Protein AF-0000000082343695 (afdb_homodimer)

Organism: NCBI:txid1220207

Radius of gyration: 29.63 Å; Cα contacts (8 Å, |Δi|>4): 1935; chains: 2; bounding box: 51×100×71 Å

InterPro domains:
  IPR002328 Alcohol dehydrogenase, zinc-type, conserved site [PS00059] (76-90)
  IPR011032 GroES-like superfamily [SSF50129] (25-180)
  IPR013149 Alcohol dehydrogenase-like, C-terminal [PF00107] (195-322)
  IPR013154 Alcohol dehydrogenase-like, N-terminal [PF08240] (34-155)
  IPR020843 Enoylreductase domain [SM00829] (18-357)
  IPR036291 NAD(P)-binding domain superfamily [SSF51735] (158-327)

Structure (mmCIF, N/CA/C/O backbone):
data_AF-0000000082343695-model_v1
#
loop_
_entity.id
_entity.type
_entity.pdbx_description
1 polymer 'Enoyl reductase (ER) domain-containing protein'
#
loop_
_atom_site.group_PDB
_atom_site.id
_atom_site.type_symbol
_atom_site.label_atom_id
_atom_site.label_alt_id
_atom_site.label_comp_id
_atom_site.label_asym_id
_atom_site.label_entity_id
_atom_site.label_seq_id
_atom_site.pdbx_PDB_ins_code
_atom_site.Cartn_x
_atom_site.Cartn_y
_atom_site.Cartn_z
_atom_site.occupancy
_atom_site.B_iso_or_equiv
_atom_site.auth_seq_id
_atom_site.auth_comp_id
_atom_site.auth_asym_id
_atom_site.auth_atom_id
_atom_site.pdbx_PDB_model_num
ATOM 1 N N . MET A 1 1 ? -6.141 39.75 40.375 1 35.56 1 MET A N 1
ATOM 2 C CA . MET A 1 1 ? -5.16 39.969 39.312 1 35.56 1 MET A CA 1
ATOM 3 C C . MET A 1 1 ? -5.848 40.219 37.969 1 35.56 1 MET A C 1
ATOM 5 O O . MET A 1 1 ? -6.621 39.406 37.5 1 35.56 1 MET A O 1
ATOM 9 N N . GLY A 1 2 ? -6.469 41.25 37.562 1 42.78 2 GLY A N 1
ATOM 10 C CA . GLY A 1 2 ? -7.457 41.781 36.625 1 42.78 2 GLY A CA 1
ATOM 11 C C . GLY A 1 2 ? -7.277 41.25 35.219 1 42.78 2 GLY A C 1
ATOM 12 O O . GLY A 1 2 ? -6.164 41.25 34.688 1 42.78 2 GLY A O 1
ATOM 13 N N . SER A 1 3 ? -8.102 40.25 34.531 1 54.34 3 SER A N 1
ATOM 14 C CA . SER A 1 3 ? -7.852 39.281 33.469 1 54.34 3 SER A CA 1
ATOM 15 C C . SER A 1 3 ? -7.336 39.969 32.219 1 54.34 3 SER A C 1
ATOM 17 O O . SER A 1 3 ? -7.957 40.906 31.703 1 54.34 3 SER A O 1
ATOM 19 N N . GLY A 1 4 ? -5.957 40.469 32.094 1 78.56 4 GLY A N 1
ATOM 20 C CA . GLY A 1 4 ? -5.055 41.062 31.125 1 78.56 4 GLY A CA 1
ATOM 21 C C . GLY A 1 4 ? -5.336 40.625 29.703 1 78.56 4 GLY A C 1
ATOM 22 O O . GLY A 1 4 ? -4.531 40.875 28.812 1 78.56 4 GLY A O 1
ATOM 23 N N . ILE A 1 5 ? -6.457 40.094 29.609 1 89.94 5 ILE A N 1
ATOM 24 C CA . ILE A 1 5 ? -6.82 39.656 28.25 1 89.94 5 ILE A CA 1
ATOM 25 C C . ILE A 1 5 ? -7.555 40.812 27.547 1 89.94 5 ILE A C 1
ATOM 27 O O . ILE A 1 5 ? -8.586 41.281 28.016 1 89.94 5 ILE A O 1
ATOM 31 N N . PRO A 1 6 ? -7.133 41.219 26.469 1 94.81 6 PRO A N 1
ATOM 32 C CA . PRO A 1 6 ? -7.793 42.312 25.734 1 94.81 6 PRO A CA 1
ATOM 33 C C . PRO A 1 6 ? -9.156 41.906 25.172 1 94.81 6 PRO A C 1
ATOM 35 O O . PRO A 1 6 ? -9.453 40.688 25.078 1 94.81 6 PRO A O 1
ATOM 38 N N . GLN A 1 7 ? -9.977 42.938 24.812 1 96.38 7 GLN A N 1
ATOM 39 C CA . GLN A 1 7 ? -11.297 42.656 24.266 1 96.38 7 GLN A CA 1
ATOM 40 C C . GLN A 1 7 ? -11.211 42.344 22.766 1 96.38 7 GLN A C 1
ATOM 42 O O . GLN A 1 7 ? -12.07 41.625 22.234 1 96.38 7 GLN A O 1
ATOM 47 N N . THR A 1 8 ? -10.234 42.969 22.156 1 97.69 8 THR A N 1
ATOM 48 C CA . THR A 1 8 ? -10.062 42.75 20.719 1 97.69 8 THR A CA 1
ATOM 49 C C . THR A 1 8 ? -8.656 42.25 20.422 1 97.69 8 THR A C 1
ATOM 51 O O . THR A 1 8 ? -7.781 42.25 21.281 1 97.69 8 THR A O 1
ATOM 54 N N . GLN A 1 9 ? -8.539 41.75 19.234 1 97.31 9 GLN A N 1
ATOM 55 C CA . GLN A 1 9 ? -7.266 41.188 18.797 1 97.31 9 GLN A CA 1
ATOM 56 C C . GLN A 1 9 ? -7.023 41.469 17.312 1 97.31 9 GLN A C 1
ATOM 58 O O . GLN A 1 9 ? -7.91 41.938 16.625 1 97.31 9 GLN A O 1
ATOM 63 N N . THR A 1 10 ? -5.793 41.125 16.938 1 97.81 10 THR A N 1
ATOM 64 C CA . THR A 1 10 ? -5.449 41.125 15.516 1 97.81 10 THR A CA 1
ATOM 65 C C . THR A 1 10 ? -5.637 39.719 14.938 1 97.81 10 THR A C 1
ATOM 67 O O . THR A 1 10 ? -5.203 38.719 15.531 1 97.81 10 THR A O 1
ATOM 70 N N . VAL A 1 11 ? -6.328 39.562 13.836 1 98.25 11 VAL A N 1
ATOM 71 C CA . VAL A 1 11 ? -6.469 38.312 13.102 1 98.25 11 VAL A CA 1
ATOM 72 C C . VAL A 1 11 ? -6.105 38.531 11.633 1 98.25 11 VAL A C 1
ATOM 74 O O . VAL A 1 11 ? -6.141 39.656 11.141 1 98.25 11 VAL A O 1
ATOM 77 N N . ALA A 1 12 ? -5.582 37.625 10.977 1 98.56 12 ALA A N 1
ATOM 78 C CA . ALA A 1 12 ? -5.5 37.531 9.516 1 98.56 12 ALA A CA 1
ATOM 79 C C . ALA A 1 12 ? -6.652 36.719 8.938 1 98.56 12 ALA A C 1
ATOM 81 O O . ALA A 1 12 ? -6.754 35.531 9.188 1 98.56 12 ALA A O 1
ATOM 82 N N . LEU A 1 13 ? -7.57 37.375 8.25 1 97.56 13 LEU A N 1
ATOM 83 C CA . LEU A 1 13 ? -8.734 36.625 7.766 1 97.56 13 LEU A CA 1
ATOM 84 C C . LEU A 1 13 ? -8.953 36.875 6.277 1 97.56 13 LEU A C 1
ATOM 86 O O . LEU A 1 13 ? -8.359 37.781 5.699 1 97.56 13 LEU A O 1
ATOM 90 N N . VAL A 1 14 ? -9.594 35.969 5.684 1 97.12 14 VAL A N 1
ATOM 91 C CA . VAL A 1 14 ? -10.078 36.031 4.309 1 97.12 14 VAL A CA 1
ATOM 92 C C . VAL A 1 14 ? -11.609 36.062 4.301 1 97.12 14 VAL A C 1
ATOM 94 O O . VAL A 1 14 ? -12.242 35.125 4.832 1 97.12 14 VAL A O 1
ATOM 97 N N . SER A 1 15 ? -12.203 37.031 3.615 1 96.38 15 SER A N 1
ATOM 98 C CA . SER A 1 15 ? -13.648 37.219 3.699 1 96.38 15 SER A CA 1
ATOM 99 C C . SER A 1 15 ? -14.391 36.344 2.713 1 96.38 15 SER A C 1
ATOM 101 O O . SER A 1 15 ? -15.555 36 2.934 1 96.38 15 SER A O 1
ATOM 103 N N . SER A 1 16 ? -13.773 36.094 1.616 1 95.19 16 SER A N 1
ATOM 104 C CA . SER A 1 16 ? -14.336 35.188 0.604 1 95.19 16 SER A CA 1
ATOM 105 C C . SER A 1 16 ? -13.273 34.281 0.011 1 95.19 16 SER A C 1
ATOM 107 O O . SER A 1 16 ? -12.094 34.625 -0.027 1 95.19 16 SER A O 1
ATOM 109 N N . LEU A 1 17 ? -13.75 33.125 -0.375 1 93.56 17 LEU A N 1
ATOM 110 C CA . LEU A 1 17 ? -12.805 32.219 -0.994 1 93.56 17 LEU A CA 1
ATOM 111 C C . LEU A 1 17 ? -12.078 32.875 -2.158 1 93.56 17 LEU A C 1
ATOM 113 O O . LEU A 1 17 ? -12.703 33.5 -3.016 1 93.56 17 LEU A O 1
ATOM 117 N N . GLY A 1 18 ? -10.805 32.688 -2.178 1 93.5 18 GLY A N 1
ATOM 118 C CA . GLY A 1 18 ? -10.008 33.312 -3.23 1 93.5 18 GLY A CA 1
ATOM 119 C C . GLY A 1 18 ? -9.672 34.75 -2.959 1 93.5 18 GLY A C 1
ATOM 120 O O . GLY A 1 18 ? -8.93 35.375 -3.719 1 93.5 18 GLY A O 1
ATOM 121 N N . GLY A 1 19 ? -10.164 35.281 -1.937 1 94.69 19 GLY A N 1
ATOM 122 C CA . GLY A 1 19 ? -9.914 36.656 -1.6 1 94.69 19 GLY A CA 1
ATOM 123 C C . GLY A 1 19 ? -8.531 36.906 -1.019 1 94.69 19 GLY A C 1
ATOM 124 O O . GLY A 1 19 ? -7.742 35.969 -0.883 1 94.69 19 GLY A O 1
ATOM 125 N N . THR A 1 20 ? -8.211 38.156 -0.681 1 96.06 20 THR A N 1
ATOM 126 C CA . THR A 1 20 ? -6.922 38.531 -0.116 1 96.06 20 THR A CA 1
ATOM 127 C C . THR A 1 20 ? -6.941 38.438 1.406 1 96.06 20 THR A C 1
ATOM 129 O O . THR A 1 20 ? -8.008 38.438 2.02 1 96.06 20 THR A O 1
ATOM 132 N N . VAL A 1 21 ? -5.785 38.219 1.976 1 97.69 21 VAL A N 1
ATOM 133 C CA . VAL A 1 21 ? -5.652 38.219 3.428 1 97.69 21 VAL A CA 1
ATOM 134 C C . VAL A 1 21 ? -5.816 39.656 3.957 1 97.69 21 VAL A C 1
ATOM 136 O O . VAL A 1 21 ? -5.168 40.562 3.471 1 97.69 21 VAL A O 1
ATOM 139 N N . GLU A 1 22 ? -6.688 39.812 4.887 1 97.75 22 GLU A N 1
ATOM 140 C CA . GLU A 1 22 ? -6.918 41.062 5.551 1 97.75 22 GLU A CA 1
ATOM 141 C C . GLU A 1 22 ? -6.613 40.969 7.047 1 97.75 22 GLU A C 1
ATOM 143 O O . GLU A 1 22 ? -7.062 40.062 7.719 1 97.75 22 GLU A O 1
ATOM 148 N N . PHE A 1 23 ? -5.828 41.906 7.508 1 98.31 23 PHE A N 1
ATOM 149 C CA . PHE A 1 23 ? -5.621 42 8.945 1 98.31 23 PHE A CA 1
ATOM 150 C C . PHE A 1 23 ? -6.668 42.906 9.594 1 98.31 23 PHE A C 1
ATOM 152 O O . PHE A 1 23 ? -6.867 44.062 9.156 1 98.31 23 PHE A O 1
ATOM 159 N N . LYS A 1 24 ? -7.34 42.344 10.562 1 98.12 24 LYS A N 1
ATOM 160 C CA . LYS A 1 24 ? -8.258 43.125 11.391 1 98.12 24 LYS A CA 1
ATOM 161 C C . LYS A 1 24 ? -7.746 43.25 12.82 1 98.12 24 LYS A C 1
ATOM 163 O O . LYS A 1 24 ? -7.469 42.219 13.469 1 98.12 24 LYS A O 1
ATOM 168 N N . ASP A 1 25 ? -7.672 44.406 13.344 1 97.5 25 ASP A N 1
ATOM 169 C CA . ASP A 1 25 ? -7.07 44.625 14.648 1 97.5 25 ASP A CA 1
ATOM 170 C C . ASP A 1 25 ? -8.141 44.781 15.727 1 97.5 25 ASP A C 1
ATOM 172 O O . ASP A 1 25 ? -7.828 44.875 16.922 1 97.5 25 ASP A O 1
ATOM 176 N N . ASP A 1 26 ? -9.328 44.812 15.312 1 97.88 26 ASP A N 1
ATOM 177 C CA . ASP A 1 26 ? -10.43 45 16.25 1 97.88 26 ASP A CA 1
ATOM 178 C C . ASP A 1 26 ? -11.352 43.781 16.281 1 97.88 26 ASP A C 1
ATOM 180 O O . ASP A 1 26 ? -12.555 43.938 16.5 1 97.88 26 ASP A O 1
ATOM 184 N N . TYR A 1 27 ? -10.805 42.625 15.977 1 97.56 27 TYR A N 1
ATOM 185 C CA . TYR A 1 27 ? -11.562 41.375 16.016 1 97.56 27 TYR A CA 1
ATOM 186 C C . TYR A 1 27 ? -11.781 40.938 17.453 1 97.56 27 TYR A C 1
ATOM 188 O O . TYR A 1 27 ? -10.875 41.031 18.281 1 97.56 27 TYR A O 1
ATOM 196 N N . PRO A 1 28 ? -12.922 40.5 17.812 1 97.62 28 PRO A N 1
ATOM 197 C CA . PRO A 1 28 ? -13.18 40.125 19.203 1 97.62 28 PRO A CA 1
ATOM 198 C C . PRO A 1 28 ? -12.328 38.938 19.656 1 97.62 28 PRO A C 1
ATOM 200 O O . PRO A 1 28 ? -12.133 37.969 18.891 1 97.62 28 PRO A O 1
ATOM 203 N N . VAL A 1 29 ? -11.773 39.031 20.844 1 97.88 29 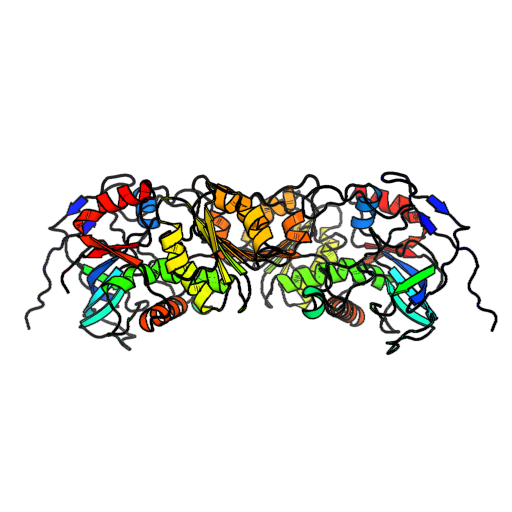VAL A N 1
ATOM 204 C CA . VAL A 1 29 ? -11.133 37.875 21.469 1 97.88 29 VAL A CA 1
ATOM 205 C C . VAL A 1 29 ? -12.203 36.875 21.922 1 97.88 29 VAL A C 1
ATOM 207 O O . VAL A 1 29 ? -13.172 37.25 22.578 1 97.88 29 VAL A O 1
ATOM 210 N N . PRO A 1 30 ? -12.023 35.625 21.578 1 97 30 PRO A N 1
ATOM 211 C CA . PRO A 1 30 ? -13.039 34.656 22.016 1 97 30 PRO A CA 1
ATOM 212 C C . PRO A 1 30 ? -12.953 34.375 23.516 1 97 30 PRO A C 1
ATOM 214 O O . PRO A 1 30 ? -11.898 34.531 24.125 1 97 30 PRO A O 1
ATOM 217 N N . THR A 1 31 ? -14.062 34.031 24.047 1 94.94 31 THR A N 1
ATOM 218 C CA . THR A 1 31 ? -14.117 33.531 25.422 1 94.94 31 THR A CA 1
ATOM 219 C C . THR A 1 31 ? -14.102 31.984 25.422 1 94.94 31 THR A C 1
ATOM 221 O O . THR A 1 31 ? -14.781 31.359 24.609 1 94.94 31 THR A O 1
ATOM 224 N N . ALA A 1 32 ? -13.312 31.422 26.344 1 95.12 32 ALA A N 1
ATOM 225 C CA . ALA A 1 32 ? -13.328 29.969 26.469 1 95.12 32 ALA A CA 1
ATOM 226 C C . ALA A 1 32 ? -14.688 29.484 26.969 1 95.12 32 ALA A C 1
ATOM 228 O O . ALA A 1 32 ? -15.109 29.812 28.078 1 95.12 32 ALA A O 1
ATOM 229 N N . GLY A 1 33 ? -15.367 28.734 26.109 1 93.94 33 GLY A N 1
ATOM 230 C CA . GLY A 1 33 ? -16.641 28.156 26.516 1 93.94 33 GLY A CA 1
ATOM 231 C C . GLY A 1 33 ? -16.484 26.875 27.312 1 93.94 33 GLY A C 1
ATOM 232 O O . GLY A 1 33 ? -15.43 26.625 27.891 1 93.94 33 GLY A O 1
ATOM 233 N N . ARG A 1 34 ? -17.656 26.141 27.344 1 94.44 34 ARG A N 1
ATOM 234 C CA . ARG A 1 34 ? -17.641 24.859 28.031 1 94.44 34 ARG A CA 1
ATOM 235 C C . ARG A 1 34 ? -16.578 23.922 27.438 1 94.44 34 ARG A C 1
ATOM 237 O O . ARG A 1 34 ? -16.531 23.719 26.234 1 94.44 34 ARG A O 1
ATOM 244 N N . ASN A 1 35 ? -15.664 23.469 28.312 1 94.94 35 ASN A N 1
ATOM 245 C CA . ASN A 1 35 ? -14.609 22.516 27.969 1 94.94 35 ASN A CA 1
ATOM 246 C C . ASN A 1 35 ? -13.648 23.078 26.938 1 94.94 35 ASN A C 1
ATOM 248 O O . ASN A 1 35 ? -13.219 22.375 26.016 1 94.94 35 ASN A O 1
ATOM 252 N N . GLU A 1 36 ? -13.383 24.312 27.016 1 96.25 36 GLU A N 1
ATOM 253 C CA . GLU A 1 36 ? -12.422 24.984 26.141 1 96.25 36 GLU A CA 1
ATOM 254 C C . GLU A 1 36 ? -11.359 25.719 26.953 1 96.25 36 GLU A C 1
ATOM 256 O O . GLU A 1 36 ? -11.531 25.938 28.156 1 96.25 36 GLU A O 1
ATOM 261 N N . VAL A 1 37 ? -10.281 26.047 26.375 1 96.69 37 VAL A N 1
ATOM 262 C CA . VAL A 1 37 ? -9.266 26.938 26.938 1 96.69 37 VAL A CA 1
ATOM 263 C C . VAL A 1 37 ? -9.023 28.109 25.984 1 96.69 37 VAL A C 1
ATOM 265 O O . VAL A 1 37 ? -9.258 28 24.781 1 96.69 37 VAL A O 1
ATOM 268 N N . LEU A 1 38 ? -8.688 29.188 26.547 1 97.75 38 LEU A N 1
ATOM 269 C CA . LEU A 1 38 ? -8.195 30.312 25.75 1 97.75 38 LEU A CA 1
ATOM 270 C C . LEU A 1 38 ? -6.668 30.344 25.75 1 97.75 38 LEU A C 1
ATOM 272 O O . LEU A 1 38 ? -6.035 30.234 26.797 1 97.75 38 LEU A O 1
ATOM 276 N N . ALA A 1 39 ? -6.141 30.453 24.641 1 97.75 39 ALA A N 1
ATOM 277 C CA . ALA A 1 39 ? -4.684 30.5 24.531 1 97.75 39 ALA A CA 1
ATOM 278 C C . ALA A 1 39 ? -4.227 31.719 23.75 1 97.75 39 ALA A C 1
ATOM 280 O O . ALA A 1 39 ? -4.922 32.188 22.844 1 97.75 39 ALA A O 1
ATOM 281 N N . LYS A 1 40 ? -3.098 32.25 24.141 1 98.19 40 LYS A N 1
ATOM 282 C CA . LYS A 1 40 ? -2.383 33.281 23.359 1 98.19 40 LYS A CA 1
ATOM 283 C C . LYS A 1 40 ? -1.438 32.625 22.359 1 98.19 40 LYS A C 1
ATOM 285 O O . LYS A 1 40 ? -0.52 31.891 22.734 1 98.19 40 LYS A O 1
ATOM 290 N N . VAL A 1 41 ? -1.666 32.906 21.078 1 98.56 41 VAL A N 1
ATOM 291 C CA . VAL A 1 41 ? -0.825 32.312 20.047 1 98.56 41 VAL A CA 1
ATOM 292 C C . VAL A 1 41 ? 0.52 33.031 20 1 98.56 41 VAL A C 1
ATOM 294 O O . VAL A 1 41 ? 0.569 34.25 19.891 1 98.56 41 VAL A O 1
ATOM 297 N N . LEU A 1 42 ? 1.579 32.281 20.109 1 98.38 42 LEU A N 1
ATOM 298 C CA . LEU A 1 42 ? 2.914 32.875 20.094 1 98.38 42 LEU A CA 1
ATOM 299 C C . LEU A 1 42 ? 3.51 32.844 18.688 1 98.38 42 LEU A C 1
ATOM 301 O O . LEU A 1 42 ? 3.939 33.844 18.156 1 98.38 42 LEU A O 1
ATOM 305 N N . TYR A 1 43 ? 3.541 31.641 18.125 1 98.62 43 TYR A N 1
ATOM 306 C CA . TYR A 1 43 ? 4.078 31.391 16.797 1 98.62 43 TYR A CA 1
ATOM 307 C C . TYR A 1 43 ? 3.156 30.469 16 1 98.62 43 TYR A C 1
ATOM 309 O O . TYR A 1 43 ? 2.371 29.719 16.578 1 98.62 43 TYR A O 1
ATOM 317 N N . THR A 1 44 ? 3.168 30.594 14.727 1 98.56 44 THR A N 1
ATOM 318 C CA . THR A 1 44 ? 2.438 29.688 13.852 1 98.56 44 THR A CA 1
ATOM 319 C C . THR A 1 44 ? 3.199 29.453 12.547 1 98.56 44 THR A C 1
ATOM 321 O O . THR A 1 44 ? 3.748 30.406 11.977 1 98.56 44 THR A O 1
ATOM 324 N N . GLY A 1 45 ? 3.363 28.172 12.211 1 98.12 45 GLY A N 1
ATOM 325 C CA . GLY A 1 45 ? 3.836 27.906 10.867 1 98.12 45 GLY A CA 1
ATOM 326 C C . GLY A 1 45 ? 2.805 28.203 9.797 1 98.12 45 GLY A C 1
ATOM 327 O O . GLY A 1 45 ? 1.652 28.516 10.109 1 98.12 45 GLY A O 1
ATOM 328 N N . VAL A 1 46 ? 3.24 28.234 8.578 1 97.94 46 VAL A N 1
ATOM 329 C CA . VAL A 1 46 ? 2.365 28.406 7.422 1 97.94 46 VAL A CA 1
ATOM 330 C C . VAL A 1 46 ? 2.492 27.188 6.5 1 97.94 46 VAL A C 1
ATOM 332 O O . VAL A 1 46 ? 3.592 26.844 6.062 1 97.94 46 VAL A O 1
ATOM 335 N N . CYS A 1 47 ? 1.405 26.562 6.262 1 96.31 47 CYS A N 1
ATOM 336 C CA . CYS A 1 47 ? 1.356 25.344 5.465 1 96.31 47 CYS A CA 1
ATOM 337 C C . CYS A 1 47 ? 0.734 25.609 4.102 1 96.31 47 CYS A C 1
ATOM 339 O O . CYS A 1 47 ? -0.109 26.5 3.959 1 96.31 47 CYS A O 1
ATOM 341 N N . GLN A 1 48 ? 1.117 24.844 3.09 1 94.5 48 GLN A N 1
ATOM 342 C CA . GLN A 1 48 ? 0.513 24.938 1.766 1 94.5 48 GLN A CA 1
ATOM 343 C C . GLN A 1 48 ? -0.999 24.75 1.834 1 94.5 48 GLN A C 1
ATOM 345 O O . GLN A 1 48 ? -1.744 25.359 1.062 1 94.5 48 GLN A O 1
ATOM 350 N N . SER A 1 49 ? -1.437 23.922 2.727 1 95.06 49 SER A N 1
ATOM 351 C CA . SER A 1 49 ? -2.871 23.688 2.857 1 95.06 49 SER A CA 1
ATOM 352 C C . SER A 1 49 ? -3.6 24.969 3.273 1 95.06 49 SER A C 1
ATOM 354 O O . SER A 1 49 ? -4.773 25.156 2.943 1 95.06 49 SER A O 1
ATOM 356 N N . ASP A 1 50 ? -2.961 25.859 4.004 1 96.75 50 ASP A N 1
ATOM 357 C CA . ASP A 1 50 ? -3.543 27.172 4.309 1 96.75 50 ASP A CA 1
ATOM 358 C C . ASP A 1 50 ? -3.816 27.969 3.033 1 96.75 50 ASP A C 1
ATOM 360 O O . ASP A 1 50 ? -4.902 28.531 2.867 1 96.75 50 ASP A O 1
ATOM 364 N N . LEU A 1 51 ? -2.811 27.969 2.188 1 95.38 51 LEU A N 1
ATOM 365 C CA . LEU A 1 51 ? -2.895 28.703 0.926 1 95.38 51 LEU A CA 1
ATOM 366 C C . LEU A 1 51 ? -3.977 28.109 0.029 1 95.38 51 LEU A C 1
ATOM 368 O O . LEU A 1 51 ? -4.793 28.844 -0.535 1 95.38 51 LEU A O 1
ATOM 372 N N . HIS A 1 52 ? -3.994 26.781 -0.077 1 94.62 52 HIS A N 1
ATOM 373 C CA . HIS A 1 52 ? -4.965 26.109 -0.941 1 94.62 52 HIS A CA 1
ATOM 374 C C . HIS A 1 52 ? -6.387 26.297 -0.416 1 94.62 52 HIS A C 1
ATOM 376 O O . HIS A 1 52 ? -7.328 26.438 -1.198 1 94.62 52 HIS A O 1
ATOM 382 N N . THR A 1 53 ? -6.543 26.266 0.88 1 94.81 53 THR A N 1
ATOM 383 C CA . THR A 1 53 ? -7.863 26.453 1.471 1 94.81 53 THR A CA 1
ATOM 384 C C . THR A 1 53 ? -8.359 27.875 1.237 1 94.81 53 THR A C 1
ATOM 386 O O . THR A 1 53 ? -9.492 28.078 0.794 1 94.81 53 THR A O 1
ATOM 389 N N . LYS A 1 54 ? -7.508 28.781 1.471 1 95.31 54 LYS A N 1
ATOM 390 C CA . LYS A 1 54 ? -7.84 30.188 1.22 1 95.31 54 LYS A CA 1
ATOM 391 C C . LYS A 1 54 ? -8.258 30.406 -0.231 1 95.31 54 LYS A C 1
ATOM 393 O O . LYS A 1 54 ? -9.195 31.156 -0.506 1 95.31 54 LYS A O 1
ATOM 398 N N . SER A 1 55 ? -7.633 29.719 -1.099 1 94.56 55 SER A N 1
ATOM 399 C CA . SER A 1 55 ? -7.824 29.922 -2.531 1 94.56 55 SER A CA 1
ATOM 400 C C . SER A 1 55 ? -9 29.094 -3.051 1 94.56 55 SER A C 1
ATOM 402 O O . SER A 1 55 ? -9.438 29.281 -4.191 1 94.56 55 SER A O 1
ATOM 404 N N . GLY A 1 56 ? -9.5 28.172 -2.266 1 92.69 56 GLY A N 1
ATOM 405 C CA . GLY A 1 56 ? -10.57 27.297 -2.703 1 92.69 56 GLY A CA 1
ATOM 406 C C . GLY A 1 56 ? -10.094 26.188 -3.621 1 92.69 56 GLY A C 1
ATOM 407 O O . GLY A 1 56 ? -10.859 25.688 -4.453 1 92.69 56 GLY A O 1
ATOM 408 N N . THR A 1 57 ? -8.844 25.828 -3.49 1 91.31 57 THR A N 1
ATOM 409 C CA . THR A 1 57 ? -8.273 24.844 -4.402 1 91.31 57 THR A CA 1
ATOM 410 C C . THR A 1 57 ? -7.84 23.594 -3.65 1 91.31 57 THR A C 1
ATOM 412 O O . THR A 1 57 ? -7.281 22.672 -4.242 1 91.31 57 THR A O 1
ATOM 415 N N . ALA A 1 58 ? -8.086 23.594 -2.311 1 91.12 58 ALA A N 1
ATOM 416 C CA . ALA A 1 58 ? -7.754 22.391 -1.545 1 91.12 58 ALA A CA 1
ATOM 417 C C . ALA A 1 58 ? -8.555 21.188 -2.029 1 91.12 58 ALA A C 1
ATOM 419 O O . ALA A 1 58 ? -9.773 21.266 -2.184 1 91.12 58 ALA A O 1
ATOM 420 N N . ALA A 1 59 ? -7.879 20.109 -2.197 1 89.81 59 ALA A N 1
ATOM 421 C CA . ALA A 1 59 ? -8.523 18.922 -2.777 1 89.81 59 ALA A CA 1
ATOM 422 C C . ALA A 1 59 ? -9.219 18.094 -1.7 1 89.81 59 ALA A C 1
ATOM 424 O O . ALA A 1 59 ? -8.68 17.922 -0.606 1 89.81 59 ALA A O 1
ATOM 425 N N . GLY A 1 60 ? -10.375 17.625 -2.117 1 91.12 60 GLY A N 1
ATOM 426 C CA . GLY A 1 60 ? -11.031 16.578 -1.329 1 91.12 60 GLY A CA 1
ATOM 427 C C . GLY A 1 60 ? -10.648 15.18 -1.763 1 91.12 60 GLY A C 1
ATOM 428 O O . GLY A 1 60 ? -9.906 15 -2.729 1 91.12 60 GLY A O 1
ATOM 429 N N . PRO A 1 61 ? -11.172 14.203 -0.963 1 88.06 61 PRO A N 1
ATOM 430 C CA . PRO A 1 61 ? -10.836 12.812 -1.294 1 88.06 61 PRO A CA 1
ATOM 431 C C . PRO A 1 61 ? -11.312 12.406 -2.686 1 88.06 61 PRO A C 1
ATOM 433 O O . PRO A 1 61 ? -10.75 11.484 -3.285 1 88.06 61 PRO A O 1
ATOM 436 N N . ASP A 1 62 ? -12.297 13.047 -3.184 1 86.19 62 ASP A N 1
ATOM 437 C CA . ASP A 1 62 ? -12.805 12.719 -4.512 1 86.19 62 ASP A CA 1
ATOM 438 C C . ASP A 1 62 ? -12.109 13.555 -5.586 1 86.19 62 ASP A C 1
ATOM 440 O O . ASP A 1 62 ? -12.461 13.477 -6.766 1 86.19 62 ASP A O 1
ATOM 444 N N . GLY A 1 63 ? -11.211 14.406 -5.148 1 86.69 63 GLY A N 1
ATOM 445 C CA . GLY A 1 63 ? -10.445 15.211 -6.086 1 86.69 63 GLY A CA 1
ATOM 446 C C . GLY A 1 63 ? -11.078 16.562 -6.375 1 86.69 63 GLY A C 1
ATOM 447 O O . GLY A 1 63 ? -10.492 17.391 -7.066 1 86.69 63 GLY A O 1
ATOM 448 N N . THR A 1 64 ? -12.227 16.781 -5.867 1 90.81 64 THR A N 1
ATOM 449 C CA . THR A 1 64 ? -12.883 18.078 -6.055 1 90.81 64 THR A CA 1
ATOM 450 C C . THR A 1 64 ? -12.477 19.062 -4.957 1 90.81 64 THR A C 1
ATOM 452 O O . THR A 1 64 ? -12.195 18.641 -3.828 1 90.81 64 THR A O 1
ATOM 455 N N . PRO A 1 65 ? -12.414 20.297 -5.297 1 92.12 65 PRO A N 1
ATOM 456 C CA . PRO A 1 65 ? -12.008 21.281 -4.293 1 92.12 65 PRO A CA 1
ATOM 457 C C . PRO A 1 65 ? -12.992 21.359 -3.123 1 92.12 65 PRO A C 1
ATOM 459 O O . PRO A 1 65 ? -14.203 21.266 -3.32 1 92.12 65 PRO A O 1
ATOM 462 N N . ILE A 1 66 ? -12.414 21.484 -1.994 1 93.06 66 ILE A N 1
ATOM 463 C CA . ILE A 1 66 ? -13.211 21.781 -0.81 1 93.06 66 ILE A CA 1
ATOM 464 C C . ILE A 1 66 ? -13.562 23.266 -0.779 1 93.06 66 ILE A C 1
ATOM 466 O O . ILE A 1 66 ? -12.688 24.109 -0.557 1 93.06 66 ILE A O 1
ATOM 470 N N . THR A 1 67 ? -14.836 23.594 -0.992 1 93.19 67 THR A N 1
ATOM 471 C CA . THR A 1 67 ? -15.219 25 -1.062 1 93.19 67 THR A CA 1
ATOM 472 C C . THR A 1 67 ? -16.109 25.375 0.112 1 93.19 67 THR A C 1
ATOM 474 O O . THR A 1 67 ? -16.312 26.562 0.403 1 93.19 67 THR A O 1
ATOM 477 N N . LYS A 1 68 ? -16.797 24.562 0.743 1 92.38 68 LYS A N 1
ATOM 478 C CA . LYS A 1 68 ? -17.656 24.828 1.89 1 92.38 68 LYS A CA 1
ATOM 479 C C . LYS A 1 68 ? -16.844 24.938 3.178 1 92.38 68 LYS A C 1
ATOM 481 O O . LYS A 1 68 ? -16.734 23.969 3.928 1 92.38 68 LYS A O 1
ATOM 486 N N . ILE A 1 69 ? -16.266 26.047 3.453 1 96.12 69 ILE A N 1
ATOM 487 C CA . ILE A 1 69 ? -15.469 26.266 4.656 1 96.12 69 ILE A CA 1
ATOM 488 C C . ILE A 1 69 ? -16.047 27.438 5.453 1 96.12 69 ILE A C 1
ATOM 490 O O . ILE A 1 69 ? -16.875 28.188 4.941 1 96.12 69 ILE A O 1
ATOM 494 N N . LYS A 1 70 ? -15.648 27.531 6.691 1 96.44 70 LYS A N 1
ATOM 495 C CA . LYS A 1 70 ? -16.031 28.672 7.523 1 96.44 70 LYS A CA 1
ATOM 496 C C . LYS A 1 70 ? -15.469 29.969 6.965 1 96.44 70 LYS A C 1
ATOM 498 O O . LYS A 1 70 ? -14.273 30.078 6.691 1 96.44 70 LYS A O 1
ATOM 503 N N . LEU A 1 71 ? -16.406 31 6.824 1 95.75 71 LEU A N 1
ATOM 504 C CA . LEU A 1 71 ? -16.031 32.344 6.449 1 95.75 71 LEU A CA 1
ATOM 505 C C . LEU A 1 71 ? -16.578 33.375 7.449 1 95.75 71 LEU A C 1
ATOM 507 O O . LEU A 1 71 ? -17.688 33.219 7.949 1 95.75 71 LEU A O 1
ATOM 511 N N . PRO A 1 72 ? -15.938 34.5 7.785 1 96.56 72 PRO A N 1
ATOM 512 C CA . PRO A 1 72 ? -14.57 34.719 7.32 1 96.56 72 PRO A CA 1
ATOM 513 C C . PRO A 1 72 ? -13.594 33.656 7.758 1 96.56 72 PRO A C 1
ATOM 515 O O . PRO A 1 72 ? -13.75 33.062 8.828 1 96.56 72 PRO A O 1
ATOM 518 N N . HIS A 1 73 ? -12.625 33.375 6.898 1 95.69 73 HIS A N 1
ATOM 519 C CA . HIS A 1 73 ? -11.68 32.281 7.102 1 95.69 73 HIS A CA 1
ATOM 520 C C . HIS A 1 73 ? -10.438 32.781 7.836 1 95.69 73 HIS A C 1
ATOM 522 O O . HIS A 1 73 ? -9.703 33.625 7.332 1 95.69 73 HIS A O 1
ATOM 528 N N . ILE A 1 74 ? -10.227 32.344 9.055 1 98.06 74 ILE A N 1
ATOM 529 C CA . ILE A 1 74 ? -8.977 32.5 9.797 1 98.06 74 ILE A CA 1
ATOM 530 C C . ILE A 1 74 ? -8.219 31.172 9.812 1 98.06 74 ILE A C 1
ATOM 532 O O . ILE A 1 74 ? -8.531 30.266 10.594 1 98.06 74 ILE A O 1
ATOM 536 N N . GLY A 1 75 ? -7.207 31.109 8.992 1 97.62 75 GLY A N 1
ATOM 537 C CA . GLY A 1 75 ? -6.488 29.859 8.797 1 97.62 75 GLY A CA 1
ATOM 538 C C . GLY A 1 75 ? -5.406 29.641 9.836 1 97.62 75 GLY A C 1
ATOM 539 O O . GLY A 1 75 ? -5.496 30.141 10.961 1 97.62 75 GLY A O 1
ATOM 540 N N . GLY A 1 76 ? -4.523 28.781 9.5 1 98.19 76 GLY A N 1
ATOM 541 C CA . GLY A 1 76 ? -3.434 28.391 10.375 1 98.19 76 GLY A CA 1
ATOM 542 C C . GLY A 1 76 ? -3.723 27.125 11.172 1 98.19 76 GLY A C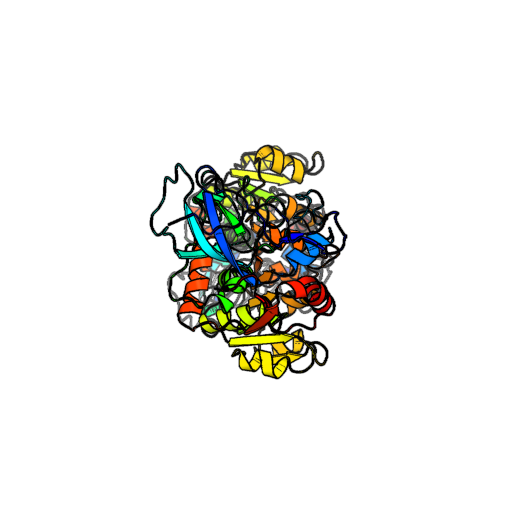 1
ATOM 543 O O . GLY A 1 76 ? -4.773 27.016 11.805 1 98.19 76 GLY A O 1
ATOM 544 N N . HIS A 1 77 ? -2.809 26.172 11.117 1 98.06 77 HIS A N 1
ATOM 545 C CA . HIS A 1 77 ? -3.006 24.938 11.867 1 98.06 77 HIS A CA 1
ATOM 546 C C . HIS A 1 77 ? -1.676 24.359 12.336 1 98.06 77 HIS A C 1
ATOM 548 O O . HIS A 1 77 ? -1.576 23.156 12.609 1 98.06 77 HIS A O 1
ATOM 554 N N . GLU A 1 78 ? -0.635 25.219 12.367 1 97.81 78 GLU A N 1
ATOM 555 C CA . GLU A 1 78 ? 0.688 24.922 12.906 1 97.81 78 GLU A CA 1
ATOM 556 C C . GLU A 1 78 ? 1.059 25.891 14.031 1 97.81 78 GLU A C 1
ATOM 558 O O . GLU A 1 78 ? 2.152 26.453 14.039 1 97.81 78 GLU A O 1
ATOM 563 N N . GLY A 1 79 ? 0.218 26.047 14.969 1 98.25 79 GLY A N 1
ATOM 564 C CA . GLY A 1 79 ? 0.453 27.078 15.961 1 98.25 79 GLY A CA 1
ATOM 565 C C . GLY A 1 79 ? 0.889 26.531 17.312 1 98.25 79 GLY A C 1
ATOM 566 O O . GLY A 1 79 ? 0.7 25.344 17.594 1 98.25 79 GLY A O 1
ATOM 567 N N . ILE A 1 80 ? 1.481 27.344 18.078 1 98.25 80 ILE A N 1
ATOM 568 C CA . ILE A 1 80 ? 1.808 27.094 19.484 1 98.25 80 ILE A CA 1
ATOM 569 C C . ILE A 1 80 ? 1.458 28.328 20.312 1 98.25 80 ILE A C 1
ATOM 571 O O . ILE A 1 80 ? 1.66 29.469 19.875 1 98.25 80 ILE A O 1
ATOM 575 N N . GLY A 1 81 ? 0.917 28.109 21.438 1 97.56 81 GLY A N 1
ATOM 576 C CA . GLY A 1 81 ? 0.511 29.203 22.312 1 97.56 81 GLY A CA 1
ATOM 577 C C . GLY A 1 81 ? 0.646 28.875 23.781 1 97.56 81 GLY A C 1
ATOM 578 O O . GLY A 1 81 ? 1.211 27.844 24.141 1 97.56 81 GLY A O 1
ATOM 579 N N . ARG A 1 82 ? 0.214 29.797 24.531 1 97.12 82 ARG A N 1
ATOM 580 C CA . ARG A 1 82 ? 0.163 29.625 25.984 1 97.12 82 ARG A CA 1
ATOM 581 C C . ARG A 1 82 ? -1.271 29.734 26.5 1 97.12 82 ARG A C 1
ATOM 583 O O . ARG A 1 82 ? -2.018 30.625 26.094 1 97.12 82 ARG A O 1
ATOM 590 N N . ILE A 1 83 ? -1.577 28.797 27.391 1 96.69 83 ILE A N 1
ATOM 591 C CA . ILE A 1 83 ? -2.916 28.812 27.969 1 96.69 83 ILE A CA 1
ATOM 592 C C . ILE A 1 83 ? -3.076 30.031 28.875 1 96.69 83 ILE A C 1
ATOM 594 O O . ILE A 1 83 ? -2.232 30.297 29.734 1 96.69 83 ILE A O 1
ATOM 598 N N . LEU A 1 84 ? -4.137 30.75 28.688 1 96.62 84 LEU A N 1
ATOM 599 C CA . LEU A 1 84 ? -4.418 31.922 29.5 1 96.62 84 LEU A CA 1
ATOM 600 C C . LEU A 1 84 ? -5.512 31.641 30.516 1 96.62 84 LEU A C 1
ATOM 602 O O . LEU A 1 84 ? -5.438 32.094 31.656 1 96.62 84 LEU A O 1
ATOM 606 N N . THR A 1 85 ? -6.566 30.953 30.062 1 95.5 85 THR A N 1
ATOM 607 C CA . THR A 1 85 ? -7.707 30.672 30.922 1 95.5 85 THR A CA 1
ATOM 608 C C . THR A 1 85 ? -8.297 29.297 30.609 1 95.5 85 THR A C 1
ATOM 610 O O . THR A 1 85 ? -8.211 28.828 29.469 1 95.5 85 THR A O 1
ATOM 613 N N . LEU A 1 86 ? -8.758 28.719 31.625 1 94.94 86 LEU A N 1
ATOM 614 C CA . LEU A 1 86 ? -9.531 27.484 31.516 1 94.94 86 LEU A CA 1
ATOM 615 C C . LEU A 1 86 ? -11.023 27.781 31.594 1 94.94 86 LEU A C 1
ATOM 617 O O . LEU A 1 86 ? -11.484 28.484 32.469 1 94.94 86 LEU A O 1
ATOM 621 N N . GLY A 1 87 ? -11.719 27.281 30.562 1 94 87 GLY A N 1
ATOM 622 C CA . GLY A 1 87 ? -13.164 27.438 30.594 1 94 87 GLY A CA 1
ATOM 623 C C . GLY A 1 87 ? -13.844 26.531 31.609 1 94 87 GLY A C 1
ATOM 624 O O . GLY A 1 87 ? -13.172 25.766 32.312 1 94 87 GLY A O 1
ATOM 625 N N . PRO A 1 88 ? -15.164 26.719 31.688 1 94.06 88 PRO A N 1
ATOM 626 C CA . PRO A 1 88 ? -15.891 25.891 32.656 1 94.06 88 PRO A CA 1
ATOM 627 C C . PRO A 1 88 ? -16.031 24.438 32.219 1 94.06 88 PRO A C 1
ATOM 629 O O . PRO A 1 88 ? -15.953 24.141 31.031 1 94.06 88 PRO A O 1
ATOM 632 N N . ASP A 1 89 ? -16.109 23.516 33.094 1 93 89 ASP A N 1
ATOM 633 C CA . ASP A 1 89 ? -16.516 22.109 32.938 1 93 89 ASP A CA 1
ATOM 634 C C . ASP A 1 89 ? -15.453 21.312 32.188 1 93 89 ASP A C 1
ATOM 636 O O . ASP A 1 89 ? -15.781 20.484 31.344 1 93 89 ASP A O 1
ATOM 640 N N . ILE A 1 90 ? -14.258 21.734 32.438 1 92.69 90 ILE A N 1
ATOM 641 C CA . ILE A 1 90 ? -13.18 20.906 31.906 1 92.69 90 ILE A CA 1
ATOM 642 C C . ILE A 1 90 ? -13.07 19.625 32.75 1 92.69 90 ILE A C 1
ATOM 644 O O . ILE A 1 90 ? -12.867 19.703 33.969 1 92.69 90 ILE A O 1
ATOM 648 N N . THR A 1 91 ? -13.352 18.5 32.156 1 81.94 91 THR A N 1
ATOM 649 C CA . THR A 1 91 ? -13.406 17.25 32.875 1 81.94 91 THR A CA 1
ATOM 650 C C . THR A 1 91 ? -12.023 16.594 32.938 1 81.94 91 THR A C 1
ATOM 652 O O . THR A 1 91 ? -11.711 15.859 33.875 1 81.94 91 THR A O 1
ATOM 655 N N . HIS A 1 92 ? -11.242 16.766 31.922 1 78.69 92 HIS A N 1
ATOM 656 C CA . HIS A 1 92 ? -9.906 16.172 31.875 1 78.69 92 HIS A CA 1
ATOM 657 C C . HIS A 1 92 ? -8.828 17.234 31.953 1 78.69 92 HIS A C 1
ATOM 659 O O . HIS A 1 92 ? -8.391 17.766 30.922 1 78.69 92 HIS A O 1
ATOM 665 N N . SER A 1 93 ? -8.242 17.531 33.125 1 77.38 93 SER A N 1
ATOM 666 C CA . SER A 1 93 ? -7.367 18.672 33.312 1 77.38 93 SER A CA 1
ATOM 667 C C . SER A 1 93 ? -5.922 18.234 33.5 1 77.38 93 SER A C 1
ATOM 669 O O . SER A 1 93 ? -5.059 19.062 33.844 1 77.38 93 SER A O 1
ATOM 671 N N . THR A 1 94 ? -5.754 16.953 33.344 1 80 94 THR A N 1
ATOM 672 C CA . THR A 1 94 ? -4.395 16.5 33.594 1 80 94 THR A CA 1
ATOM 673 C C . THR A 1 94 ? -3.398 17.234 32.719 1 80 94 THR A C 1
ATOM 675 O O . THR A 1 94 ? -3.545 17.234 31.484 1 80 94 THR A O 1
ATOM 678 N N . GLY A 1 95 ? -2.447 17.891 33.281 1 83.25 95 GLY A N 1
ATOM 679 C CA . GLY A 1 95 ? -1.372 18.562 32.562 1 83.25 95 GLY A CA 1
ATOM 680 C C . GLY A 1 95 ? -1.757 19.953 32.094 1 83.25 95 GLY A C 1
ATOM 681 O O . GLY A 1 95 ? -0.917 20.688 31.562 1 83.25 95 GLY A O 1
ATOM 682 N N . LEU A 1 96 ? -3.002 20.234 32.312 1 90.88 96 LEU A N 1
ATOM 683 C CA . LEU A 1 96 ? -3.482 21.547 31.859 1 90.88 96 LEU A CA 1
ATOM 684 C C . LEU A 1 96 ? -3.232 22.609 32.938 1 90.88 96 LEU A C 1
ATOM 686 O O . LEU A 1 96 ? -3.637 22.438 34.094 1 90.88 96 LEU A O 1
ATOM 690 N N . LYS A 1 97 ? -2.508 23.609 32.625 1 92.25 97 LYS A N 1
ATOM 691 C CA . LYS A 1 97 ? -2.258 24.703 33.531 1 92.25 97 LYS A CA 1
ATOM 692 C C . LYS A 1 97 ? -2.164 26.031 32.812 1 92.25 97 LYS A C 1
ATOM 694 O O . LYS A 1 97 ? -1.626 26.094 31.688 1 92.25 97 LYS A O 1
ATOM 699 N N . VAL A 1 98 ? -2.611 27.047 33.5 1 94.56 98 VAL A N 1
ATOM 700 C CA . VAL A 1 98 ? -2.426 28.406 33 1 94.56 98 VAL A CA 1
ATOM 701 C C . VAL A 1 98 ? -0.936 28.703 32.844 1 94.56 98 VAL A C 1
ATOM 703 O O . VAL A 1 98 ? -0.15 28.391 33.75 1 94.56 98 VAL A O 1
ATOM 706 N N . GLY A 1 99 ? -0.579 29.188 31.703 1 95.56 99 GLY A N 1
ATOM 707 C CA . GLY A 1 99 ? 0.823 29.453 31.422 1 95.56 99 GLY A CA 1
ATOM 708 C C . GLY A 1 99 ? 1.508 28.344 30.656 1 95.56 99 GLY A C 1
ATOM 709 O O . GLY A 1 99 ? 2.592 28.531 30.109 1 95.56 99 GLY A O 1
ATOM 710 N N . GLY A 1 100 ? 0.887 27.188 30.625 1 96 100 GLY A N 1
ATOM 711 C CA . GLY A 1 100 ? 1.45 26.047 29.906 1 96 100 GLY A CA 1
ATOM 712 C C . GLY A 1 100 ? 1.404 26.219 28.406 1 96 100 GLY A C 1
ATOM 713 O O . GLY A 1 100 ? 0.571 26.953 27.875 1 96 100 GLY A O 1
ATOM 714 N N . LEU A 1 101 ? 2.324 25.531 27.703 1 97.5 101 LEU A N 1
ATOM 715 C CA . LEU A 1 101 ? 2.375 25.562 26.234 1 97.5 101 LEU A CA 1
ATOM 716 C C . LEU A 1 101 ? 1.369 24.594 25.641 1 97.5 101 LEU A C 1
ATOM 718 O O . LEU A 1 101 ? 1.184 23.484 26.156 1 97.5 101 LEU A O 1
ATOM 722 N N . VAL A 1 102 ? 0.696 25 24.594 1 97.62 102 VAL A N 1
ATOM 723 C CA . VAL A 1 102 ? -0.303 24.188 23.922 1 97.62 102 VAL A CA 1
ATOM 724 C C . VAL A 1 102 ? -0.146 24.328 22.406 1 97.62 102 VAL A C 1
ATOM 726 O O . VAL A 1 102 ? 0.214 25.391 21.906 1 97.62 102 VAL A O 1
ATOM 729 N N . GLY A 1 103 ? -0.313 23.234 21.75 1 98 103 GLY A N 1
ATOM 730 C CA . GLY A 1 103 ? -0.25 23.234 20.297 1 98 103 GLY A CA 1
ATOM 731 C C . GLY A 1 103 ? -1.603 23.438 19.641 1 98 103 GLY A C 1
ATOM 732 O O . GLY A 1 103 ? -2.627 23 20.172 1 98 103 GLY A O 1
ATOM 733 N N . ILE A 1 104 ? -1.641 24.094 18.547 1 98.06 104 ILE A N 1
ATOM 734 C CA . ILE A 1 104 ? -2.793 24.266 17.672 1 98.06 104 ILE A CA 1
ATOM 735 C C . ILE A 1 104 ? -2.586 23.453 16.391 1 98.06 104 ILE A C 1
ATOM 737 O O . ILE A 1 104 ? -1.839 23.859 15.5 1 98.06 104 ILE A O 1
ATOM 741 N N . ARG A 1 105 ? -3.246 22.297 16.297 1 97.12 105 ARG A N 1
ATOM 742 C CA . ARG A 1 105 ? -3.031 21.328 15.227 1 97.12 105 ARG A CA 1
ATOM 743 C C . ARG A 1 105 ? -4.145 21.422 14.188 1 97.12 105 ARG A C 1
ATOM 745 O O . ARG A 1 105 ? -5.074 22.219 14.328 1 97.12 105 ARG A O 1
ATOM 752 N N . PHE A 1 106 ? -3.938 20.656 13.18 1 96.69 106 PHE A N 1
ATOM 753 C CA . PHE A 1 106 ? -4.922 20.562 12.109 1 96.69 106 PHE A CA 1
ATOM 754 C C . PHE A 1 106 ? -6.281 20.141 12.656 1 96.69 106 PHE A C 1
ATOM 756 O O . PHE A 1 106 ? -7.27 20.859 12.484 1 96.69 106 PHE A O 1
ATOM 763 N N . ALA A 1 107 ? -6.285 19.016 13.328 1 96.94 107 ALA A N 1
ATOM 764 C CA . ALA A 1 107 ? -7.531 18.547 13.914 1 96.94 107 ALA A CA 1
ATOM 765 C C . ALA A 1 107 ? -7.895 19.344 15.164 1 96.94 107 ALA A C 1
ATOM 767 O O . ALA A 1 107 ? -7.051 19.547 16.047 1 96.94 107 ALA A O 1
ATOM 768 N N . SER A 1 108 ? -9.102 19.797 15.203 1 97 108 SER A N 1
ATOM 769 C CA . SER A 1 108 ? -9.555 20.609 16.328 1 97 108 SER A CA 1
ATOM 770 C C . SER A 1 108 ? -10.328 19.781 17.344 1 97 108 SER A C 1
ATOM 772 O O . SER A 1 108 ? -10.055 19.844 18.547 1 97 108 SER A O 1
ATOM 774 N N . ARG A 1 109 ? -11.273 19.062 16.859 1 96.94 109 ARG A N 1
ATOM 775 C CA . ARG A 1 109 ? -12.117 18.234 17.703 1 96.94 109 ARG A CA 1
ATOM 776 C C . ARG A 1 109 ? -12.297 16.844 17.094 1 96.94 109 ARG A C 1
ATOM 778 O O . ARG A 1 109 ? -12.281 16.688 15.875 1 96.94 109 ARG A O 1
ATOM 785 N N . ILE A 1 110 ? -12.438 15.82 17.906 1 97.12 110 ILE A N 1
ATOM 786 C CA . ILE A 1 110 ? -12.758 14.453 17.484 1 97.12 110 ILE A CA 1
ATOM 787 C C . ILE A 1 110 ? -13.891 13.898 18.359 1 97.12 110 ILE A C 1
ATOM 789 O O . ILE A 1 110 ? -14.164 14.43 19.438 1 97.12 110 ILE A O 1
ATOM 793 N N . CYS A 1 111 ? -14.547 12.805 17.969 1 97 111 CYS A N 1
ATOM 794 C CA . CYS A 1 111 ? -15.727 12.32 18.672 1 97 111 CYS A CA 1
ATOM 795 C C . CYS A 1 111 ? -15.344 11.336 19.781 1 97 111 CYS A C 1
ATOM 797 O O . CYS A 1 111 ? -16.125 11.086 20.688 1 97 111 CYS A O 1
ATOM 799 N N . ARG A 1 112 ? -14.172 10.703 19.656 1 95.25 112 ARG A N 1
ATOM 800 C CA . ARG A 1 112 ? -13.609 9.766 20.609 1 95.25 112 ARG A CA 1
ATOM 801 C C . ARG A 1 112 ? -14.469 8.508 20.734 1 95.25 112 ARG A C 1
ATOM 803 O O . ARG A 1 112 ? -14.336 7.746 21.688 1 95.25 112 ARG A O 1
ATOM 810 N N . ARG A 1 113 ? -15.391 8.297 19.766 1 96.06 113 ARG A N 1
ATOM 811 C CA . ARG A 1 113 ? -16.328 7.188 19.875 1 96.06 113 ARG A CA 1
ATOM 812 C C . ARG A 1 113 ? -16.344 6.352 18.594 1 96.06 113 ARG A C 1
ATOM 814 O O . ARG A 1 113 ? -16.734 5.184 18.625 1 96.06 113 ARG A O 1
ATOM 821 N N . CYS A 1 114 ? -15.961 6.965 17.578 1 95.81 114 CYS A N 1
ATOM 822 C CA . CYS A 1 114 ? -16.047 6.23 16.312 1 95.81 114 CYS A CA 1
ATOM 823 C C . CYS A 1 114 ? -14.906 5.23 16.188 1 95.81 114 CYS A C 1
ATOM 825 O O . CYS A 1 114 ? -13.984 5.23 17.016 1 95.81 114 CYS A O 1
ATOM 827 N N . GLU A 1 115 ? -14.953 4.418 15.211 1 94.38 115 GLU A N 1
ATOM 828 C CA . GLU A 1 115 ? -13.984 3.338 15.055 1 94.38 115 GLU A CA 1
ATOM 829 C C . GLU A 1 115 ? -12.57 3.889 14.875 1 94.38 115 GLU A C 1
ATOM 831 O O . GLU A 1 115 ? -11.602 3.293 15.352 1 94.38 115 GLU A O 1
ATOM 836 N N . PHE A 1 116 ? -12.391 4.996 14.227 1 96.69 116 PHE A N 1
ATOM 837 C CA . PHE A 1 116 ? -11.086 5.59 14 1 96.69 116 PHE A CA 1
ATOM 838 C C . PHE A 1 116 ? -10.508 6.152 15.297 1 96.69 116 PHE A C 1
ATOM 840 O O . PHE A 1 116 ? -9.336 5.941 15.602 1 96.69 116 PHE A O 1
ATOM 847 N N . CYS A 1 117 ? -11.32 6.852 16.062 1 97.06 117 CYS A N 1
ATOM 848 C CA . CYS A 1 117 ? -10.883 7.379 17.344 1 97.06 117 CYS A CA 1
ATOM 849 C C . CYS A 1 117 ? -10.469 6.25 18.281 1 97.06 117 CYS A C 1
ATOM 851 O O . CYS A 1 117 ? -9.438 6.336 18.953 1 97.06 117 CYS A O 1
ATOM 853 N N . LEU A 1 118 ? -11.227 5.188 18.25 1 96 118 LEU A N 1
ATOM 854 C CA . LEU A 1 118 ? -10.961 4.074 19.156 1 96 118 LEU A CA 1
ATOM 855 C C . LEU A 1 118 ? -9.695 3.324 18.75 1 96 118 LEU A C 1
ATOM 857 O O . LEU A 1 118 ? -9.07 2.66 19.578 1 96 118 LEU A O 1
ATOM 861 N N . ALA A 1 119 ? -9.336 3.461 17.469 1 94.75 119 ALA A N 1
ATOM 862 C CA . ALA A 1 119 ? -8.195 2.723 16.953 1 94.75 119 ALA A CA 1
ATOM 863 C C . ALA A 1 119 ? -6.926 3.574 17 1 94.75 119 ALA A C 1
ATOM 865 O O . ALA A 1 119 ? -5.867 3.141 16.531 1 94.75 119 ALA A O 1
ATOM 866 N N . GLY A 1 120 ? -6.945 4.766 17.516 1 95.62 120 GLY A N 1
ATOM 867 C CA . GLY A 1 120 ? -5.785 5.641 17.547 1 95.62 120 GLY A CA 1
ATOM 868 C C . GLY A 1 120 ? -5.465 6.25 16.188 1 95.62 120 GLY A C 1
ATOM 869 O O . GLY A 1 120 ? -4.312 6.582 15.914 1 95.62 120 GLY A O 1
ATOM 870 N N . THR A 1 121 ? -6.43 6.215 15.273 1 97.31 121 THR A N 1
ATOM 871 C CA . THR A 1 121 ? -6.324 6.867 13.977 1 97.31 121 THR A CA 1
ATOM 872 C C . THR A 1 121 ? -7.34 8 13.852 1 97.31 121 THR A C 1
ATOM 874 O O . THR A 1 121 ? -8.047 8.102 12.844 1 97.31 121 THR A O 1
ATOM 877 N N . GLU A 1 122 ? -7.445 8.852 14.867 1 97.31 122 GLU A N 1
ATOM 878 C CA . GLU A 1 122 ? -8.508 9.844 15.008 1 97.31 122 GLU A CA 1
ATOM 879 C C . GLU A 1 122 ? -8.359 10.961 13.984 1 97.31 122 GLU A C 1
ATOM 881 O O . GLU A 1 122 ? -9.273 11.773 13.805 1 97.31 122 GLU A O 1
ATOM 886 N N . GLN A 1 123 ? -7.238 11.016 13.25 1 96.38 123 GLN A N 1
ATOM 887 C CA . GLN A 1 123 ? -7.172 11.953 12.133 1 96.38 123 GLN A CA 1
ATOM 888 C C . GLN A 1 123 ? -8.25 11.656 11.094 1 96.38 123 GLN A C 1
ATOM 890 O O . GLN A 1 123 ? -8.539 12.492 10.234 1 96.38 123 GLN A O 1
ATOM 895 N N . TYR A 1 124 ? -8.828 10.43 11.188 1 97.12 124 TYR A N 1
ATOM 896 C CA . TYR A 1 124 ? -9.867 10.023 10.25 1 97.12 124 TYR A CA 1
ATOM 897 C C . TYR A 1 124 ? -11.242 10.047 10.922 1 97.12 124 TYR A C 1
ATOM 899 O O . TYR A 1 124 ? -12.203 9.477 10.391 1 97.12 124 TYR A O 1
ATOM 907 N N . CYS A 1 125 ? -11.422 10.648 12.094 1 97.25 125 CYS A N 1
ATOM 908 C CA . CYS A 1 125 ? -12.688 10.719 12.812 1 97.25 125 CYS A CA 1
ATOM 909 C C . CYS A 1 125 ? -13.797 11.266 11.914 1 97.25 125 CYS A C 1
ATOM 911 O O . CYS A 1 125 ? -13.641 12.328 11.312 1 97.25 125 CYS A O 1
ATOM 913 N N . VAL A 1 126 ? -14.922 10.641 11.883 1 94.38 126 VAL A N 1
ATOM 914 C CA . VAL A 1 126 ? -16.016 10.969 10.961 1 94.38 126 VAL A CA 1
ATOM 915 C C . VAL A 1 126 ? -16.75 12.203 11.453 1 94.38 126 VAL A C 1
ATOM 917 O O . VAL A 1 126 ? -17.547 12.805 10.719 1 94.38 126 VAL A O 1
ATOM 920 N N . ARG A 1 127 ? -16.469 12.617 12.664 1 96.38 127 ARG A N 1
ATOM 921 C CA . ARG A 1 127 ? -17.156 13.781 13.234 1 96.38 127 ARG A CA 1
ATOM 922 C C . ARG A 1 127 ? -16.156 14.883 13.586 1 96.38 127 ARG A C 1
ATOM 924 O O . ARG A 1 127 ? -16.469 15.789 14.359 1 96.38 127 ARG A O 1
ATOM 931 N N . ALA A 1 128 ? -14.992 14.758 13.07 1 97.12 128 ALA A N 1
ATOM 932 C CA . ALA A 1 128 ? -13.93 15.695 13.43 1 97.12 128 ALA A CA 1
ATOM 933 C C . ALA A 1 128 ? -14.195 17.078 12.836 1 97.12 128 ALA A C 1
ATOM 935 O O . ALA A 1 128 ? -14.844 17.203 11.797 1 97.12 128 ALA A O 1
ATOM 936 N N . THR A 1 129 ? -13.766 18.109 13.484 1 97.44 129 THR A N 1
ATOM 937 C CA . THR A 1 129 ? -13.57 19.438 12.906 1 97.44 129 THR A CA 1
ATOM 938 C C . THR A 1 129 ? -12.086 19.766 12.828 1 97.44 129 THR A C 1
ATOM 940 O O . THR A 1 129 ? -11.258 19.141 13.484 1 97.44 129 THR A O 1
ATOM 943 N N . ASN A 1 130 ? -11.727 20.688 11.945 1 96.94 130 ASN A N 1
ATOM 944 C CA . ASN A 1 130 ? -10.328 21.078 11.82 1 96.94 130 ASN A CA 1
ATOM 945 C C . ASN A 1 130 ? -10.18 22.594 11.711 1 96.94 130 ASN A C 1
ATOM 947 O O . ASN A 1 130 ? -11.172 23.312 11.531 1 96.94 130 ASN A O 1
ATOM 951 N N . HIS A 1 131 ? -8.984 23.094 11.898 1 96.94 131 HIS A N 1
ATOM 952 C CA . HIS A 1 131 ? -8.688 24.516 11.93 1 96.94 131 HIS A CA 1
ATOM 953 C C . HIS A 1 131 ? -8.508 25.078 10.523 1 96.94 131 HIS A C 1
ATOM 955 O O . HIS A 1 131 ? -8.172 26.25 10.359 1 96.94 131 HIS A O 1
ATOM 961 N N . LEU A 1 132 ? -8.797 24.312 9.453 1 93.75 132 LEU A N 1
ATOM 962 C CA . LEU A 1 132 ? -8.719 24.781 8.07 1 93.75 132 LEU A CA 1
ATOM 963 C C . LEU A 1 132 ? -10.117 25.047 7.508 1 93.75 132 LEU A C 1
ATOM 965 O O . LEU A 1 132 ? -10.328 26.031 6.801 1 93.75 132 LEU A O 1
ATOM 969 N N . HIS A 1 133 ? -11 24.172 7.883 1 95.12 133 HIS A N 1
ATOM 970 C CA . HIS A 1 133 ? -12.289 24.203 7.191 1 95.12 133 HIS A CA 1
ATOM 971 C C . HIS A 1 133 ? -13.414 24.609 8.141 1 95.12 133 HIS A C 1
ATOM 973 O O . HIS A 1 133 ? -14.383 25.25 7.723 1 95.12 133 HIS A O 1
ATOM 979 N N . HIS A 1 134 ? -13.312 24.266 9.398 1 96.88 134 HIS A N 1
ATOM 980 C CA . HIS A 1 134 ? -14.484 24.266 10.266 1 96.88 134 HIS A CA 1
ATOM 981 C C . HIS A 1 134 ? -14.359 25.328 11.359 1 96.88 134 HIS A C 1
ATOM 983 O O . HIS A 1 134 ? -15.352 25.938 11.766 1 96.88 134 HIS A O 1
ATOM 989 N N . GLU A 1 135 ? -13.133 25.438 11.891 1 96.5 135 GLU A N 1
ATOM 990 C CA . GLU A 1 135 ? -12.875 26.312 13.016 1 96.5 135 GLU A CA 1
ATOM 991 C C . GLU A 1 135 ? -11.734 27.281 12.719 1 96.5 135 GLU A C 1
ATOM 993 O O . GLU A 1 135 ? -10.922 27.031 11.82 1 96.5 135 GLU A O 1
ATOM 998 N N . ASP A 1 136 ? -11.703 28.391 13.469 1 97.06 136 ASP A N 1
ATOM 999 C CA . ASP A 1 136 ? -10.594 29.328 13.328 1 97.06 136 ASP A CA 1
ATOM 1000 C C . ASP A 1 136 ? -9.273 28.688 13.758 1 97.06 136 ASP A C 1
ATOM 1002 O O . ASP A 1 136 ? -9.234 27.938 14.727 1 97.06 136 ASP A O 1
ATOM 1006 N N . GLY A 1 137 ? -8.258 29.078 12.992 1 98.19 137 GLY A N 1
ATOM 1007 C CA . GLY A 1 137 ? -6.949 28.516 13.289 1 98.19 137 GLY A CA 1
ATOM 1008 C C . GLY A 1 137 ? -6.016 29.516 13.953 1 98.19 137 GLY A C 1
ATOM 1009 O O . GLY A 1 137 ? -6.457 30.391 14.703 1 98.19 137 GLY A O 1
ATOM 1010 N N . SER A 1 138 ? -4.766 29.344 13.805 1 98.62 138 SER A N 1
ATOM 1011 C CA . SER A 1 138 ? -3.756 30.031 14.602 1 98.62 138 SER A CA 1
ATOM 1012 C C . SER A 1 138 ? -3.369 31.359 13.977 1 98.62 138 SER A C 1
ATOM 1014 O O . SER A 1 138 ? -2.516 32.094 14.5 1 98.62 138 SER A O 1
ATOM 1016 N N . PHE A 1 139 ? -3.994 31.766 12.844 1 98.69 139 PHE A N 1
ATOM 1017 C CA . PHE A 1 139 ? -3.699 33.094 12.273 1 98.69 139 PHE A CA 1
ATOM 1018 C C . PHE A 1 139 ? -4.453 34.188 13.023 1 98.69 139 PHE A C 1
ATOM 1020 O O . PHE A 1 139 ? -5.152 34.969 12.406 1 98.69 139 PHE A O 1
ATOM 1027 N N . GLN A 1 140 ? -4.332 34.219 14.305 1 98.5 140 GLN A N 1
ATOM 1028 C CA . GLN A 1 140 ? -4.898 35.156 15.242 1 98.5 140 GLN A CA 1
ATOM 1029 C C . GLN A 1 140 ? -4.121 35.188 16.562 1 98.5 140 GLN A C 1
ATOM 1031 O O . GLN A 1 140 ? -3.383 34.25 16.859 1 98.5 140 GLN A O 1
ATOM 1036 N N . GLU A 1 141 ? -4.289 36.188 17.344 1 98.19 141 GLU A N 1
ATOM 1037 C CA . GLU A 1 141 ? -3.482 36.344 18.547 1 98.19 141 GLU A CA 1
ATOM 1038 C C . GLU A 1 141 ? -4.023 35.5 19.703 1 98.19 141 GLU A C 1
ATOM 1040 O O . GLU A 1 141 ? -3.27 35.094 20.578 1 98.19 141 GLU A O 1
ATOM 1045 N N . TYR A 1 142 ? -5.352 35.281 19.766 1 98.06 142 TYR A N 1
ATOM 1046 C CA . TYR A 1 142 ? -6.02 34.531 20.797 1 98.06 142 TYR A CA 1
ATOM 1047 C C . TYR A 1 142 ? -6.969 33.5 20.188 1 98.06 142 TYR A C 1
ATOM 1049 O O . TYR A 1 142 ? -7.688 33.812 19.234 1 98.06 142 TYR A O 1
ATOM 1057 N N . ILE A 1 143 ? -6.965 32.312 20.766 1 98.25 143 ILE A N 1
ATOM 1058 C CA . ILE A 1 143 ? -7.758 31.266 20.156 1 98.25 143 ILE A CA 1
ATOM 1059 C C . ILE A 1 143 ? -8.383 30.406 21.25 1 98.25 143 ILE A C 1
ATOM 1061 O O . ILE A 1 143 ? -7.746 30.109 22.266 1 98.25 143 ILE A O 1
ATOM 1065 N N . ALA A 1 144 ? -9.609 30.047 21.047 1 97.62 144 ALA A N 1
ATOM 1066 C CA . ALA A 1 144 ? -10.266 29.047 21.906 1 97.62 144 ALA A CA 1
ATOM 1067 C C . ALA A 1 144 ? -10.047 27.641 21.391 1 97.62 144 ALA A C 1
ATOM 1069 O O . ALA A 1 144 ? -10.203 27.391 20.188 1 97.62 144 ALA A O 1
ATOM 1070 N N . LEU A 1 145 ? -9.633 26.703 22.219 1 97 145 LEU A N 1
ATOM 1071 C CA . LEU A 1 145 ? -9.312 25.328 21.844 1 97 145 LEU A CA 1
ATOM 1072 C C . LEU A 1 145 ? -10.125 24.344 22.688 1 97 145 LEU A C 1
ATOM 1074 O O . LEU A 1 145 ? -10.43 24.609 23.844 1 97 145 LEU A O 1
ATOM 1078 N N . ASP A 1 146 ? -10.391 23.219 22.094 1 95.06 146 ASP A N 1
ATOM 1079 C CA . ASP A 1 146 ? -11.094 22.141 22.781 1 95.06 146 ASP A CA 1
ATOM 1080 C C . ASP A 1 146 ? -10.18 21.469 23.797 1 95.06 146 ASP A C 1
ATOM 1082 O O . ASP A 1 146 ? -9.133 20.922 23.453 1 95.06 146 ASP A O 1
ATOM 1086 N N . ALA A 1 147 ? -10.633 21.438 25.031 1 95 147 ALA A N 1
ATOM 1087 C CA . ALA A 1 147 ? -9.805 20.906 26.109 1 95 147 ALA A CA 1
ATOM 1088 C C . ALA A 1 147 ? -9.688 19.391 26 1 95 147 ALA A C 1
ATOM 1090 O O . ALA A 1 147 ? -8.734 18.797 26.5 1 95 147 ALA A O 1
ATOM 1091 N N . ASP A 1 148 ? -10.57 18.734 25.328 1 92.44 148 ASP A N 1
ATOM 1092 C CA . ASP A 1 148 ? -10.602 17.281 25.234 1 92.44 148 ASP A CA 1
ATOM 1093 C C . ASP A 1 148 ? -9.609 16.781 24.188 1 92.44 148 ASP A C 1
ATOM 1095 O O . ASP A 1 148 ? -9.312 15.586 24.125 1 92.44 148 ASP A O 1
ATOM 1099 N N . TYR A 1 149 ? -9.086 17.625 23.344 1 93.94 149 TYR A N 1
ATOM 1100 C CA . TYR A 1 149 ? -8.18 17.188 22.281 1 93.94 149 TYR A CA 1
ATOM 1101 C C . TYR A 1 149 ? -7.023 18.172 22.125 1 93.94 149 TYR A C 1
ATOM 1103 O O . TYR A 1 149 ? -6.633 18.484 21 1 93.94 149 TYR A O 1
ATOM 1111 N N . LEU A 1 150 ? -6.504 18.672 23.234 1 94.94 150 LEU A N 1
ATOM 1112 C CA . LEU A 1 150 ? -5.395 19.609 23.25 1 94.94 150 LEU A CA 1
ATOM 1113 C C . LEU A 1 150 ? -4.062 18.906 23.062 1 94.94 150 LEU A C 1
ATOM 1115 O O . LEU A 1 150 ? -3.889 17.766 23.516 1 94.94 150 LEU A O 1
ATOM 1119 N N . THR A 1 151 ? -3.201 19.547 22.391 1 96.31 151 THR A N 1
ATOM 1120 C CA . THR A 1 151 ? -1.795 19.156 22.359 1 96.31 151 THR A CA 1
ATOM 1121 C C . THR A 1 151 ? -1.021 19.859 23.469 1 96.31 151 THR A C 1
ATOM 1123 O O . THR A 1 151 ? -0.47 20.938 23.266 1 96.31 151 THR A O 1
ATOM 1126 N N . VAL A 1 152 ? -1.014 19.203 24.625 1 96.56 152 VAL A N 1
ATOM 1127 C CA . VAL A 1 152 ? -0.278 19.766 25.766 1 96.56 152 VAL A CA 1
ATOM 1128 C C . VAL A 1 152 ? 1.218 19.516 25.578 1 96.56 152 VAL A C 1
ATOM 1130 O O . VAL A 1 152 ? 1.664 18.375 25.562 1 96.56 152 VAL A O 1
ATOM 1133 N N . LEU A 1 153 ? 1.964 20.594 25.469 1 97.62 153 LEU A N 1
ATOM 1134 C CA . LEU A 1 153 ? 3.379 20.484 25.125 1 97.62 153 LEU A CA 1
ATOM 1135 C C . LEU A 1 153 ? 4.242 20.578 26.375 1 97.62 153 LEU A C 1
ATOM 1137 O O . LEU A 1 153 ? 3.865 21.25 27.344 1 97.62 153 LEU A O 1
ATOM 1141 N N . PRO A 1 154 ? 5.402 19.922 26.375 1 96.31 154 PRO A N 1
ATOM 1142 C CA . PRO A 1 154 ? 6.355 20.141 27.469 1 96.31 154 PRO A CA 1
ATOM 1143 C C . PRO A 1 154 ? 6.789 21.594 27.594 1 96.31 154 PRO A C 1
ATOM 1145 O O . PRO A 1 154 ? 6.953 22.281 26.594 1 96.31 154 PRO A O 1
ATOM 1148 N N . ASP A 1 155 ? 7.078 21.969 28.766 1 94.06 155 ASP A N 1
ATOM 1149 C CA . ASP A 1 155 ? 7.371 23.375 29.047 1 94.06 155 ASP A CA 1
ATOM 1150 C C . ASP A 1 155 ? 8.727 23.781 28.469 1 94.06 155 ASP A C 1
ATOM 1152 O O . ASP A 1 155 ? 9 24.969 28.281 1 94.06 155 ASP A O 1
ATOM 1156 N N . ASP A 1 156 ? 9.508 22.797 28.188 1 96.5 156 ASP A N 1
ATOM 1157 C CA . ASP A 1 156 ? 10.883 23.125 27.812 1 96.5 156 ASP A CA 1
ATOM 1158 C C . ASP A 1 156 ? 11.078 23.078 26.312 1 96.5 156 ASP A C 1
ATOM 1160 O O . ASP A 1 156 ? 12.211 23.141 25.812 1 96.5 156 ASP A O 1
ATOM 1164 N N . VAL A 1 157 ? 9.984 22.906 25.562 1 97 157 VAL A N 1
ATOM 1165 C CA . VAL A 1 157 ? 10.156 22.953 24.125 1 97 157 VAL A CA 1
ATOM 1166 C C . VAL A 1 157 ? 10.391 24.406 23.688 1 97 157 VAL A C 1
ATOM 1168 O O . VAL A 1 157 ? 9.977 25.344 24.359 1 97 157 VAL A O 1
ATOM 1171 N N . ASP A 1 158 ? 11.109 24.547 22.609 1 96.31 158 ASP A N 1
ATOM 1172 C CA . ASP A 1 158 ? 11.266 25.859 21.984 1 96.31 158 ASP A CA 1
ATOM 1173 C C . ASP A 1 158 ? 10.031 26.219 21.156 1 96.31 158 ASP A C 1
ATOM 1175 O O . ASP A 1 158 ? 9.781 25.609 20.109 1 96.31 158 ASP A O 1
ATOM 1179 N N . PRO A 1 159 ? 9.281 27.188 21.625 1 96.94 159 PRO A N 1
ATOM 1180 C CA . PRO A 1 159 ? 8.023 27.5 20.938 1 96.94 159 PRO A CA 1
ATOM 1181 C C . PRO A 1 159 ? 8.242 27.922 19.484 1 96.94 159 PRO A C 1
ATOM 1183 O O . PRO A 1 159 ? 7.383 27.688 18.625 1 96.94 159 PRO A O 1
ATOM 1186 N N . VAL A 1 160 ? 9.336 28.484 19.156 1 97.19 160 VAL A N 1
ATOM 1187 C CA . VAL A 1 160 ? 9.562 29.062 17.828 1 97.19 160 VAL A CA 1
ATOM 1188 C C . VAL A 1 160 ? 9.602 27.953 16.781 1 97.19 160 VAL A C 1
ATOM 1190 O O . VAL A 1 160 ? 9.172 28.141 15.648 1 97.19 160 VAL A O 1
ATOM 1193 N N . VAL A 1 161 ? 10.055 26.734 17.156 1 97.12 161 VAL A N 1
ATOM 1194 C CA . VAL A 1 161 ? 10.281 25.703 16.156 1 97.12 161 VAL A CA 1
ATOM 1195 C C . VAL A 1 161 ? 9.141 24.688 16.172 1 97.12 161 VAL A C 1
ATOM 1197 O O . VAL A 1 161 ? 9.047 23.844 15.297 1 97.12 161 VAL A O 1
ATOM 1200 N N . MET A 1 162 ? 8.234 24.781 17.125 1 97.75 162 MET A N 1
ATOM 1201 C CA . MET A 1 162 ? 7.328 23.656 17.375 1 97.75 162 MET A CA 1
ATOM 1202 C C . MET A 1 162 ? 6.117 23.719 16.453 1 97.75 162 MET A C 1
ATOM 1204 O O . MET A 1 162 ? 5.566 22.672 16.094 1 97.75 162 MET A O 1
ATOM 1208 N N . GLY A 1 163 ? 5.703 24.922 16.062 1 97.19 163 GLY A N 1
ATOM 1209 C CA . GLY A 1 163 ? 4.539 25.062 15.203 1 97.19 163 GLY A CA 1
ATOM 1210 C C . GLY A 1 163 ? 4.555 24.109 14.016 1 97.19 163 GLY A C 1
ATOM 1211 O O . GLY A 1 163 ? 3.697 23.234 13.914 1 97.19 163 GLY A O 1
ATOM 1212 N N . PRO A 1 164 ? 5.629 24.188 13.211 1 97.5 164 PRO A N 1
ATOM 1213 C CA . PRO A 1 164 ? 5.734 23.328 12.023 1 97.5 164 PRO A CA 1
ATOM 1214 C C . PRO A 1 164 ? 5.734 21.844 12.359 1 97.5 164 PRO A C 1
ATOM 1216 O O . PRO A 1 164 ? 5.289 21.031 11.555 1 97.5 164 PRO A O 1
ATOM 1219 N N . VAL A 1 165 ? 6.141 21.484 13.547 1 98.38 165 VAL A N 1
ATOM 1220 C CA . VAL A 1 165 ? 6.227 20.078 13.961 1 98.38 165 VAL A CA 1
ATOM 1221 C C . VAL A 1 165 ? 4.82 19.5 14.125 1 98.38 165 VAL A C 1
ATOM 1223 O O . VAL A 1 165 ? 4.59 18.328 13.859 1 98.38 165 VAL A O 1
ATOM 1226 N N . LEU A 1 166 ? 3.867 20.328 14.445 1 98.19 166 LEU A N 1
ATOM 1227 C CA . LEU A 1 166 ? 2.533 19.906 14.852 1 98.19 166 LEU A CA 1
ATOM 1228 C C . LEU A 1 166 ? 1.699 19.5 13.641 1 98.19 166 LEU A C 1
ATOM 1230 O O . LEU A 1 166 ? 0.656 18.859 13.789 1 98.19 166 LEU A O 1
ATOM 1234 N N . CYS A 1 167 ? 2.129 19.812 12.445 1 97.81 167 CYS A N 1
ATOM 1235 C CA . CYS A 1 167 ? 1.468 19.328 11.234 1 97.81 167 CYS A CA 1
ATOM 1236 C C . CYS A 1 167 ? 2.482 18.766 10.242 1 97.81 167 CYS A C 1
ATOM 1238 O O . CYS A 1 167 ? 2.48 17.562 9.961 1 97.81 167 CYS A O 1
ATOM 1240 N N . ALA A 1 168 ? 3.395 19.641 9.75 1 97.8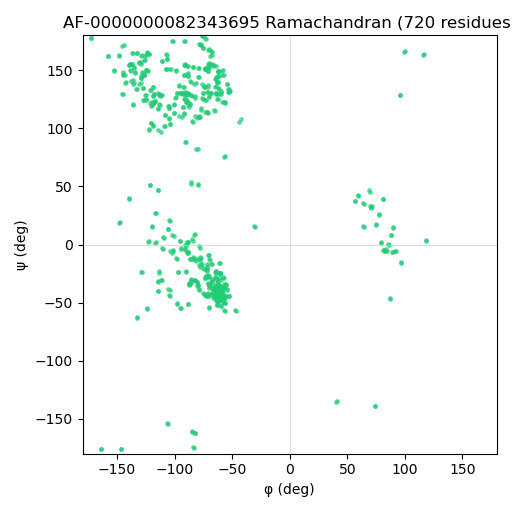8 168 ALA A N 1
ATOM 1241 C CA . ALA A 1 168 ? 4.41 19.188 8.805 1 97.88 168 ALA A CA 1
ATOM 1242 C C . ALA A 1 168 ? 5.25 18.047 9.406 1 97.88 168 ALA A C 1
ATOM 1244 O O . ALA A 1 168 ? 5.48 17.031 8.758 1 97.88 168 ALA A O 1
ATOM 1245 N N . GLY A 1 169 ? 5.727 18.312 10.648 1 98.38 169 GLY A N 1
ATOM 1246 C CA . GLY A 1 169 ? 6.5 17.297 11.328 1 98.38 169 GLY A CA 1
ATOM 1247 C C . GLY A 1 169 ? 5.727 16 11.547 1 98.38 169 GLY A C 1
ATOM 1248 O O . GLY A 1 169 ? 6.23 14.914 11.273 1 98.38 169 GLY A O 1
ATOM 1249 N N . LEU A 1 170 ? 4.488 16.141 12.055 1 98.56 170 LEU A N 1
ATOM 1250 C CA . LEU A 1 170 ? 3.619 14.992 12.273 1 98.56 170 LEU A CA 1
ATOM 1251 C C . LEU A 1 170 ? 3.402 14.219 10.977 1 98.56 170 LEU A C 1
ATOM 1253 O O . LEU A 1 170 ? 3.521 12.992 10.953 1 98.56 170 LEU A O 1
ATOM 1257 N N . THR A 1 171 ? 3.125 14.93 9.906 1 98.62 171 THR A N 1
ATOM 1258 C CA . THR A 1 171 ? 2.846 14.32 8.609 1 98.62 171 THR A CA 1
ATOM 1259 C C . THR A 1 171 ? 4.066 13.578 8.086 1 98.62 171 THR A C 1
ATOM 1261 O O . THR A 1 171 ? 3.959 12.43 7.645 1 98.62 171 THR A O 1
ATOM 1264 N N . ALA A 1 172 ? 5.219 14.203 8.125 1 98.75 172 ALA A N 1
ATOM 1265 C CA . ALA A 1 172 ? 6.461 13.594 7.652 1 98.75 172 ALA A CA 1
ATOM 1266 C C . ALA A 1 172 ? 6.832 12.383 8.5 1 98.75 172 ALA A C 1
ATOM 1268 O O . ALA A 1 172 ? 7.266 11.359 7.977 1 98.75 172 ALA A O 1
ATOM 1269 N N . TYR A 1 173 ? 6.719 12.516 9.852 1 98.81 173 TYR A N 1
ATOM 1270 C CA . TYR A 1 173 ? 7.02 11.422 10.773 1 98.81 173 TYR A CA 1
ATOM 1271 C C . TYR A 1 173 ? 6.191 10.188 10.445 1 98.81 173 TYR A C 1
ATOM 1273 O O . TYR A 1 173 ? 6.742 9.094 10.281 1 98.81 173 TYR A O 1
ATOM 1281 N N . LYS A 1 174 ? 4.938 10.438 10.32 1 98.56 174 LYS A N 1
ATOM 1282 C CA . LYS A 1 174 ? 4.039 9.32 10.039 1 98.56 174 LYS A CA 1
ATOM 1283 C C . LYS A 1 174 ? 4.32 8.719 8.664 1 98.56 174 LYS A C 1
ATOM 1285 O O . LYS A 1 174 ? 4.238 7.504 8.484 1 98.56 174 LYS A O 1
ATOM 1290 N N . ALA A 1 175 ? 4.574 9.531 7.66 1 98.75 175 ALA A N 1
ATOM 1291 C CA . ALA A 1 175 ? 4.875 9.055 6.316 1 98.75 175 ALA A CA 1
ATOM 1292 C C . ALA A 1 175 ? 6.055 8.086 6.328 1 98.75 175 ALA A C 1
ATOM 1294 O O . ALA A 1 175 ? 6.02 7.047 5.664 1 98.75 175 ALA A O 1
ATOM 1295 N N . VAL A 1 176 ? 7.094 8.453 7.074 1 98.75 176 VAL A N 1
ATOM 1296 C CA . VAL A 1 176 ? 8.273 7.598 7.172 1 98.75 176 VAL A CA 1
ATOM 1297 C C . VAL A 1 176 ? 7.918 6.316 7.926 1 98.75 176 VAL A C 1
ATOM 1299 O O . VAL A 1 176 ? 8.305 5.219 7.512 1 98.75 176 VAL A O 1
ATOM 1302 N N . LEU A 1 177 ? 7.156 6.434 9.008 1 98.12 177 LEU A N 1
ATOM 1303 C CA . LEU A 1 177 ? 6.734 5.262 9.766 1 98.12 177 LEU A CA 1
ATOM 1304 C C . LEU A 1 177 ? 5.949 4.297 8.883 1 98.12 177 LEU A C 1
ATOM 1306 O O . LEU A 1 177 ? 6.109 3.078 9 1 98.12 177 LEU A O 1
ATOM 1310 N N . ASN A 1 178 ? 5.129 4.832 8.039 1 97.75 178 ASN A N 1
ATOM 1311 C CA . ASN A 1 178 ? 4.258 4.016 7.191 1 97.75 178 ASN A CA 1
ATOM 1312 C C . ASN A 1 178 ? 5.066 3.154 6.227 1 97.75 178 ASN A C 1
ATOM 1314 O O . ASN A 1 178 ? 4.562 2.152 5.715 1 97.75 178 ASN A O 1
ATOM 1318 N N . THR A 1 179 ? 6.305 3.559 5.938 1 98.25 179 THR A N 1
ATOM 1319 C CA . THR A 1 179 ? 7.125 2.773 5.027 1 98.25 179 THR A CA 1
ATOM 1320 C C . THR A 1 179 ? 7.637 1.508 5.707 1 98.25 179 THR A C 1
ATOM 1322 O O . THR A 1 179 ? 8.094 0.576 5.043 1 98.25 179 THR A O 1
ATOM 1325 N N . LYS A 1 180 ? 7.66 1.485 7.031 1 97.12 180 LYS A N 1
ATOM 1326 C CA . LYS A 1 180 ? 8.234 0.402 7.828 1 97.12 180 LYS A CA 1
ATOM 1327 C C . LYS A 1 180 ? 9.695 0.172 7.473 1 97.12 180 LYS A C 1
ATOM 1329 O O . LYS A 1 180 ? 10.156 -0.971 7.426 1 97.12 180 LYS A O 1
ATOM 1334 N N . ILE A 1 181 ? 10.359 1.249 7.227 1 97.31 181 ILE A N 1
ATOM 1335 C CA . ILE A 1 181 ? 11.758 1.191 6.816 1 97.31 181 ILE A CA 1
ATOM 1336 C C . ILE A 1 181 ? 12.602 0.589 7.934 1 97.31 181 ILE A C 1
ATOM 1338 O O . ILE A 1 181 ? 12.32 0.799 9.117 1 97.31 181 ILE A O 1
ATOM 1342 N N . GLN A 1 182 ? 13.617 -0.182 7.516 1 95.69 182 GLN A N 1
ATOM 1343 C CA . GLN A 1 182 ? 14.562 -0.788 8.445 1 95.69 182 GLN A CA 1
ATOM 1344 C C . GLN A 1 182 ? 15.898 -0.054 8.43 1 95.69 182 GLN A C 1
ATOM 1346 O O . GLN A 1 182 ? 16.281 0.536 7.418 1 95.69 182 GLN A O 1
ATOM 1351 N N . PRO A 1 183 ? 16.594 -0.099 9.609 1 97.06 183 PRO A N 1
ATOM 1352 C CA . PRO A 1 183 ? 17.922 0.499 9.617 1 97.06 183 PRO A CA 1
ATOM 1353 C C . PRO A 1 183 ? 18.828 -0.068 8.523 1 97.06 183 PRO A C 1
ATOM 1355 O O . PRO A 1 183 ? 18.797 -1.271 8.25 1 97.06 183 PRO A O 1
ATOM 1358 N N . GLY A 1 184 ? 19.562 0.819 7.906 1 97.31 184 GLY A N 1
ATOM 1359 C CA . GLY A 1 184 ? 20.5 0.404 6.883 1 97.31 184 GLY A CA 1
ATOM 1360 C C . GLY A 1 184 ? 19.891 0.356 5.496 1 97.31 184 GLY A C 1
ATOM 1361 O O . GLY A 1 184 ? 20.609 0.165 4.508 1 97.31 184 GLY A O 1
ATOM 1362 N N . SER A 1 185 ? 18.578 0.551 5.344 1 97.81 185 SER A N 1
ATOM 1363 C CA . SER A 1 185 ? 17.891 0.519 4.062 1 97.81 185 SER A CA 1
ATOM 1364 C C . SER A 1 185 ? 17.828 1.903 3.426 1 97.81 185 SER A C 1
ATOM 1366 O O . SER A 1 185 ? 17.891 2.916 4.125 1 97.81 185 SER A O 1
ATOM 1368 N N . TRP A 1 186 ? 17.719 1.953 2.117 1 98.75 186 TRP A N 1
ATOM 1369 C CA . TRP A 1 186 ? 17.688 3.207 1.372 1 98.75 186 TRP A CA 1
ATOM 1370 C C . TRP A 1 186 ? 16.266 3.777 1.324 1 98.75 186 TRP A C 1
ATOM 1372 O O . TRP A 1 186 ? 15.328 3.076 0.966 1 98.75 186 TRP A O 1
ATOM 1382 N N . LEU A 1 187 ? 16.141 5.012 1.697 1 98.94 187 LEU A N 1
ATOM 1383 C CA . LEU A 1 187 ? 14.891 5.754 1.59 1 98.94 187 LEU A CA 1
ATOM 1384 C C . LEU A 1 187 ? 15.086 7.035 0.792 1 98.94 187 LEU A C 1
ATOM 1386 O O . LEU A 1 187 ? 16 7.812 1.069 1 98.94 187 LEU A O 1
ATOM 1390 N N . VAL A 1 188 ? 14.273 7.199 -0.273 1 98.94 188 VAL A N 1
ATOM 1391 C CA . VAL A 1 188 ? 14.312 8.406 -1.096 1 98.94 188 VAL A CA 1
ATOM 1392 C C . VAL A 1 188 ? 13.25 9.391 -0.612 1 98.94 188 VAL A C 1
ATOM 1394 O O . VAL A 1 188 ? 12.109 9.008 -0.363 1 98.94 188 VAL A O 1
ATOM 1397 N N . VAL A 1 189 ? 13.625 10.594 -0.415 1 98.88 189 VAL A N 1
ATOM 1398 C CA . VAL A 1 189 ? 12.68 11.672 -0.152 1 98.88 189 VAL A CA 1
ATOM 1399 C C . VAL A 1 189 ? 12.602 12.594 -1.361 1 98.88 189 VAL A C 1
ATOM 1401 O O . VAL A 1 189 ? 13.562 13.297 -1.675 1 98.88 189 VAL A O 1
ATOM 1404 N N . VAL A 1 190 ? 11.461 12.594 -2.043 1 98.75 190 VAL A N 1
ATOM 1405 C CA . VAL A 1 190 ? 11.234 13.5 -3.16 1 98.75 190 VAL A CA 1
ATOM 1406 C C . VAL A 1 190 ? 10.594 14.789 -2.654 1 98.75 190 VAL A C 1
ATOM 1408 O O . VAL A 1 190 ? 9.539 14.758 -2.01 1 98.75 190 VAL A O 1
ATOM 1411 N N . GLY A 1 191 ? 11.141 15.914 -3.025 1 97.56 191 GLY A N 1
ATOM 1412 C CA . GLY A 1 191 ? 10.82 17.172 -2.381 1 97.56 191 GLY A CA 1
ATOM 1413 C C . GLY A 1 191 ? 11.57 17.391 -1.081 1 97.56 191 GLY A C 1
ATOM 1414 O O . GLY A 1 191 ? 11.023 17.953 -0.129 1 97.56 191 GLY A O 1
ATOM 1415 N N . ALA A 1 192 ? 12.805 17.016 -1.025 1 98.12 192 ALA A N 1
ATOM 1416 C CA . ALA A 1 192 ? 13.57 16.859 0.21 1 98.12 192 ALA A CA 1
ATOM 1417 C C . ALA A 1 192 ? 13.859 18.219 0.847 1 98.12 192 ALA A C 1
ATOM 1419 O O . ALA A 1 192 ? 14.039 18.312 2.062 1 98.12 192 ALA A O 1
ATOM 1420 N N . GLY A 1 193 ? 13.922 19.234 0.107 1 96.81 193 GLY A N 1
ATOM 1421 C CA . GLY A 1 193 ? 14.281 20.547 0.637 1 96.81 193 GLY A CA 1
ATOM 1422 C C . GLY A 1 193 ? 13.086 21.359 1.088 1 96.81 193 GLY A C 1
ATOM 1423 O O . GLY A 1 193 ? 13.25 22.438 1.65 1 96.81 193 GLY A O 1
ATOM 1424 N N . GLY A 1 194 ? 11.906 20.812 0.866 1 96 194 GLY A N 1
ATOM 1425 C CA . GLY A 1 194 ? 10.695 21.562 1.18 1 96 194 GLY A CA 1
ATOM 1426 C C . GLY A 1 194 ? 10.289 21.453 2.639 1 96 194 GLY A C 1
ATOM 1427 O O . GLY A 1 194 ? 11.07 20.984 3.473 1 96 194 GLY A O 1
ATOM 1428 N N . GLY A 1 195 ? 9.109 22.047 2.916 1 96.12 195 GLY A N 1
ATOM 1429 C CA . GLY A 1 195 ? 8.609 22.141 4.277 1 96.12 195 GLY A CA 1
ATOM 1430 C C . GLY A 1 195 ? 8.438 20.781 4.941 1 96.12 195 GLY A C 1
ATOM 1431 O O . GLY A 1 195 ? 8.789 20.609 6.113 1 96.12 195 GLY A O 1
ATOM 1432 N N . LEU A 1 196 ? 7.91 19.812 4.254 1 97.69 196 LEU A N 1
ATOM 1433 C CA . LEU A 1 196 ? 7.758 18.469 4.789 1 97.69 196 LEU A CA 1
ATOM 1434 C C . LEU A 1 196 ? 9.016 17.641 4.547 1 97.69 196 LEU A C 1
ATOM 1436 O O . LEU A 1 196 ? 9.43 16.859 5.406 1 97.69 196 LEU A O 1
ATOM 1440 N N . GLY A 1 197 ? 9.625 17.906 3.414 1 98.31 197 GLY A N 1
ATOM 1441 C CA . GLY A 1 197 ? 10.758 17.109 2.979 1 98.31 197 GLY A CA 1
ATOM 1442 C C . GLY A 1 197 ? 11.945 17.188 3.916 1 98.31 197 GLY A C 1
ATOM 1443 O O . GLY A 1 197 ? 12.578 16.172 4.215 1 98.31 197 GLY A O 1
ATOM 1444 N N . HIS A 1 198 ? 12.266 18.375 4.367 1 98.62 198 HIS A N 1
ATOM 1445 C CA . HIS A 1 198 ? 13.438 18.531 5.215 1 98.62 198 HIS A CA 1
ATOM 1446 C C . HIS A 1 198 ? 13.266 17.781 6.539 1 98.62 198 HIS A C 1
ATOM 1448 O O . HIS A 1 198 ? 14.25 17.344 7.145 1 98.62 198 HIS A O 1
ATOM 1454 N N . LEU A 1 199 ? 12.031 17.625 6.98 1 98.81 199 LEU A N 1
ATOM 1455 C CA . LEU A 1 199 ? 11.734 16.859 8.188 1 98.81 199 LEU A CA 1
ATOM 1456 C C . LEU A 1 199 ? 11.766 15.367 7.895 1 98.81 199 LEU A C 1
ATOM 1458 O O . LEU A 1 199 ? 12.297 14.586 8.688 1 98.81 199 LEU A O 1
ATOM 1462 N N . ALA A 1 200 ? 11.273 14.969 6.746 1 98.88 200 ALA A N 1
ATOM 1463 C CA . ALA A 1 200 ? 11.258 13.562 6.355 1 98.88 200 ALA A CA 1
ATOM 1464 C C . ALA A 1 200 ? 12.68 13.008 6.27 1 98.88 200 ALA A C 1
ATOM 1466 O O . ALA A 1 200 ? 12.93 11.867 6.68 1 98.88 200 ALA A O 1
ATOM 1467 N N . VAL A 1 201 ? 13.602 13.82 5.73 1 98.88 201 VAL A N 1
ATOM 1468 C CA . VAL A 1 201 ? 15 13.414 5.66 1 98.88 201 VAL A CA 1
ATOM 1469 C C . VAL A 1 201 ? 15.508 13.07 7.059 1 98.88 201 VAL A C 1
ATOM 1471 O O . VAL A 1 201 ? 16.109 12.016 7.266 1 98.88 201 VAL A O 1
ATOM 1474 N N . GLN A 1 202 ? 15.211 13.898 7.98 1 98.88 202 GLN A N 1
ATOM 1475 C CA . GLN A 1 202 ? 15.734 13.719 9.328 1 98.88 202 GLN A CA 1
ATOM 1476 C C . GLN A 1 202 ? 15.039 12.562 10.039 1 98.88 202 GLN A C 1
ATOM 1478 O O . GLN A 1 202 ? 15.688 11.797 10.758 1 98.88 202 GLN A O 1
ATOM 1483 N N . TYR A 1 203 ? 13.688 12.445 9.922 1 98.81 203 TYR A N 1
ATOM 1484 C CA . TYR A 1 203 ? 12.984 11.32 10.523 1 98.81 203 TYR A CA 1
ATOM 1485 C C . TYR A 1 203 ? 13.5 10 9.961 1 98.81 203 TYR A C 1
ATOM 1487 O O . TYR A 1 203 ? 13.633 9.016 10.688 1 98.81 203 TYR A O 1
ATOM 1495 N N . ALA A 1 204 ? 13.75 9.969 8.617 1 98.81 204 ALA A N 1
ATOM 1496 C CA . ALA A 1 204 ? 14.289 8.758 8 1 98.81 204 ALA A CA 1
ATOM 1497 C C . ALA A 1 204 ? 15.656 8.406 8.578 1 98.81 204 ALA A C 1
ATOM 1499 O O . ALA A 1 204 ? 15.914 7.25 8.906 1 98.81 204 ALA A O 1
ATOM 1500 N N . ARG A 1 205 ? 16.469 9.406 8.75 1 98.5 205 ARG A N 1
ATOM 1501 C CA . ARG A 1 205 ? 17.781 9.203 9.367 1 98.5 205 ARG A CA 1
ATOM 1502 C C . ARG A 1 205 ? 17.641 8.672 10.797 1 98.5 205 ARG A C 1
ATOM 1504 O O . ARG A 1 205 ? 18.375 7.789 11.211 1 98.5 205 ARG A O 1
ATOM 1511 N N . ALA A 1 206 ? 16.75 9.227 11.492 1 97.94 206 ALA A N 1
ATOM 1512 C CA . ALA A 1 206 ? 16.516 8.828 12.883 1 97.94 206 ALA A CA 1
ATOM 1513 C C . ALA A 1 206 ? 16.109 7.363 12.969 1 97.94 206 ALA A C 1
ATOM 1515 O O . ALA A 1 206 ? 16.359 6.703 13.984 1 97.94 206 ALA A O 1
ATOM 1516 N N . GLN A 1 207 ? 15.539 6.82 11.891 1 97.19 207 GLN A N 1
ATOM 1517 C CA . GLN A 1 207 ? 15.148 5.414 11.852 1 97.19 207 GLN A CA 1
ATOM 1518 C C . GLN A 1 207 ? 16.297 4.539 11.352 1 97.19 207 GLN A C 1
ATOM 1520 O O . GLN A 1 207 ? 16.141 3.326 11.203 1 97.19 207 GLN A O 1
ATOM 1525 N N . GLY A 1 208 ? 17.453 5.156 11.07 1 97.62 208 GLY A N 1
ATOM 1526 C CA . GLY A 1 208 ? 18.641 4.41 10.688 1 97.62 208 GLY A CA 1
ATOM 1527 C C . GLY A 1 208 ? 18.75 4.188 9.188 1 97.62 208 GLY A C 1
ATOM 1528 O O . GLY A 1 208 ? 19.578 3.398 8.734 1 97.62 208 GLY A O 1
ATOM 1529 N N . SER A 1 209 ? 17.969 4.914 8.398 1 98.19 209 SER A N 1
ATOM 1530 C CA . SER A 1 209 ? 17.984 4.719 6.953 1 98.19 209 SER A CA 1
ATOM 1531 C C . SER A 1 209 ? 19.109 5.504 6.297 1 98.19 209 SER A C 1
ATOM 1533 O O . SER A 1 209 ? 19.609 6.48 6.859 1 98.19 209 SER A O 1
ATOM 1535 N N . LEU A 1 210 ? 19.578 5.008 5.168 1 98.69 210 LEU A N 1
ATOM 1536 C CA . LEU A 1 210 ? 20.344 5.812 4.227 1 98.69 210 LEU A CA 1
ATOM 1537 C C . LEU A 1 210 ? 19.422 6.637 3.334 1 98.69 210 LEU A C 1
ATOM 1539 O O . LEU A 1 210 ? 18.531 6.09 2.688 1 98.69 210 LEU A O 1
ATOM 1543 N N . VAL A 1 211 ? 19.688 7.949 3.289 1 98.88 211 VAL A N 1
ATOM 1544 C CA . VAL A 1 211 ? 18.672 8.812 2.684 1 98.88 211 VAL A CA 1
ATOM 1545 C C . VAL A 1 211 ? 19.234 9.43 1.401 1 98.88 211 VAL A C 1
ATOM 1547 O O . VAL A 1 211 ? 20.359 9.914 1.378 1 98.88 211 VAL A O 1
ATOM 1550 N N . ILE A 1 212 ? 18.484 9.336 0.307 1 98.94 212 ILE A N 1
ATOM 1551 C CA . ILE A 1 212 ? 18.703 10.094 -0.923 1 98.94 212 ILE A CA 1
ATOM 1552 C C . ILE A 1 212 ? 17.656 11.211 -1.031 1 98.94 212 ILE A C 1
ATOM 1554 O O . ILE A 1 212 ? 16.453 10.938 -1.092 1 98.94 212 ILE A O 1
ATOM 1558 N N . GLY A 1 213 ? 18.109 12.453 -1.029 1 98.81 213 GLY A N 1
ATOM 1559 C CA . GLY A 1 213 ? 17.203 13.57 -1.273 1 98.81 213 GLY A CA 1
ATOM 1560 C C . GLY A 1 213 ? 17.078 13.938 -2.742 1 98.81 213 GLY A C 1
ATOM 1561 O O . GLY A 1 213 ? 18.094 13.977 -3.457 1 98.81 213 GLY A O 1
ATOM 1562 N N . VAL A 1 214 ? 15.898 14.062 -3.199 1 98.62 214 VAL A N 1
ATOM 1563 C CA . VAL A 1 214 ? 15.641 14.5 -4.566 1 98.62 214 VAL A CA 1
ATOM 1564 C C . VAL A 1 214 ? 14.953 15.867 -4.547 1 98.62 214 VAL A C 1
ATOM 1566 O O . VAL A 1 214 ? 13.906 16.031 -3.92 1 98.62 214 VAL A O 1
ATOM 1569 N N . ASP A 1 215 ? 15.508 16.781 -5.117 1 97.62 215 ASP A N 1
ATOM 1570 C CA . ASP A 1 215 ? 14.992 18.141 -5.219 1 97.62 215 ASP A CA 1
ATOM 1571 C C . ASP A 1 215 ? 15.719 18.922 -6.309 1 97.62 215 ASP A C 1
ATOM 1573 O O . ASP A 1 215 ? 16.375 18.328 -7.176 1 97.62 215 ASP A O 1
ATOM 1577 N N . THR A 1 216 ? 15.398 20.203 -6.453 1 96.31 216 THR A N 1
ATOM 1578 C CA . THR A 1 216 ? 16.109 21.078 -7.367 1 96.31 216 THR A CA 1
ATOM 1579 C C . THR A 1 216 ? 16.141 22.516 -6.832 1 96.31 216 THR A C 1
ATOM 1581 O O . THR A 1 216 ? 15.422 22.844 -5.887 1 96.31 216 THR A O 1
ATOM 1584 N N . GLY A 1 217 ? 17.062 23.344 -7.398 1 92.94 217 GLY A N 1
ATOM 1585 C CA . GLY A 1 217 ? 17.156 24.75 -7.039 1 92.94 217 GLY A CA 1
ATOM 1586 C C . GLY A 1 217 ? 18.484 25.094 -6.371 1 92.94 217 GLY A C 1
ATOM 1587 O O . GLY A 1 217 ? 19.203 24.219 -5.914 1 92.94 217 GLY A O 1
ATOM 1588 N N . PRO A 1 218 ? 18.781 26.406 -6.34 1 92.06 218 PRO A N 1
ATOM 1589 C CA . PRO A 1 218 ? 20.047 26.859 -5.762 1 92.06 218 PRO A CA 1
ATOM 1590 C C . PRO A 1 218 ? 20.156 26.562 -4.27 1 92.06 218 PRO A C 1
ATOM 1592 O O . PRO A 1 218 ? 19.203 26.812 -3.516 1 92.06 218 PRO A O 1
ATOM 1595 N N . GLY A 1 219 ? 21.234 25.984 -3.895 1 94.75 219 GLY A N 1
ATOM 1596 C CA . GLY A 1 219 ? 21.547 25.797 -2.488 1 94.75 219 GLY A CA 1
ATOM 1597 C C . GLY A 1 219 ? 20.875 24.578 -1.888 1 94.75 219 GLY A C 1
ATOM 1598 O O . GLY A 1 219 ? 21.141 24.219 -0.733 1 94.75 219 GLY A O 1
ATOM 1599 N N . ARG A 1 220 ? 20.016 23.922 -2.656 1 95.56 220 ARG A N 1
ATOM 1600 C CA . ARG A 1 220 ? 19.234 22.828 -2.111 1 95.56 220 ARG A CA 1
ATOM 1601 C C . ARG A 1 220 ? 20.109 21.625 -1.797 1 95.56 220 ARG A C 1
ATOM 1603 O O . ARG A 1 220 ? 19.875 20.891 -0.829 1 95.56 220 ARG A O 1
ATOM 1610 N N . ARG A 1 221 ? 21.141 21.438 -2.623 1 97.38 221 ARG A N 1
ATOM 1611 C CA . ARG A 1 221 ? 22.047 20.312 -2.389 1 97.38 221 ARG A CA 1
ATOM 1612 C C . ARG A 1 221 ? 22.703 20.422 -1.013 1 97.38 221 ARG A C 1
ATOM 1614 O O . ARG A 1 221 ? 22.625 19.484 -0.213 1 97.38 221 ARG A O 1
ATOM 1621 N N . GLU A 1 222 ? 23.297 21.578 -0.764 1 98 222 GLU A N 1
ATOM 1622 C CA . GLU A 1 222 ? 23.953 21.797 0.522 1 98 222 GLU A CA 1
ATOM 1623 C C . GLU A 1 222 ? 22.953 21.719 1.673 1 98 222 GLU A C 1
ATOM 1625 O O . GLU A 1 222 ? 23.266 21.156 2.727 1 98 222 GLU A O 1
ATOM 1630 N N . PHE A 1 223 ? 21.781 22.234 1.418 1 97.62 223 PHE A N 1
ATOM 1631 C CA . PHE A 1 223 ? 20.734 22.234 2.432 1 97.62 223 PHE A CA 1
ATOM 1632 C C . PHE A 1 223 ? 20.344 20.812 2.799 1 97.62 223 PHE A C 1
ATOM 1634 O O . PHE A 1 223 ? 20.375 20.438 3.973 1 97.62 223 PHE A O 1
ATOM 1641 N N . VAL A 1 224 ? 20.062 19.938 1.822 1 98.56 224 VAL A N 1
ATOM 1642 C CA . VAL A 1 224 ? 19.562 18.578 2.031 1 98.56 224 VAL A CA 1
ATOM 1643 C C . VAL A 1 224 ? 20.656 17.703 2.596 1 98.56 224 VAL A C 1
ATOM 1645 O O . VAL A 1 224 ? 20.438 16.906 3.52 1 98.56 224 VAL A O 1
ATOM 1648 N N . LEU A 1 225 ? 21.891 17.844 2.055 1 98.69 225 LEU A N 1
ATOM 1649 C CA . LEU A 1 225 ? 23.016 17.094 2.6 1 98.69 225 LEU A CA 1
ATOM 1650 C C . LEU A 1 225 ? 23.312 17.5 4.035 1 98.69 225 LEU A C 1
ATOM 1652 O O . LEU A 1 225 ? 23.656 16.672 4.871 1 98.69 225 LEU A O 1
ATOM 1656 N N . GLY A 1 226 ? 23.125 18.812 4.324 1 98.25 226 GLY A N 1
ATOM 1657 C CA . GLY A 1 226 ? 23.312 19.328 5.668 1 98.25 226 GLY A CA 1
ATOM 1658 C C . GLY A 1 226 ? 22.328 18.766 6.676 1 98.25 226 GLY A C 1
ATOM 1659 O O . GLY A 1 226 ? 22.609 18.734 7.875 1 98.25 226 GLY A O 1
ATOM 1660 N N . LEU A 1 227 ? 21.172 18.312 6.191 1 98.25 227 LEU A N 1
ATOM 1661 C CA . LEU A 1 227 ? 20.156 17.703 7.047 1 98.25 227 LEU A CA 1
ATOM 1662 C C . LEU A 1 227 ? 20.547 16.281 7.418 1 98.25 227 LEU A C 1
ATOM 1664 O O . LEU A 1 227 ? 19.953 15.68 8.305 1 98.25 227 LEU A O 1
ATOM 1668 N N . GLY A 1 228 ? 21.531 15.688 6.648 1 97.94 228 GLY A N 1
ATOM 1669 C CA . GLY A 1 228 ? 22 14.344 6.953 1 97.94 228 GLY A CA 1
ATOM 1670 C C . GLY A 1 228 ? 21.75 13.352 5.832 1 97.94 228 GLY A C 1
ATOM 1671 O O . GLY A 1 228 ? 22.047 12.164 5.969 1 97.94 228 GLY A O 1
ATOM 1672 N N . ALA A 1 229 ? 21.234 13.797 4.746 1 98.75 229 ALA A N 1
ATOM 1673 C CA . ALA A 1 229 ? 21.078 12.891 3.613 1 98.75 229 ALA A CA 1
ATOM 1674 C C . ALA A 1 229 ? 22.438 12.359 3.148 1 98.75 229 ALA A C 1
ATOM 1676 O O . ALA A 1 229 ? 23.438 13.07 3.195 1 98.75 229 ALA A O 1
ATOM 1677 N N . ASN A 1 230 ? 22.453 11.164 2.715 1 98.75 230 ASN A N 1
ATOM 1678 C CA . ASN A 1 230 ? 23.672 10.547 2.217 1 98.75 230 ASN A CA 1
ATOM 1679 C C . ASN A 1 230 ? 23.969 10.977 0.785 1 98.75 230 ASN A C 1
ATOM 1681 O O . ASN A 1 230 ? 25.141 11.07 0.395 1 98.75 230 ASN A O 1
ATOM 1685 N N . GLU A 1 231 ? 22.938 11.148 0.016 1 98.69 231 GLU A N 1
ATOM 1686 C CA . GLU A 1 231 ? 23.047 11.516 -1.395 1 98.69 231 GLU A CA 1
ATOM 1687 C C . GLU A 1 231 ? 21.984 12.547 -1.774 1 98.69 231 GLU A C 1
ATOM 1689 O O . GLU A 1 231 ? 20.984 12.695 -1.081 1 98.69 231 GLU A O 1
ATOM 1694 N N . TYR A 1 232 ? 22.344 13.305 -2.826 1 98.75 232 TYR A N 1
ATOM 1695 C CA . TYR A 1 232 ? 21.422 14.297 -3.361 1 98.75 232 TYR A CA 1
ATOM 1696 C C . TYR A 1 232 ? 21.328 14.195 -4.879 1 98.75 232 TYR A C 1
ATOM 1698 O O . TYR A 1 232 ? 22.344 13.992 -5.555 1 98.75 232 TYR A O 1
ATOM 1706 N N . ILE A 1 233 ? 20.141 14.219 -5.371 1 98.62 233 ILE A N 1
ATOM 1707 C CA . ILE A 1 233 ? 19.891 14.195 -6.809 1 98.62 233 ILE A CA 1
ATOM 1708 C C . ILE A 1 233 ? 19.125 15.445 -7.223 1 98.62 233 ILE A C 1
ATOM 1710 O O . ILE A 1 233 ? 18.016 15.703 -6.723 1 98.62 233 ILE A O 1
ATOM 1714 N N . ASP A 1 234 ? 19.703 16.25 -8.102 1 98.44 234 ASP A N 1
ATOM 1715 C CA . ASP A 1 234 ? 18.984 17.344 -8.742 1 98.44 234 ASP A CA 1
ATOM 1716 C C . ASP A 1 234 ? 18.219 16.859 -9.969 1 98.44 234 ASP A C 1
ATOM 1718 O O . ASP A 1 234 ? 18.812 16.594 -11.023 1 98.44 234 ASP A O 1
ATOM 1722 N N . PHE A 1 235 ? 16.875 16.781 -9.805 1 96.88 235 PHE A N 1
ATOM 1723 C CA . PHE A 1 235 ? 16.078 16.141 -10.852 1 96.88 235 PHE A CA 1
ATOM 1724 C C . PHE A 1 235 ? 16.062 17.016 -12.109 1 96.88 235 PHE A C 1
ATOM 1726 O O . PHE A 1 235 ? 15.602 16.562 -13.164 1 96.88 235 PHE A O 1
ATOM 1733 N N . ALA A 1 236 ? 16.5 18.281 -12.062 1 96.5 236 ALA A N 1
ATOM 1734 C CA . ALA A 1 236 ? 16.594 19.141 -13.242 1 96.5 236 ALA A CA 1
ATOM 1735 C C . ALA A 1 236 ? 17.844 18.812 -14.047 1 96.5 236 ALA A C 1
ATOM 1737 O O . ALA A 1 236 ? 17.953 19.156 -15.227 1 96.5 236 ALA A O 1
ATOM 1738 N N . ARG A 1 237 ? 18.797 18.125 -13.43 1 96.5 237 ARG A N 1
ATOM 1739 C CA . ARG A 1 237 ? 20.094 17.906 -14.062 1 96.5 237 ARG A CA 1
ATOM 1740 C C . ARG A 1 237 ? 20.297 16.438 -14.414 1 96.5 237 ARG A C 1
ATOM 1742 O O . ARG A 1 237 ? 21.047 16.109 -15.336 1 96.5 237 ARG A O 1
ATOM 1749 N N . GLU A 1 238 ? 19.719 15.586 -13.641 1 95.62 238 GLU A N 1
ATOM 1750 C CA . GLU A 1 238 ? 19.875 14.156 -13.867 1 95.62 238 GLU A CA 1
ATOM 1751 C C . GLU A 1 238 ? 18.562 13.406 -13.664 1 95.62 238 GLU A C 1
ATOM 1753 O O . GLU A 1 238 ? 17.672 13.891 -12.961 1 95.62 238 GLU A O 1
ATOM 1758 N N . ASP A 1 239 ? 18.453 12.227 -14.312 1 97.19 239 ASP A N 1
ATOM 1759 C CA . ASP A 1 239 ? 17.281 11.375 -14.141 1 97.19 239 ASP A CA 1
ATOM 1760 C C . ASP A 1 239 ? 17.281 10.727 -12.758 1 97.19 239 ASP A C 1
ATOM 1762 O O . ASP A 1 239 ? 18.109 9.875 -12.469 1 97.19 239 ASP A O 1
ATOM 1766 N N . PRO A 1 240 ? 16.328 11.094 -11.953 1 97.69 240 PRO A N 1
ATOM 1767 C CA . PRO A 1 240 ? 16.344 10.578 -10.586 1 97.69 240 PRO A CA 1
ATOM 1768 C C . PRO A 1 240 ? 16.234 9.062 -10.523 1 97.69 240 PRO A C 1
ATOM 1770 O O . PRO A 1 240 ? 16.844 8.43 -9.648 1 97.69 240 PRO A O 1
ATOM 1773 N N . VAL A 1 241 ? 15.477 8.438 -11.406 1 97.81 241 VAL A N 1
ATOM 1774 C CA . VAL A 1 241 ? 15.281 6.992 -11.398 1 97.81 241 VAL A CA 1
ATOM 1775 C C . VAL A 1 241 ? 16.609 6.289 -11.656 1 97.81 241 VAL A C 1
ATOM 1777 O O . VAL A 1 241 ? 17.016 5.41 -10.891 1 97.81 241 VAL A O 1
ATOM 1780 N N . GLN A 1 242 ? 17.297 6.656 -12.703 1 97.94 242 GLN A N 1
ATOM 1781 C CA . GLN A 1 242 ? 18.578 6.055 -13.055 1 97.94 242 GLN A CA 1
ATOM 1782 C C . GLN A 1 242 ? 19.609 6.254 -11.938 1 97.94 242 GLN A C 1
ATOM 1784 O O . GLN A 1 242 ? 20.359 5.336 -11.617 1 97.94 242 GLN A O 1
ATOM 1789 N N . LYS A 1 243 ? 19.641 7.48 -11.367 1 98.38 243 LYS A N 1
ATOM 1790 C CA . LYS A 1 243 ? 20.625 7.777 -10.32 1 98.38 243 LYS A CA 1
ATOM 1791 C C . LYS A 1 243 ? 20.344 6.965 -9.062 1 98.38 243 LYS A C 1
ATOM 1793 O O . LYS A 1 243 ? 21.266 6.473 -8.414 1 98.38 243 LYS A O 1
ATOM 1798 N N . VAL A 1 244 ? 19.062 6.828 -8.641 1 98.62 244 VAL A N 1
ATOM 1799 C CA . VAL A 1 244 ? 18.703 6.02 -7.48 1 98.62 244 VAL A CA 1
ATOM 1800 C C . VAL A 1 244 ? 19.141 4.57 -7.707 1 98.62 244 VAL A C 1
ATOM 1802 O O . VAL A 1 244 ? 19.719 3.941 -6.816 1 98.62 244 VAL A O 1
ATOM 1805 N N . GLN A 1 245 ? 18.859 4.066 -8.93 1 97.5 245 GLN A N 1
ATOM 1806 C CA . GLN A 1 245 ? 19.266 2.701 -9.25 1 97.5 245 GLN A CA 1
ATOM 1807 C C . GLN A 1 245 ? 20.781 2.543 -9.164 1 97.5 245 GLN A C 1
ATOM 1809 O O . GLN A 1 245 ? 21.266 1.54 -8.648 1 97.5 245 GLN A O 1
ATOM 1814 N N . ALA A 1 246 ? 21.5 3.518 -9.695 1 97.94 246 ALA A N 1
ATOM 1815 C CA . ALA A 1 246 ? 22.953 3.469 -9.672 1 97.94 246 ALA A CA 1
ATOM 1816 C C . ALA A 1 246 ? 23.484 3.475 -8.242 1 97.94 246 ALA A C 1
ATOM 1818 O O . ALA A 1 246 ? 24.453 2.777 -7.934 1 97.94 246 ALA A O 1
ATOM 1819 N N . ILE A 1 247 ? 22.875 4.227 -7.363 1 98.19 247 ILE A N 1
ATOM 1820 C CA . ILE A 1 247 ? 23.328 4.379 -5.988 1 98.19 247 ILE A CA 1
ATOM 1821 C C . ILE A 1 247 ? 23 3.123 -5.188 1 98.19 247 ILE A C 1
ATOM 1823 O O . ILE A 1 247 ? 23.828 2.633 -4.41 1 98.19 247 ILE A O 1
ATOM 1827 N N . THR A 1 248 ? 21.828 2.574 -5.375 1 97.25 248 THR A N 1
ATOM 1828 C CA . THR A 1 248 ? 21.297 1.546 -4.484 1 97.25 248 THR A CA 1
ATOM 1829 C C . THR A 1 248 ? 21.562 0.154 -5.051 1 97.25 248 THR A C 1
ATOM 1831 O O . THR A 1 248 ? 21.516 -0.838 -4.32 1 97.25 248 THR A O 1
ATOM 1834 N N . GLY A 1 249 ? 21.75 0.016 -6.414 1 93.81 249 GLY A N 1
ATOM 1835 C CA . GLY A 1 249 ? 21.938 -1.259 -7.086 1 93.81 249 GLY A CA 1
ATOM 1836 C C . GLY A 1 249 ? 20.641 -1.938 -7.477 1 93.81 249 GLY A C 1
ATOM 1837 O O . GLY A 1 249 ? 20.484 -2.363 -8.617 1 93.81 249 GLY A O 1
ATOM 1838 N N . LEU A 1 250 ? 19.672 -2.037 -6.633 1 92.38 250 LEU A N 1
ATOM 1839 C CA . LEU A 1 250 ? 18.422 -2.768 -6.871 1 92.38 250 LEU A CA 1
ATOM 1840 C C . LEU A 1 250 ? 17.219 -1.847 -6.73 1 92.38 250 LEU A C 1
ATOM 1842 O O . LEU A 1 250 ? 16.078 -2.287 -6.875 1 92.38 250 LEU A O 1
ATOM 1846 N N . GLY A 1 251 ? 17.422 -0.518 -6.48 1 97.38 251 GLY A N 1
ATOM 1847 C CA . GLY A 1 251 ? 16.328 0.394 -6.164 1 97.38 251 GLY A CA 1
ATOM 1848 C C . GLY A 1 251 ? 16.188 0.664 -4.68 1 97.38 251 GLY A C 1
ATOM 1849 O O . GLY A 1 251 ? 16.781 -0.04 -3.857 1 97.38 251 GLY A O 1
ATOM 1850 N N . ALA A 1 252 ? 15.477 1.63 -4.355 1 98.81 252 ALA A N 1
ATOM 1851 C CA . ALA A 1 252 ? 15.281 2.033 -2.967 1 98.81 252 ALA A CA 1
ATOM 1852 C C . ALA A 1 252 ? 14.258 1.14 -2.271 1 98.81 252 ALA A C 1
ATOM 1854 O O . ALA A 1 252 ? 13.375 0.574 -2.92 1 98.81 252 ALA A O 1
ATOM 1855 N N . HIS A 1 253 ? 14.406 0.991 -0.929 1 98.69 253 HIS A N 1
ATOM 1856 C CA . HIS A 1 253 ? 13.453 0.247 -0.115 1 98.69 253 HIS A CA 1
ATOM 1857 C C . HIS A 1 253 ? 12.156 1.032 0.073 1 98.69 253 HIS A C 1
ATOM 1859 O O . HIS A 1 253 ? 11.086 0.443 0.24 1 98.69 253 HIS A O 1
ATOM 1865 N N . ALA A 1 254 ? 12.312 2.35 0.04 1 98.88 254 ALA A N 1
ATOM 1866 C CA . ALA A 1 254 ? 11.141 3.203 0.196 1 98.88 254 ALA A CA 1
ATOM 1867 C C . ALA A 1 254 ? 11.344 4.543 -0.503 1 98.88 254 ALA A C 1
ATOM 1869 O O . ALA A 1 254 ? 12.477 5.008 -0.659 1 98.88 254 ALA A O 1
ATOM 1870 N N . VAL A 1 255 ? 10.25 5.098 -0.959 1 98.94 255 VAL A N 1
ATOM 1871 C CA . VAL A 1 255 ? 10.18 6.461 -1.477 1 98.94 255 VAL A CA 1
ATOM 1872 C C . VAL A 1 255 ? 9.062 7.227 -0.768 1 98.94 255 VAL A C 1
ATOM 1874 O O . VAL A 1 255 ? 7.934 6.746 -0.675 1 98.94 255 VAL A O 1
ATOM 1877 N N . VAL A 1 256 ? 9.383 8.336 -0.174 1 98.88 256 VAL A N 1
ATOM 1878 C CA . VAL A 1 256 ? 8.414 9.281 0.379 1 98.88 256 VAL A CA 1
ATOM 1879 C C . VAL A 1 256 ? 8.297 10.5 -0.53 1 98.88 256 VAL A C 1
ATOM 1881 O O . VAL A 1 256 ? 9.289 11.211 -0.753 1 98.88 256 VAL A O 1
ATOM 1884 N N . VAL A 1 257 ? 7.117 10.734 -1.055 1 98.81 257 VAL A N 1
ATOM 1885 C CA . VAL A 1 257 ? 6.941 11.883 -1.939 1 98.81 257 VAL A CA 1
ATOM 1886 C C . VAL A 1 257 ? 6.188 12.992 -1.206 1 98.81 257 VAL A C 1
ATOM 1888 O O . VAL A 1 257 ? 4.977 12.891 -0.987 1 98.81 257 VAL A O 1
ATOM 1891 N N . THR A 1 258 ? 6.902 14.023 -0.877 1 97.94 258 THR A N 1
ATOM 1892 C CA . THR A 1 258 ? 6.297 15.156 -0.184 1 97.94 258 THR A CA 1
ATOM 1893 C C . THR A 1 258 ? 5.953 16.266 -1.167 1 97.94 258 THR A C 1
ATOM 1895 O O . THR A 1 258 ? 5.195 17.188 -0.836 1 97.94 258 THR A O 1
ATOM 1898 N N . ALA A 1 259 ? 6.453 16.188 -2.381 1 94.94 259 ALA A N 1
ATOM 1899 C CA . ALA A 1 259 ? 6.199 17.203 -3.406 1 94.94 259 ALA A CA 1
ATOM 1900 C C . ALA A 1 259 ? 4.777 17.094 -3.945 1 94.94 259 ALA A C 1
ATOM 1902 O O . ALA A 1 259 ? 4.277 15.984 -4.176 1 94.94 259 ALA A O 1
ATOM 1903 N N . GLY A 1 260 ? 4.133 18.188 -4.086 1 93.19 260 GLY A N 1
ATOM 1904 C CA . GLY A 1 260 ? 2.82 18.219 -4.715 1 93.19 260 GLY A CA 1
ATOM 1905 C C . GLY A 1 260 ? 2.885 18.328 -6.227 1 93.19 260 GLY A C 1
ATOM 1906 O O . GLY A 1 260 ? 2.311 19.25 -6.816 1 93.19 260 GLY A O 1
ATOM 1907 N N . SER A 1 261 ? 3.615 17.469 -6.816 1 92.94 261 SER A N 1
ATOM 1908 C CA . SER A 1 261 ? 3.812 17.484 -8.266 1 92.94 261 SER A CA 1
ATOM 1909 C C . SER A 1 261 ? 3.492 16.125 -8.875 1 92.94 261 SER A C 1
ATOM 1911 O O . SER A 1 261 ? 3.916 15.086 -8.359 1 92.94 261 SER A O 1
ATOM 1913 N N . ALA A 1 262 ? 2.742 16.234 -9.977 1 95.12 262 ALA A N 1
ATOM 1914 C CA . ALA A 1 262 ? 2.42 15.008 -10.695 1 95.12 262 ALA A CA 1
ATOM 1915 C C . ALA A 1 262 ? 3.686 14.312 -11.188 1 95.12 262 ALA A C 1
ATOM 1917 O O . ALA A 1 262 ? 3.768 13.078 -11.18 1 95.12 262 ALA A O 1
ATOM 1918 N N . ARG A 1 263 ? 4.648 15.055 -11.578 1 93.94 263 ARG A N 1
ATOM 1919 C CA . ARG A 1 263 ? 5.891 14.516 -12.117 1 93.94 263 ARG A CA 1
ATOM 1920 C C . ARG A 1 263 ? 6.656 13.742 -11.039 1 93.94 263 ARG A C 1
ATOM 1922 O O . ARG A 1 263 ? 7.293 12.727 -11.336 1 93.94 263 ARG A O 1
ATOM 1929 N N . ALA A 1 264 ? 6.645 14.242 -9.805 1 95.5 264 ALA A N 1
ATOM 1930 C CA . ALA A 1 264 ? 7.305 13.555 -8.703 1 95.5 264 ALA A CA 1
ATOM 1931 C C . ALA A 1 264 ? 6.742 12.148 -8.516 1 95.5 264 ALA A C 1
ATOM 1933 O O . ALA A 1 264 ? 7.484 11.203 -8.234 1 95.5 264 ALA A O 1
ATOM 1934 N N . PHE A 1 265 ? 5.43 12.008 -8.719 1 97.12 265 PHE A N 1
ATOM 1935 C CA . PHE A 1 265 ? 4.766 10.727 -8.516 1 97.12 265 PHE A CA 1
ATOM 1936 C C . PHE A 1 265 ? 4.965 9.82 -9.727 1 97.12 265 PHE A C 1
ATOM 1938 O O . PHE A 1 265 ? 5.004 8.594 -9.594 1 97.12 265 PHE A O 1
ATOM 1945 N N . ALA A 1 266 ? 5.055 10.398 -10.93 1 93.06 266 ALA A N 1
ATOM 1946 C CA . ALA A 1 266 ? 5.176 9.625 -12.164 1 93.06 266 ALA A CA 1
ATOM 1947 C C . ALA A 1 266 ? 6.395 8.711 -12.125 1 93.06 266 ALA A C 1
ATOM 1949 O O . ALA A 1 266 ? 6.371 7.609 -12.68 1 93.06 266 ALA A O 1
ATOM 1950 N N . ASN A 1 267 ? 7.426 9.078 -11.406 1 89.94 267 ASN A N 1
ATOM 1951 C CA . ASN A 1 267 ? 8.68 8.328 -11.398 1 89.94 267 ASN A CA 1
ATOM 1952 C C . ASN A 1 267 ? 8.906 7.637 -10.055 1 89.94 267 ASN A C 1
ATOM 1954 O O . ASN A 1 267 ? 9.883 6.902 -9.891 1 89.94 267 ASN A O 1
ATOM 1958 N N . ALA A 1 268 ? 8.047 7.832 -9.109 1 97.44 268 ALA A N 1
ATOM 1959 C CA . ALA A 1 268 ? 8.32 7.43 -7.73 1 97.44 268 ALA A CA 1
ATOM 1960 C C . ALA A 1 268 ? 8.453 5.914 -7.617 1 97.44 268 ALA A C 1
ATOM 1962 O O . ALA A 1 268 ? 9.422 5.41 -7.047 1 97.44 268 ALA A O 1
ATOM 1963 N N . CYS A 1 269 ? 7.59 5.184 -8.25 1 97.75 269 CYS A N 1
ATOM 1964 C CA . CYS A 1 269 ? 7.598 3.73 -8.133 1 97.75 269 CYS A CA 1
ATOM 1965 C C . CYS A 1 269 ? 8.773 3.129 -8.898 1 97.75 269 CYS A C 1
ATOM 1967 O O . CYS A 1 269 ? 9.266 2.059 -8.539 1 97.75 269 CYS A O 1
ATOM 1969 N N . ASP A 1 270 ? 9.258 3.807 -9.961 1 96.94 270 ASP A N 1
ATOM 1970 C CA . ASP A 1 270 ? 10.383 3.318 -10.758 1 96.94 270 ASP A CA 1
ATOM 1971 C C . ASP A 1 270 ? 11.68 3.34 -9.953 1 96.94 270 ASP A C 1
ATOM 1973 O O . ASP A 1 270 ? 12.648 2.674 -10.32 1 96.94 270 ASP A O 1
ATOM 1977 N N . MET A 1 271 ? 11.672 4.078 -8.867 1 98.44 271 MET A N 1
ATOM 1978 C CA . MET A 1 271 ? 12.852 4.168 -8.016 1 98.44 271 MET A CA 1
ATOM 1979 C C . MET A 1 271 ? 12.906 2.994 -7.043 1 98.44 271 MET A C 1
ATOM 1981 O O . MET A 1 271 ? 13.938 2.76 -6.406 1 98.44 271 MET A O 1
ATOM 1985 N N . LEU A 1 272 ? 11.844 2.271 -6.934 1 98.56 272 LEU A N 1
ATOM 1986 C CA . LEU A 1 272 ? 11.703 1.265 -5.887 1 98.56 272 LEU A CA 1
ATOM 1987 C C . LEU A 1 272 ? 12.258 -0.078 -6.348 1 98.56 272 LEU A C 1
ATOM 1989 O O . LEU A 1 272 ? 12.109 -0.452 -7.512 1 98.56 272 LEU A O 1
ATOM 1993 N N . ARG A 1 273 ? 12.836 -0.774 -5.426 1 97.75 273 ARG A N 1
ATOM 1994 C CA . ARG A 1 273 ? 13.18 -2.178 -5.625 1 97.75 273 ARG A CA 1
ATOM 1995 C C . ARG A 1 273 ? 11.953 -3.07 -5.469 1 97.75 273 ARG A C 1
ATOM 1997 O O . ARG A 1 273 ? 10.883 -2.602 -5.066 1 97.75 273 ARG A O 1
ATOM 2004 N N . VAL A 1 274 ? 12.102 -4.34 -5.777 1 97.62 274 VAL A N 1
ATOM 2005 C CA . VAL A 1 274 ? 11.086 -5.344 -5.477 1 97.62 274 VAL A CA 1
ATOM 2006 C C . VAL A 1 274 ? 10.719 -5.277 -3.998 1 97.62 274 VAL A C 1
ATOM 2008 O O . VAL A 1 274 ? 11.594 -5.191 -3.135 1 97.62 274 VAL A O 1
ATOM 2011 N N . GLY A 1 275 ? 9.383 -5.25 -3.756 1 97.5 275 GLY A N 1
ATOM 2012 C CA . GLY A 1 275 ? 8.898 -5.195 -2.385 1 97.5 275 GLY A CA 1
ATOM 2013 C C . GLY A 1 275 ? 8.961 -3.805 -1.782 1 97.5 275 GLY A C 1
ATOM 2014 O O . GLY A 1 275 ? 8.633 -3.615 -0.609 1 97.5 275 GLY A O 1
ATOM 2015 N N . GLY A 1 276 ? 9.414 -2.793 -2.57 1 98.5 276 GLY A N 1
ATOM 2016 C CA . GLY A 1 276 ? 9.57 -1.438 -2.066 1 98.5 276 GLY A CA 1
ATOM 2017 C C . GLY A 1 276 ? 8.25 -0.767 -1.733 1 98.5 276 GLY A C 1
ATOM 2018 O O . GLY A 1 276 ? 7.188 -1.244 -2.133 1 98.5 276 GLY A O 1
ATOM 2019 N N . CYS A 1 277 ? 8.344 0.359 -0.998 1 98.81 277 CYS A N 1
ATOM 2020 C CA . CYS A 1 277 ? 7.148 1.055 -0.531 1 98.81 277 CYS A CA 1
ATOM 2021 C C . CYS A 1 277 ? 7.164 2.516 -0.966 1 98.81 277 CYS A C 1
ATOM 2023 O O . CYS A 1 277 ? 8.18 3.199 -0.825 1 98.81 277 CYS A O 1
ATOM 2025 N N . LEU A 1 278 ? 6.09 2.938 -1.564 1 98.88 278 LEU A N 1
ATOM 2026 C CA . LEU A 1 278 ? 5.848 4.352 -1.826 1 98.88 278 LEU A CA 1
ATOM 2027 C C . LEU A 1 278 ? 4.887 4.938 -0.796 1 98.88 278 LEU A C 1
ATOM 2029 O O . LEU A 1 278 ? 3.779 4.434 -0.616 1 98.88 278 LEU A O 1
ATOM 2033 N N . SER A 1 279 ? 5.32 5.91 -0.09 1 98.88 279 SER A N 1
ATOM 2034 C CA . SER A 1 279 ? 4.461 6.688 0.8 1 98.88 279 SER A CA 1
ATOM 2035 C C . SER A 1 279 ? 4.051 8.008 0.161 1 98.88 279 SER A C 1
ATOM 2037 O O . SER A 1 279 ? 4.887 8.891 -0.041 1 98.88 279 SER A O 1
ATOM 2039 N N . CYS A 1 280 ? 2.797 8.148 -0.129 1 98.75 280 CYS A N 1
ATOM 2040 C CA . CYS A 1 280 ? 2.252 9.32 -0.797 1 98.75 280 CYS A CA 1
ATOM 2041 C C . CYS A 1 280 ? 1.829 10.375 0.217 1 98.75 280 CYS A C 1
ATOM 2043 O O . CYS A 1 280 ? 0.961 10.125 1.056 1 98.75 280 CYS A O 1
ATOM 2045 N N . VAL A 1 281 ? 2.426 11.586 0.067 1 98.38 281 VAL A N 1
ATOM 2046 C CA . VAL A 1 281 ? 2.137 12.664 1.012 1 98.38 281 VAL A CA 1
ATOM 2047 C C . VAL A 1 281 ? 1.636 13.891 0.258 1 98.38 281 VAL A C 1
ATOM 2049 O O . VAL A 1 281 ? 0.545 14.398 0.535 1 98.38 281 VAL A O 1
ATOM 2052 N N . GLY A 1 282 ? 2.447 14.352 -0.739 1 96.88 282 GLY A N 1
ATOM 2053 C CA . GLY A 1 282 ? 2.053 15.516 -1.516 1 96.88 282 GLY A CA 1
ATOM 2054 C C . GLY A 1 282 ? 0.767 15.305 -2.293 1 96.88 282 GLY A C 1
ATOM 2055 O O . GLY A 1 282 ? 0.46 14.188 -2.705 1 96.88 282 GLY A O 1
ATOM 2056 N N . ILE A 1 283 ? 0.034 16.359 -2.477 1 96.12 283 ILE A N 1
ATOM 2057 C CA . ILE A 1 283 ? -1.196 16.312 -3.258 1 96.12 283 ILE A CA 1
ATOM 2058 C C . ILE A 1 283 ? -1.075 17.234 -4.465 1 96.12 283 ILE A C 1
ATOM 2060 O O . ILE A 1 283 ? -1.212 18.453 -4.336 1 96.12 283 ILE A O 1
ATOM 2064 N N . PRO A 1 284 ? -0.836 16.672 -5.59 1 94.31 284 PRO A N 1
ATOM 2065 C CA . PRO A 1 284 ? -0.727 17.5 -6.797 1 94.31 284 PRO A CA 1
ATOM 2066 C C . PRO A 1 284 ? -2.068 18.078 -7.242 1 94.31 284 PRO A C 1
ATOM 2068 O O . PRO A 1 284 ? -3.111 17.438 -7.043 1 94.31 284 PRO A O 1
ATOM 2071 N N . PRO A 1 285 ? -1.985 19.203 -7.887 1 89.25 285 PRO A N 1
ATOM 2072 C CA . PRO A 1 285 ? -3.215 19.766 -8.461 1 89.25 285 PRO A CA 1
ATOM 2073 C C . PRO A 1 285 ? -3.732 18.938 -9.641 1 89.25 285 PRO A C 1
ATOM 2075 O O . PRO A 1 285 ? -2.947 18.297 -10.344 1 89.25 285 PRO A O 1
ATOM 2078 N N . GLY A 1 286 ? -5.066 18.969 -9.984 1 88 286 GLY A N 1
ATOM 2079 C CA . GLY A 1 286 ? -5.676 18.391 -11.164 1 88 286 GLY A CA 1
ATOM 2080 C C . GLY A 1 286 ? -6.043 16.938 -10.992 1 88 286 GLY A C 1
ATOM 2081 O O . GLY A 1 286 ? -6.363 16.25 -11.961 1 88 286 GLY A O 1
ATOM 2082 N N . ARG A 1 287 ? -5.879 16.281 -10.047 1 90.56 287 ARG A N 1
ATOM 2083 C CA . ARG A 1 287 ? -6.258 14.922 -9.672 1 90.56 287 ARG A CA 1
ATOM 2084 C C . ARG A 1 287 ? -5.477 13.891 -10.477 1 90.56 287 ARG A C 1
ATOM 2086 O O . ARG A 1 287 ? -6.059 12.977 -11.062 1 90.56 287 ARG A O 1
ATOM 2093 N N . PRO A 1 288 ? -4.254 14.047 -10.625 1 95.12 288 PRO A N 1
ATOM 2094 C CA . PRO A 1 288 ? -3.488 13 -11.312 1 95.12 288 PRO A CA 1
ATOM 2095 C C . PRO A 1 288 ? -3.494 11.672 -10.562 1 95.12 288 PRO A C 1
ATOM 2097 O O . PRO A 1 288 ? -3.746 11.641 -9.359 1 95.12 288 PRO A O 1
ATOM 2100 N N . ALA A 1 289 ? -3.32 10.586 -11.312 1 96.06 289 ALA A N 1
ATOM 2101 C CA . ALA A 1 289 ? -3.133 9.25 -10.766 1 96.06 289 ALA A CA 1
ATOM 2102 C C . ALA A 1 289 ? -1.688 8.789 -10.922 1 96.06 289 ALA A C 1
ATOM 2104 O O . ALA A 1 289 ? -0.905 9.406 -11.641 1 96.06 289 ALA A O 1
ATOM 2105 N N . LEU A 1 290 ? -1.354 7.719 -10.133 1 96.56 290 LEU A N 1
ATOM 2106 C CA . LEU A 1 290 ? -0.067 7.082 -10.383 1 96.56 290 LEU A CA 1
ATOM 2107 C C . LEU A 1 290 ? -0.018 6.504 -11.797 1 96.56 290 LEU A C 1
ATOM 2109 O O . LEU A 1 290 ? -1.011 5.957 -12.281 1 96.56 290 LEU A O 1
ATOM 2113 N N . GLU A 1 291 ? 1.08 6.645 -12.43 1 95.25 291 GLU A N 1
ATOM 2114 C CA . GLU A 1 291 ? 1.232 6.152 -13.789 1 95.25 291 GLU A CA 1
ATOM 2115 C C . GLU A 1 291 ? 1.841 4.754 -13.812 1 95.25 291 GLU A C 1
ATOM 2117 O O . GLU A 1 291 ? 1.933 4.125 -14.867 1 95.25 291 GLU A O 1
ATOM 2122 N N . THR A 1 292 ? 2.195 4.223 -12.711 1 95.94 292 THR A N 1
ATOM 2123 C CA . THR A 1 292 ? 2.789 2.895 -12.609 1 95.94 292 THR A CA 1
ATOM 2124 C C . THR A 1 292 ? 1.812 1.825 -13.086 1 95.94 292 THR A C 1
ATOM 2126 O O . THR A 1 292 ? 0.688 1.734 -12.594 1 95.94 292 THR A O 1
ATOM 2129 N N . PRO A 1 293 ? 2.246 1.008 -14.039 1 96.19 293 PRO A N 1
ATOM 2130 C CA . PRO A 1 293 ? 1.352 -0.057 -14.5 1 96.19 293 PRO A CA 1
ATOM 2131 C C . PRO A 1 293 ? 0.997 -1.05 -13.398 1 96.19 293 PRO A C 1
ATOM 2133 O O . PRO A 1 293 ? 1.833 -1.354 -12.547 1 96.19 293 PRO A O 1
ATOM 2136 N N . ILE A 1 294 ? -0.211 -1.629 -13.484 1 97.06 294 ILE A N 1
ATOM 2137 C CA . ILE A 1 294 ? -0.685 -2.621 -12.531 1 97.06 294 ILE A CA 1
ATOM 2138 C C . ILE A 1 294 ? 0.259 -3.822 -12.523 1 97.06 294 ILE A C 1
ATOM 2140 O O . ILE A 1 294 ? 0.582 -4.359 -11.461 1 97.06 294 ILE A O 1
ATOM 2144 N N . CYS A 1 295 ? 0.777 -4.25 -13.703 1 96.94 295 CYS A N 1
ATOM 2145 C CA . CYS A 1 295 ? 1.678 -5.398 -13.773 1 96.94 295 CYS A CA 1
ATOM 2146 C C . CYS A 1 295 ? 2.939 -5.148 -12.953 1 96.94 295 CYS A C 1
ATOM 2148 O O . CYS A 1 295 ? 3.461 -6.062 -12.32 1 96.94 295 CYS A O 1
ATOM 2150 N N . THR A 1 296 ? 3.455 -3.896 -12.953 1 97.44 296 THR A N 1
ATOM 2151 C CA . THR A 1 296 ? 4.633 -3.547 -12.164 1 97.44 296 THR A CA 1
ATOM 2152 C C . THR A 1 296 ? 4.344 -3.68 -10.672 1 97.44 296 THR A C 1
ATOM 2154 O O . THR A 1 296 ? 5.141 -4.254 -9.93 1 97.44 296 THR A O 1
ATOM 2157 N N . ILE A 1 297 ? 3.172 -3.154 -10.234 1 98.25 297 ILE A N 1
ATOM 2158 C CA . ILE A 1 297 ? 2.762 -3.234 -8.836 1 98.25 297 ILE A CA 1
ATOM 2159 C C . ILE A 1 297 ? 2.68 -4.699 -8.406 1 98.25 297 ILE A C 1
ATOM 2161 O O . ILE A 1 297 ? 3.207 -5.074 -7.355 1 98.25 297 ILE A O 1
ATOM 2165 N N . VAL A 1 298 ? 2.109 -5.531 -9.219 1 98.19 298 VAL A N 1
ATOM 2166 C CA . VAL A 1 298 ? 1.88 -6.938 -8.906 1 98.19 298 VAL A CA 1
ATOM 2167 C C . VAL A 1 298 ? 3.211 -7.688 -8.883 1 98.19 298 VAL A C 1
ATOM 2169 O O . VAL A 1 298 ? 3.561 -8.312 -7.875 1 98.19 298 VAL A O 1
ATOM 2172 N N . ILE A 1 299 ? 3.98 -7.598 -9.938 1 97.12 299 ILE A N 1
ATOM 2173 C CA . ILE A 1 299 ? 5.148 -8.445 -10.164 1 97.12 299 ILE A CA 1
ATOM 2174 C C . ILE A 1 299 ? 6.258 -8.055 -9.188 1 97.12 299 ILE A C 1
ATOM 2176 O O . ILE A 1 299 ? 6.961 -8.922 -8.664 1 97.12 299 ILE A O 1
ATOM 2180 N N . LYS A 1 300 ? 6.355 -6.773 -8.844 1 97.44 300 LYS A N 1
ATOM 2181 C CA . LYS A 1 300 ? 7.391 -6.332 -7.914 1 97.44 300 LYS A CA 1
ATOM 2182 C C . LYS A 1 300 ? 6.91 -6.426 -6.469 1 97.44 300 LYS A C 1
ATOM 2184 O O . LYS A 1 300 ? 7.691 -6.23 -5.535 1 97.44 300 LYS A O 1
ATOM 2189 N N . GLY A 1 301 ? 5.617 -6.727 -6.309 1 98.19 301 GLY A N 1
ATOM 2190 C CA . GLY A 1 301 ? 5.098 -6.707 -4.949 1 98.19 301 GLY A CA 1
ATOM 2191 C C . GLY A 1 301 ? 5.234 -5.355 -4.277 1 98.19 301 GLY A C 1
ATOM 2192 O O . GLY A 1 301 ? 5.641 -5.27 -3.117 1 98.19 301 GLY A O 1
ATOM 2193 N N . LEU A 1 302 ? 4.941 -4.289 -5.035 1 98.62 302 LEU A N 1
ATOM 2194 C CA . LEU A 1 302 ? 5.078 -2.949 -4.473 1 98.62 302 LEU A CA 1
ATOM 2195 C C . LEU A 1 302 ? 4.008 -2.693 -3.416 1 98.62 302 LEU A C 1
ATOM 2197 O O . LEU A 1 302 ? 2.941 -3.311 -3.443 1 98.62 302 LEU A O 1
ATOM 2201 N N . ARG A 1 303 ? 4.32 -1.841 -2.504 1 98.62 303 ARG A N 1
ATOM 2202 C CA . ARG A 1 303 ? 3.377 -1.29 -1.537 1 98.62 303 ARG A CA 1
ATOM 2203 C C . ARG A 1 303 ? 3.244 0.22 -1.702 1 98.62 303 ARG A C 1
ATOM 2205 O O . ARG A 1 303 ? 4.242 0.94 -1.71 1 98.62 303 ARG A O 1
ATOM 2212 N N . ILE A 1 304 ? 2.061 0.677 -1.909 1 98.81 304 ILE A N 1
ATOM 2213 C CA . ILE A 1 304 ? 1.755 2.098 -2.027 1 98.81 304 ILE A CA 1
ATOM 2214 C C . ILE A 1 304 ? 0.804 2.516 -0.908 1 98.81 304 ILE A C 1
ATOM 2216 O O . ILE A 1 304 ? -0.268 1.93 -0.745 1 98.81 304 ILE A O 1
ATOM 2220 N N . THR A 1 305 ? 1.206 3.494 -0.114 1 98.69 305 THR A N 1
ATOM 2221 C CA . THR A 1 305 ? 0.369 3.916 1.004 1 98.69 305 THR A CA 1
ATOM 2222 C C . THR A 1 305 ? 0.164 5.43 0.985 1 98.69 305 THR A C 1
ATOM 2224 O O . THR A 1 305 ? 1.053 6.176 0.571 1 98.69 305 THR A O 1
ATOM 2227 N N . GLY A 1 306 ? -1.008 5.797 1.359 1 98.5 306 GLY A N 1
ATOM 2228 C CA . GLY A 1 306 ? -1.293 7.203 1.58 1 98.5 306 GLY A CA 1
ATOM 2229 C C . GLY A 1 306 ? -1.051 7.645 3.012 1 98.5 306 GLY A C 1
ATOM 2230 O O . GLY A 1 306 ? -1.156 6.84 3.939 1 98.5 306 GLY A O 1
ATOM 2231 N N . ASN A 1 307 ? -0.793 8.883 3.127 1 96.5 307 ASN A N 1
ATOM 2232 C CA . ASN A 1 307 ? -0.542 9.453 4.445 1 96.5 307 ASN A CA 1
ATOM 2233 C C . ASN A 1 307 ? -1.26 10.789 4.625 1 96.5 307 ASN A C 1
ATOM 2235 O O . ASN A 1 307 ? -1.024 11.734 3.867 1 96.5 307 ASN A O 1
ATOM 2239 N N . LEU A 1 308 ? -2.129 10.82 5.637 1 94.88 308 LEU A N 1
ATOM 2240 C CA . LEU A 1 308 ? -2.789 12.062 6.031 1 94.88 308 LEU A CA 1
ATOM 2241 C C . LEU A 1 308 ? -2.473 12.406 7.484 1 94.88 308 LEU A C 1
ATOM 2243 O O . LEU A 1 308 ? -3.027 11.805 8.406 1 94.88 308 LEU A O 1
ATOM 2247 N N . VAL A 1 309 ? -1.636 13.336 7.707 1 96.25 309 VAL A N 1
ATOM 2248 C CA . VAL A 1 309 ? -1.222 13.812 9.023 1 96.25 309 VAL A CA 1
ATOM 2249 C C . VAL A 1 309 ? -1.043 12.625 9.969 1 96.25 309 VAL A C 1
ATOM 2251 O O . VAL A 1 309 ? -0.367 11.648 9.625 1 96.25 309 VAL A O 1
ATOM 2254 N N . GLY A 1 310 ? -1.548 12.695 11.219 1 97.38 310 GLY A N 1
ATOM 2255 C CA . GLY A 1 310 ? -1.417 11.617 12.195 1 97.38 310 GLY A CA 1
ATOM 2256 C C . GLY A 1 310 ? -2.209 11.867 13.461 1 97.38 310 GLY A C 1
ATOM 2257 O O . GLY A 1 310 ? -2.932 12.859 13.57 1 97.38 310 GLY A O 1
ATOM 2258 N N . SER A 1 311 ? -2.195 10.961 14.359 1 97.69 311 SER A N 1
ATOM 2259 C CA . SER A 1 311 ? -2.893 11.016 15.641 1 97.69 311 SER A CA 1
ATOM 2260 C C . SER A 1 311 ? -2.176 11.945 16.625 1 97.69 311 SER A C 1
ATOM 2262 O O . SER A 1 311 ? -1.065 12.406 16.344 1 97.69 311 SER A O 1
ATOM 2264 N N . LEU A 1 312 ? -2.828 12.227 17.703 1 97.5 312 LEU A N 1
ATOM 2265 C CA . LEU A 1 312 ? -2.205 13.016 18.75 1 97.5 312 LEU A CA 1
ATOM 2266 C C . LEU A 1 312 ? -0.997 12.289 19.344 1 97.5 312 LEU A C 1
ATOM 2268 O O . LEU A 1 312 ? 0.029 12.914 19.625 1 97.5 312 LEU A O 1
ATOM 2272 N N . LYS A 1 313 ? -1.111 10.977 19.531 1 97.75 313 LYS A N 1
ATOM 2273 C CA . LYS A 1 313 ? 0.015 10.195 20.031 1 97.75 313 LYS A CA 1
ATOM 2274 C C . LYS A 1 313 ? 1.223 10.32 19.109 1 97.75 313 LYS A C 1
ATOM 2276 O O . LYS A 1 313 ? 2.34 10.562 19.562 1 97.75 313 LYS A O 1
ATOM 2281 N N . GLU A 1 314 ? 0.973 10.195 17.812 1 97.81 314 GLU A N 1
ATOM 2282 C CA . GLU A 1 314 ? 2.047 10.328 16.828 1 97.81 314 GLU A CA 1
ATOM 2283 C C . GLU A 1 314 ? 2.611 11.742 16.828 1 97.81 314 GLU A C 1
ATOM 2285 O O . GLU A 1 314 ? 3.812 11.938 16.625 1 97.81 314 GLU A O 1
ATOM 2290 N N . CYS A 1 315 ? 1.749 12.68 17.016 1 98.25 315 CYS A N 1
ATOM 2291 C CA . CYS A 1 315 ? 2.195 14.07 17.094 1 98.25 315 CYS A CA 1
ATOM 2292 C C . CYS A 1 315 ? 3.166 14.258 18.266 1 98.25 315 CYS A C 1
ATOM 2294 O O . CYS A 1 315 ? 4.219 14.875 18.094 1 98.25 315 CYS A O 1
ATOM 2296 N N . MET A 1 316 ? 2.838 13.703 19.375 1 98.12 316 MET A N 1
ATOM 2297 C CA . MET A 1 316 ? 3.686 13.852 20.547 1 98.12 316 MET A CA 1
ATOM 2298 C C . MET A 1 316 ? 5.012 13.125 20.359 1 98.12 316 MET A C 1
ATOM 2300 O O . MET A 1 316 ? 6.047 13.57 20.859 1 98.12 316 MET A O 1
ATOM 2304 N N . ASP A 1 317 ? 4.984 12.016 19.594 1 98.31 317 ASP A N 1
ATOM 2305 C CA . ASP A 1 317 ? 6.238 11.352 19.234 1 98.31 317 ASP A CA 1
ATOM 2306 C C . ASP A 1 317 ? 7.133 12.273 18.422 1 98.31 317 ASP A C 1
ATOM 2308 O O . ASP A 1 317 ? 8.336 12.352 18.656 1 98.31 317 ASP A O 1
ATOM 2312 N N . ALA A 1 318 ? 6.543 12.938 17.438 1 98.38 318 ALA A N 1
ATOM 2313 C CA . ALA A 1 318 ? 7.301 13.883 16.625 1 98.38 318 ALA A CA 1
ATOM 2314 C C . ALA A 1 318 ? 7.852 15.023 17.469 1 98.38 318 ALA A C 1
ATOM 2316 O O . ALA A 1 318 ? 9.008 15.43 17.297 1 98.38 318 ALA A O 1
ATOM 2317 N N . VAL A 1 319 ? 7.051 15.5 18.391 1 98.5 319 VAL A N 1
ATOM 2318 C CA . VAL A 1 319 ? 7.461 16.562 19.297 1 98.5 319 VAL A CA 1
ATOM 2319 C C . VAL A 1 319 ? 8.672 16.109 20.125 1 98.5 319 VAL A C 1
ATOM 2321 O O . VAL A 1 319 ? 9.648 16.844 20.25 1 98.5 319 VAL A O 1
ATOM 2324 N N . GLU A 1 320 ? 8.594 14.93 20.594 1 98.44 320 GLU A N 1
ATOM 2325 C CA . GLU A 1 320 ? 9.648 14.406 21.453 1 98.44 320 GLU A CA 1
ATOM 2326 C C . GLU A 1 320 ? 10.969 14.305 20.688 1 98.44 320 GLU A C 1
ATOM 2328 O O . GLU A 1 320 ? 12.039 14.578 21.25 1 98.44 320 GLU A O 1
ATOM 2333 N N . LEU A 1 321 ? 10.914 13.914 19.469 1 98.38 321 LEU A N 1
ATOM 2334 C CA . LEU A 1 321 ? 12.125 13.789 18.672 1 98.38 321 LEU A CA 1
ATOM 2335 C C . LEU A 1 321 ? 12.781 15.148 18.453 1 98.38 321 LEU A C 1
ATOM 2337 O O . LEU A 1 321 ? 14.008 15.25 18.438 1 98.38 321 LEU A O 1
ATOM 2341 N N . VAL A 1 322 ? 12 16.156 18.281 1 98.25 322 VAL A N 1
ATOM 2342 C CA . VAL A 1 322 ? 12.531 17.5 18.141 1 98.25 322 VAL A CA 1
ATOM 2343 C C . VAL A 1 322 ? 13.047 18 19.484 1 98.25 322 VAL A C 1
ATOM 2345 O O . VAL A 1 322 ? 14.133 18.578 19.562 1 98.25 322 VAL A O 1
ATOM 2348 N N . ARG A 1 323 ? 12.281 17.75 20.547 1 97.81 323 ARG A N 1
ATOM 2349 C CA . ARG A 1 323 ? 12.656 18.172 21.891 1 97.81 323 ARG A CA 1
ATOM 2350 C C . ARG A 1 323 ? 14.016 17.594 22.281 1 97.81 323 ARG A C 1
ATOM 2352 O O . ARG A 1 323 ? 14.828 18.266 22.906 1 97.81 323 ARG A O 1
ATOM 2359 N N . ARG A 1 324 ? 14.305 16.375 21.797 1 97.25 324 ARG A N 1
ATOM 2360 C CA . ARG A 1 324 ? 15.539 15.688 22.141 1 97.25 324 ARG A CA 1
ATOM 2361 C C . ARG A 1 324 ? 16.656 16.047 21.188 1 97.25 324 ARG A C 1
ATOM 2363 O O . ARG A 1 324 ? 17.797 15.594 21.344 1 97.25 324 ARG A O 1
ATOM 2370 N N . GLY A 1 325 ? 16.344 16.766 20.172 1 97.19 325 GLY A N 1
ATOM 2371 C CA . GLY A 1 325 ? 17.359 17.25 19.25 1 97.19 325 GLY A CA 1
ATOM 2372 C C . GLY A 1 325 ? 17.656 16.266 18.125 1 97.19 325 GLY A C 1
ATOM 2373 O O . GLY A 1 325 ? 18.562 16.484 17.328 1 97.19 325 GLY A O 1
ATOM 2374 N N . VAL A 1 326 ? 16.859 15.203 18.016 1 97.5 326 VAL A N 1
ATOM 2375 C CA . VAL A 1 326 ? 17.031 14.203 16.969 1 97.5 326 VAL A CA 1
ATOM 2376 C C . VAL A 1 326 ? 16.656 14.805 15.625 1 97.5 326 VAL A C 1
ATOM 2378 O O . VAL A 1 326 ? 17.281 14.516 14.602 1 97.5 326 VAL A O 1
ATOM 2381 N N . VAL A 1 327 ? 15.656 15.609 15.633 1 98.25 327 VAL A N 1
ATOM 2382 C CA . VAL A 1 327 ? 15.18 16.344 14.469 1 98.25 327 VAL A CA 1
ATOM 2383 C C . VAL A 1 327 ? 15.242 17.844 14.742 1 98.25 327 VAL A C 1
ATOM 2385 O O . VAL A 1 327 ? 14.82 18.297 15.805 1 98.25 327 VAL A O 1
ATOM 2388 N N . LYS A 1 328 ? 15.758 18.531 13.828 1 98.06 328 LYS A N 1
ATOM 2389 C CA . LYS A 1 328 ? 15.898 19.984 13.953 1 98.06 328 LYS A CA 1
ATOM 2390 C C . LYS A 1 328 ? 15.195 20.703 12.812 1 98.06 328 LYS A C 1
ATOM 2392 O O . LYS A 1 328 ? 15.773 20.906 11.742 1 98.06 328 LYS A O 1
ATOM 2397 N N . PRO A 1 329 ? 14.008 21.172 13.086 1 98.31 329 PRO A N 1
ATOM 2398 C CA . PRO A 1 329 ? 13.312 21.922 12.039 1 98.31 329 PRO A CA 1
ATOM 2399 C C . PRO A 1 329 ? 14.078 23.156 11.594 1 98.31 329 PRO A C 1
ATOM 2401 O O . PRO A 1 329 ? 14.57 23.922 12.438 1 98.31 329 PRO A O 1
ATOM 2404 N N . VAL A 1 330 ? 14.203 23.312 10.32 1 98.19 330 VAL A N 1
ATOM 2405 C CA . VAL A 1 330 ? 14.789 24.531 9.758 1 98.19 330 VAL A CA 1
ATOM 2406 C C . VAL A 1 330 ? 13.68 25.531 9.445 1 98.19 330 VAL A C 1
ATOM 2408 O O . VAL A 1 330 ? 12.82 25.281 8.602 1 98.19 330 VAL A O 1
ATOM 2411 N N . ILE A 1 331 ? 13.781 26.672 10.141 1 97.94 331 ILE A N 1
ATOM 2412 C CA . ILE A 1 331 ? 12.688 27.625 10.008 1 97.94 331 ILE A CA 1
ATOM 2413 C C . ILE A 1 331 ? 13.242 29.016 9.711 1 97.94 331 ILE A C 1
ATOM 2415 O O . ILE A 1 331 ? 14.43 29.281 9.945 1 97.94 331 ILE A O 1
ATOM 2419 N N . LYS A 1 332 ? 12.422 29.781 9.141 1 97.38 332 LYS A N 1
ATOM 2420 C CA . LYS A 1 332 ? 12.609 31.234 9.031 1 97.38 332 LYS A CA 1
ATOM 2421 C C . LYS A 1 332 ? 11.477 31.984 9.734 1 97.38 332 LYS A C 1
ATOM 2423 O O . LYS A 1 332 ? 10.312 31.828 9.375 1 97.38 332 LYS A O 1
ATOM 2428 N N . VAL A 1 333 ? 11.859 32.812 10.734 1 97.94 333 VAL A N 1
ATOM 2429 C CA . VAL A 1 333 ? 10.852 33.562 11.508 1 97.94 333 VAL A CA 1
ATOM 2430 C C . VAL A 1 333 ? 10.555 34.906 10.836 1 97.94 333 VAL A C 1
ATOM 2432 O O . VAL A 1 333 ? 11.477 35.594 10.406 1 97.94 333 VAL A O 1
ATOM 2435 N N . ARG A 1 334 ? 9.344 35.188 10.641 1 98.12 334 ARG A N 1
ATOM 2436 C CA . ARG A 1 334 ? 8.867 36.469 10.094 1 98.12 334 ARG A CA 1
ATOM 2437 C C . ARG A 1 334 ? 7.766 37.062 10.961 1 98.12 334 ARG A C 1
ATOM 2439 O O . ARG A 1 334 ? 7.168 36.344 11.781 1 98.12 334 ARG A O 1
ATOM 2446 N N . PRO A 1 335 ? 7.516 38.344 10.797 1 98.25 335 PRO A N 1
ATOM 2447 C CA . PRO A 1 335 ? 6.383 38.938 11.516 1 98.25 335 PRO A CA 1
ATOM 2448 C C . PRO A 1 335 ? 5.035 38.406 11.047 1 98.25 335 PRO A C 1
ATOM 2450 O O . PRO A 1 335 ? 4.883 38.031 9.875 1 98.25 335 PRO A O 1
ATOM 2453 N N . PHE A 1 336 ? 4.102 38.469 11.953 1 98.19 336 PHE A N 1
ATOM 2454 C CA . PHE A 1 336 ? 2.756 37.969 11.695 1 98.19 336 PHE A CA 1
ATOM 2455 C C . PHE A 1 336 ? 2.174 38.625 10.438 1 98.19 336 PHE A C 1
ATOM 2457 O O . PHE A 1 336 ? 1.592 37.938 9.602 1 98.19 336 PHE A O 1
ATOM 2464 N N . ARG A 1 337 ? 2.395 39.781 10.227 1 98.19 337 ARG A N 1
ATOM 2465 C CA . ARG A 1 337 ? 1.766 40.562 9.148 1 98.19 337 ARG A CA 1
ATOM 2466 C C . ARG A 1 337 ? 2.424 40.25 7.805 1 98.19 337 ARG A C 1
ATOM 2468 O O . ARG A 1 337 ? 1.959 40.719 6.762 1 98.19 337 ARG A O 1
ATOM 2475 N N . ASP A 1 338 ? 3.465 39.406 7.793 1 98.19 338 ASP A N 1
ATOM 2476 C CA . ASP A 1 338 ? 4.125 39 6.559 1 98.19 338 ASP A CA 1
ATOM 2477 C C . ASP A 1 338 ? 3.393 37.812 5.91 1 98.19 338 ASP A C 1
ATOM 2479 O O . ASP A 1 338 ? 3.801 37.344 4.855 1 98.19 338 ASP A O 1
ATOM 2483 N N . LEU A 1 339 ? 2.238 37.375 6.461 1 98.31 339 LEU A N 1
ATOM 2484 C CA . LEU A 1 339 ? 1.524 36.219 5.969 1 98.31 339 LEU A CA 1
ATOM 2485 C C . LEU A 1 339 ? 1.262 36.312 4.469 1 98.31 339 LEU A C 1
ATOM 2487 O O . LEU A 1 339 ? 1.531 35.375 3.715 1 98.31 339 LEU A O 1
ATOM 2491 N N . PRO A 1 340 ? 0.816 37.5 3.912 1 97.88 340 PRO A N 1
ATOM 2492 C CA . PRO A 1 340 ? 0.6 37.594 2.467 1 97.88 340 PRO A CA 1
ATOM 2493 C C . PRO A 1 340 ? 1.88 37.375 1.664 1 97.88 340 PRO A C 1
ATOM 2495 O O . PRO A 1 340 ? 1.854 36.719 0.629 1 97.88 340 PRO A O 1
ATOM 2498 N N . LYS A 1 341 ? 2.939 37.906 2.16 1 97.44 341 LYS A N 1
ATOM 2499 C CA . LYS A 1 341 ? 4.215 37.75 1.475 1 97.44 341 LYS A CA 1
ATOM 2500 C C . LYS A 1 341 ? 4.664 36.281 1.53 1 97.44 341 LYS A C 1
ATOM 2502 O O . LYS A 1 341 ? 5.254 35.781 0.577 1 97.44 341 LYS A O 1
ATOM 2507 N N . VAL A 1 342 ? 4.406 35.625 2.658 1 97.5 342 VAL A N 1
ATOM 2508 C CA . VAL A 1 342 ? 4.75 34.219 2.795 1 97.5 342 VAL A CA 1
ATOM 2509 C C . VAL A 1 342 ? 3.971 33.406 1.769 1 97.5 342 VAL A C 1
ATOM 2511 O O . VAL A 1 342 ? 4.527 32.5 1.133 1 97.5 342 VAL A O 1
ATOM 2514 N N . TYR A 1 343 ? 2.654 33.719 1.587 1 96.88 343 TYR A N 1
ATOM 2515 C CA . TYR A 1 343 ? 1.854 33.031 0.575 1 96.88 343 TYR A CA 1
ATOM 2516 C C . TYR A 1 343 ? 2.457 33.219 -0.812 1 96.88 343 TYR A C 1
ATOM 2518 O O . TYR A 1 343 ? 2.535 32.25 -1.594 1 96.88 343 TYR A O 1
ATOM 2526 N N . GLU A 1 344 ? 2.936 34.406 -1.136 1 96.19 344 GLU A N 1
ATOM 2527 C CA . GLU A 1 344 ? 3.566 34.656 -2.424 1 96.19 344 GLU A CA 1
ATOM 2528 C C . GLU A 1 344 ? 4.828 33.844 -2.607 1 96.19 344 GLU A C 1
ATOM 2530 O O . GLU A 1 344 ? 5.055 33.281 -3.678 1 96.19 344 GLU A O 1
ATOM 2535 N N . ASP A 1 345 ? 5.621 33.812 -1.549 1 95.06 345 ASP A N 1
ATOM 2536 C CA . ASP A 1 345 ? 6.863 33.031 -1.6 1 95.06 345 ASP A CA 1
ATOM 2537 C C . ASP A 1 345 ? 6.586 31.547 -1.781 1 95.06 345 ASP A C 1
ATOM 2539 O O . ASP A 1 345 ? 7.332 30.844 -2.473 1 95.06 345 ASP A O 1
ATOM 2543 N N . MET A 1 346 ? 5.547 31.047 -1.098 1 93.31 346 MET A N 1
ATOM 2544 C CA . MET A 1 346 ? 5.16 29.641 -1.21 1 93.31 346 MET A CA 1
ATOM 2545 C C . MET A 1 346 ? 4.73 29.312 -2.635 1 93.31 346 MET A C 1
ATOM 2547 O O . MET A 1 346 ? 5.078 28.25 -3.162 1 93.31 346 MET A O 1
ATOM 2551 N N . GLU A 1 347 ? 4 30.156 -3.283 1 91.56 347 GLU A N 1
ATOM 2552 C CA . GLU A 1 347 ? 3.549 29.953 -4.656 1 91.56 347 GLU A CA 1
ATOM 2553 C C . GLU A 1 347 ? 4.727 29.875 -5.621 1 91.56 347 GLU A C 1
ATOM 2555 O O . GLU A 1 347 ? 4.688 29.125 -6.602 1 91.56 347 GLU A O 1
ATOM 2560 N N . LYS A 1 348 ? 5.766 30.594 -5.289 1 89 348 LYS A N 1
ATOM 2561 C CA . LYS A 1 348 ? 6.949 30.625 -6.141 1 89 348 LYS A CA 1
ATOM 2562 C C . LYS A 1 348 ? 7.863 29.438 -5.859 1 89 348 LYS A C 1
ATOM 2564 O O . LYS A 1 348 ? 8.789 29.172 -6.629 1 89 348 LYS A O 1
ATOM 2569 N N . GLY A 1 349 ? 7.582 28.734 -4.812 1 84.12 349 GLY A N 1
ATOM 2570 C CA . GLY A 1 349 ? 8.438 27.625 -4.43 1 84.12 349 GLY A CA 1
ATOM 2571 C C . GLY A 1 349 ? 9.789 28.062 -3.895 1 84.12 349 GLY A C 1
ATOM 2572 O O . GLY A 1 349 ? 10.773 27.328 -3.992 1 84.12 349 GLY A O 1
ATOM 2573 N N . ASP A 1 350 ? 9.969 29.141 -3.256 1 81.81 350 ASP A N 1
ATOM 2574 C CA . ASP A 1 350 ? 11.227 29.766 -2.846 1 81.81 350 ASP A CA 1
ATOM 2575 C C . ASP A 1 350 ? 11.469 29.562 -1.35 1 81.81 350 ASP A C 1
ATOM 2577 O O . ASP A 1 350 ? 12.227 30.328 -0.735 1 81.81 350 ASP A O 1
ATOM 2581 N N . ILE A 1 351 ? 10.891 28.672 -0.769 1 88.12 351 ILE A N 1
ATOM 2582 C CA . ILE A 1 351 ? 11.047 28.484 0.67 1 88.12 351 ILE A CA 1
ATOM 2583 C C . ILE A 1 351 ? 11.742 27.156 0.955 1 88.12 351 ILE A C 1
ATOM 2585 O O . ILE A 1 351 ? 11.289 26.109 0.514 1 88.12 351 ILE A O 1
ATOM 2589 N N . SER A 1 352 ? 12.93 27.203 1.54 1 91.19 352 SER A N 1
ATOM 2590 C CA . SER A 1 352 ? 13.578 26.047 2.139 1 91.19 352 SER A CA 1
ATOM 2591 C C . SER A 1 352 ? 13.156 25.859 3.594 1 91.19 352 SER A C 1
ATOM 2593 O O . SER A 1 352 ? 13.227 26.812 4.383 1 91.19 352 SER A O 1
ATOM 2595 N N . GLY A 1 353 ? 12.742 24.672 3.936 1 95.12 353 GLY A N 1
ATOM 2596 C CA . GLY A 1 353 ? 12.219 24.469 5.281 1 95.12 353 GLY A CA 1
ATOM 2597 C C . GLY A 1 353 ? 10.836 25.062 5.48 1 95.12 353 GLY A C 1
ATOM 2598 O O . GLY A 1 353 ? 9.945 24.859 4.648 1 95.12 353 GLY A O 1
ATOM 2599 N N . ARG A 1 354 ? 10.617 25.688 6.664 1 96.69 354 ARG A N 1
ATOM 2600 C CA . ARG A 1 354 ? 9.305 26.219 7.004 1 96.69 354 ARG A CA 1
ATOM 2601 C C . ARG A 1 354 ? 9.391 27.672 7.445 1 96.69 354 ARG A C 1
ATOM 2603 O O . ARG A 1 354 ? 10.391 28.094 8.031 1 96.69 354 ARG A O 1
ATOM 2610 N N . VAL A 1 355 ? 8.391 28.422 7.105 1 97.94 355 VAL A N 1
ATOM 2611 C CA . VAL A 1 355 ? 8.266 29.781 7.645 1 97.94 355 VAL A CA 1
ATOM 2612 C C . VAL A 1 355 ? 7.402 29.75 8.906 1 97.94 355 VAL A C 1
ATOM 2614 O O . VAL A 1 355 ? 6.387 29.062 8.961 1 97.94 355 VAL A O 1
ATOM 2617 N N . VAL A 1 356 ? 7.863 30.438 9.883 1 98.56 356 VAL A N 1
ATOM 2618 C CA . VAL A 1 356 ? 7.137 30.609 11.141 1 98.56 356 VAL A CA 1
ATOM 2619 C C . VAL A 1 356 ? 6.844 32.094 11.367 1 98.56 356 VAL A C 1
ATOM 2621 O O . VAL A 1 356 ? 7.734 32.938 11.242 1 98.56 356 VAL A O 1
ATOM 2624 N N . LEU A 1 357 ? 5.609 32.375 11.609 1 98.69 357 LEU A N 1
ATOM 2625 C CA . LEU A 1 357 ? 5.199 33.75 11.914 1 98.69 357 LEU A CA 1
ATOM 2626 C C . LEU A 1 357 ? 5.199 34 13.414 1 98.69 357 LEU A C 1
ATOM 2628 O O . LEU A 1 357 ? 4.66 33.219 14.18 1 98.69 357 LEU A O 1
ATOM 2632 N N . GLN A 1 358 ? 5.812 35.062 13.836 1 98.5 358 GLN A N 1
ATOM 2633 C CA . GLN A 1 358 ? 5.68 35.5 15.219 1 98.5 358 GLN A CA 1
ATOM 2634 C C . GLN A 1 358 ? 4.387 36.312 15.414 1 98.5 358 GLN A C 1
ATOM 2636 O O . GLN A 1 358 ? 4.254 37.406 14.922 1 98.5 358 GLN A O 1
ATOM 2641 N N . VAL A 1 359 ? 3.494 35.75 16.094 1 97.94 359 VAL A N 1
ATOM 2642 C CA . VAL A 1 359 ? 2.15 36.312 16.219 1 97.94 359 VAL A CA 1
ATOM 2643 C C . VAL A 1 359 ? 2.09 37.281 17.391 1 97.94 359 VAL A C 1
ATOM 2645 O O . VAL A 1 359 ? 1.586 38.406 17.25 1 97.94 359 VAL A O 1
ATOM 2648 N N . ALA A 1 360 ? 2.545 36.812 18.5 1 89.69 360 ALA A N 1
ATOM 2649 C CA . ALA A 1 360 ? 2.566 37.625 19.703 1 89.69 360 ALA A CA 1
ATOM 2650 C C . ALA A 1 360 ? 3.869 37.469 20.469 1 89.69 360 ALA A C 1
ATOM 2652 O O . ALA A 1 360 ? 4.609 36.5 20.234 1 89.69 360 ALA A O 1
ATOM 2653 N N . SER A 1 361 ? 4.117 38.531 21.219 1 83.31 361 SER A N 1
ATOM 2654 C CA . SER A 1 361 ? 5.277 38.406 22.094 1 83.31 361 SER A CA 1
ATOM 2655 C C . SER A 1 361 ? 5.012 37.438 23.234 1 83.31 361 SER A C 1
ATOM 2657 O O . SER A 1 361 ? 3.887 37.344 23.734 1 83.31 361 SER A O 1
ATOM 2659 N N . ASP A 1 362 ? 6.047 36.625 23.453 1 75.12 362 ASP A N 1
ATOM 2660 C CA . ASP A 1 362 ? 5.902 35.688 24.578 1 75.12 362 ASP A CA 1
ATOM 2661 C C . ASP A 1 362 ? 5.859 36.469 25.906 1 75.12 362 ASP A C 1
ATOM 2663 O O . ASP A 1 362 ? 6.5 37.5 26.047 1 75.12 362 ASP A O 1
ATOM 2667 N N . MET B 1 1 ? 14.594 -55.062 -9.289 1 34.53 1 MET B N 1
ATOM 2668 C CA . MET B 1 1 ? 13.258 -54.594 -9.68 1 34.53 1 MET B CA 1
ATOM 2669 C C . MET B 1 1 ? 13.328 -53.625 -10.859 1 34.53 1 MET B C 1
ATOM 2671 O O . MET B 1 1 ? 13.992 -52.594 -10.781 1 34.53 1 MET B O 1
ATOM 2675 N N . GLY B 1 2 ? 13.539 -53.906 -12.102 1 42.94 2 GLY B N 1
ATOM 2676 C CA . GLY B 1 2 ? 13.977 -53.312 -13.367 1 42.94 2 GLY B CA 1
ATOM 2677 C C . GLY B 1 2 ? 13.391 -51.938 -13.633 1 42.94 2 GLY B C 1
ATOM 2678 O O . GLY B 1 2 ? 12.188 -51.75 -13.461 1 42.94 2 GLY B O 1
ATOM 2679 N N . SER B 1 3 ? 14.047 -50.656 -13.594 1 54.94 3 SER B N 1
ATOM 2680 C CA . SER B 1 3 ? 13.578 -49.281 -13.367 1 54.94 3 SER B CA 1
ATOM 2681 C C . SER B 1 3 ? 12.477 -48.906 -14.352 1 54.94 3 SER B C 1
ATOM 2683 O O . SER B 1 3 ? 12.641 -49.062 -15.57 1 54.94 3 SER B O 1
ATOM 2685 N N . GLY B 1 4 ? 11.102 -49.406 -14.203 1 78.56 4 GLY B N 1
ATOM 2686 C CA . GLY B 1 4 ? 9.797 -49.25 -14.82 1 78.56 4 GLY B CA 1
ATOM 2687 C C . GLY B 1 4 ? 9.57 -47.875 -15.406 1 78.56 4 GLY B C 1
ATOM 2688 O O . GLY B 1 4 ? 8.445 -47.531 -15.773 1 78.56 4 GLY B O 1
ATOM 2689 N N . ILE B 1 5 ? 10.641 -47.25 -15.523 1 89.75 5 ILE B N 1
ATOM 2690 C CA . ILE B 1 5 ? 10.508 -45.938 -16.109 1 89.75 5 ILE B CA 1
ATOM 2691 C C . ILE B 1 5 ? 10.688 -46.031 -17.625 1 89.75 5 ILE B C 1
ATOM 2693 O O . ILE B 1 5 ? 11.719 -46.5 -18.109 1 89.75 5 ILE B O 1
ATOM 2697 N N . PRO B 1 6 ? 9.82 -45.594 -18.375 1 94.75 6 PRO B N 1
ATOM 2698 C CA . PRO B 1 6 ? 9.938 -45.625 -19.828 1 94.75 6 PRO B CA 1
ATOM 2699 C C . PRO B 1 6 ? 11.023 -44.719 -20.375 1 94.75 6 PRO B C 1
ATOM 2701 O O . PRO B 1 6 ? 11.469 -43.812 -19.672 1 94.75 6 PRO B O 1
ATOM 2704 N N . GLN B 1 7 ? 11.422 -44.969 -21.656 1 96.31 7 GLN B N 1
ATOM 2705 C CA . GLN B 1 7 ? 12.453 -44.156 -22.281 1 96.31 7 GLN B CA 1
ATOM 2706 C C . GLN B 1 7 ? 11.852 -42.875 -22.859 1 96.31 7 GLN B C 1
ATOM 2708 O O . GLN B 1 7 ? 12.547 -41.844 -22.969 1 96.31 7 GLN B O 1
ATOM 2713 N N . THR B 1 8 ? 10.609 -43 -23.266 1 97.62 8 THR B N 1
ATOM 2714 C CA . THR B 1 8 ? 9.938 -41.844 -23.844 1 97.62 8 THR B CA 1
ATOM 2715 C C . THR B 1 8 ? 8.641 -41.531 -23.094 1 97.62 8 THR B C 1
ATOM 2717 O O . THR B 1 8 ? 8.188 -42.344 -22.281 1 97.62 8 THR B O 1
ATOM 2720 N N . GLN B 1 9 ? 8.156 -40.375 -23.359 1 97.25 9 GLN B N 1
ATOM 2721 C CA . GLN B 1 9 ? 6.941 -39.938 -22.688 1 97.25 9 GLN B CA 1
ATOM 2722 C C . GLN B 1 9 ? 6.098 -39.062 -23.625 1 97.25 9 GLN B C 1
ATOM 2724 O O . GLN B 1 9 ? 6.539 -38.719 -24.719 1 97.25 9 GLN B O 1
ATOM 2729 N N . THR B 1 10 ? 4.891 -38.812 -23.125 1 97.75 10 THR B N 1
ATOM 2730 C CA . THR B 1 10 ? 4.031 -37.812 -23.766 1 97.75 10 THR B CA 1
ATOM 2731 C C . THR B 1 10 ? 4.23 -36.438 -23.141 1 97.75 10 THR B C 1
ATOM 2733 O O . THR B 1 10 ? 4.258 -36.312 -21.922 1 97.75 10 THR B O 1
ATOM 2736 N N . VAL B 1 11 ? 4.453 -35.406 -23.938 1 98.25 11 VAL B N 1
ATOM 2737 C CA . VAL B 1 11 ? 4.52 -34.031 -23.484 1 98.25 11 VAL B CA 1
ATOM 2738 C C . VAL B 1 11 ? 3.578 -33.156 -24.328 1 98.25 11 VAL B C 1
ATOM 2740 O O . VAL B 1 11 ? 3.209 -33.562 -25.438 1 98.25 11 VAL B O 1
ATOM 2743 N N . ALA B 1 12 ? 3.029 -32.156 -23.812 1 98.5 12 ALA B N 1
ATOM 2744 C CA . ALA B 1 12 ? 2.402 -31.078 -24.547 1 98.5 12 ALA B CA 1
ATOM 2745 C C . ALA B 1 12 ? 3.369 -29.906 -24.734 1 98.5 12 ALA B C 1
ATOM 2747 O O . ALA B 1 12 ? 3.777 -29.281 -23.75 1 98.5 12 ALA B O 1
ATOM 2748 N N . LEU B 1 13 ? 3.814 -29.656 -25.938 1 97.56 13 LEU B N 1
ATOM 2749 C CA . LEU B 1 13 ? 4.809 -28.609 -26.125 1 97.56 13 LEU B CA 1
ATOM 2750 C C . LEU B 1 13 ? 4.383 -27.641 -27.234 1 97.56 13 LEU B C 1
ATOM 2752 O O . LEU B 1 13 ? 3.457 -27.922 -28 1 97.56 13 LEU B O 1
ATOM 2756 N N . VAL B 1 14 ? 4.891 -26.484 -27.141 1 97.19 14 VAL B N 1
ATOM 2757 C CA . VAL B 1 14 ? 4.777 -25.438 -28.156 1 97.19 14 VAL B CA 1
ATOM 2758 C C . VAL B 1 14 ? 6.152 -25.156 -28.766 1 97.19 14 VAL B C 1
ATOM 2760 O O . VAL B 1 14 ? 7.098 -24.828 -28.047 1 97.19 14 VAL B O 1
ATOM 2763 N N . SER B 1 15 ? 6.258 -25.172 -30.078 1 96.38 15 SER B N 1
ATOM 2764 C CA . SER B 1 15 ? 7.555 -25.109 -30.75 1 96.38 15 SER B CA 1
ATOM 2765 C C . SER B 1 15 ? 8 -23.656 -30.938 1 96.38 15 SER B C 1
ATOM 2767 O O . SER B 1 15 ? 9.203 -23.375 -31 1 96.38 15 SER B O 1
ATOM 2769 N N . SER B 1 16 ? 7.055 -22.812 -31.141 1 95.25 16 SER B N 1
ATOM 2770 C CA . SER B 1 16 ? 7.332 -21.391 -31.281 1 95.25 16 SER B CA 1
ATOM 2771 C C . SER B 1 16 ? 6.301 -20.547 -30.531 1 95.25 16 SER B C 1
ATOM 2773 O O . SER B 1 16 ? 5.156 -20.969 -30.359 1 95.25 16 SER B O 1
ATOM 2775 N N . LEU B 1 17 ? 6.773 -19.438 -30.078 1 93.62 17 LEU B N 1
ATOM 2776 C CA . LEU B 1 17 ? 5.844 -18.547 -29.391 1 93.62 17 LEU B CA 1
ATOM 2777 C C . LEU B 1 17 ? 4.617 -18.266 -30.25 1 93.62 17 LEU B C 1
ATOM 2779 O O . LEU B 1 17 ? 4.75 -17.922 -31.422 1 93.62 17 LEU B O 1
ATOM 2783 N N . GLY B 1 18 ? 3.496 -18.359 -29.641 1 93.5 18 GLY B N 1
ATOM 2784 C CA . GLY B 1 18 ? 2.264 -18.141 -30.391 1 93.5 18 GLY B CA 1
ATOM 2785 C C . GLY B 1 18 ? 1.807 -19.359 -31.156 1 93.5 18 GLY B C 1
ATOM 2786 O O . GLY B 1 18 ? 0.728 -19.359 -31.766 1 93.5 18 GLY B O 1
ATOM 2787 N N . GLY B 1 19 ? 2.551 -20.359 -31.156 1 94.69 19 GLY B N 1
ATOM 2788 C CA . GLY B 1 19 ? 2.209 -21.578 -31.875 1 94.69 19 GLY B CA 1
ATOM 2789 C C . GLY B 1 19 ? 1.148 -22.406 -31.188 1 94.69 19 GLY B C 1
ATOM 2790 O O . GLY B 1 19 ? 0.664 -22.031 -30.109 1 94.69 19 GLY B O 1
ATOM 2791 N N . THR B 1 20 ? 0.766 -23.547 -31.781 1 96.19 20 THR B N 1
ATOM 2792 C CA . THR B 1 20 ? -0.246 -24.453 -31.25 1 96.19 20 THR B CA 1
ATOM 2793 C C . THR B 1 20 ? 0.388 -25.469 -30.312 1 96.19 20 THR B C 1
ATOM 2795 O O . THR B 1 20 ? 1.591 -25.734 -30.391 1 96.19 20 THR B O 1
ATOM 2798 N N . VAL B 1 21 ? -0.394 -25.953 -29.391 1 97.75 21 VAL B N 1
ATOM 2799 C CA . VAL B 1 21 ? 0.05 -27.047 -28.531 1 97.75 21 VAL B CA 1
ATOM 2800 C C . VAL B 1 21 ? 0.146 -28.344 -29.344 1 97.75 21 VAL B C 1
ATOM 2802 O O . VAL B 1 21 ? -0.796 -28.719 -30.047 1 97.75 21 VAL B O 1
ATOM 2805 N N . GLU B 1 22 ? 1.268 -28.969 -29.266 1 97.81 22 GLU B N 1
ATOM 2806 C CA . GLU B 1 22 ? 1.5 -30.25 -29.906 1 97.81 22 GLU B CA 1
ATOM 2807 C C . GLU B 1 22 ? 1.821 -31.344 -28.891 1 97.81 22 GLU B C 1
ATOM 2809 O O . GLU B 1 22 ? 2.658 -31.141 -28.016 1 97.81 22 GLU B O 1
ATOM 2814 N N . PHE B 1 23 ? 1.114 -32.438 -29 1 98.25 23 PHE B N 1
ATOM 2815 C CA . PHE B 1 23 ? 1.467 -33.594 -28.188 1 98.25 23 PHE B CA 1
ATOM 2816 C C . PHE B 1 23 ? 2.502 -34.469 -28.891 1 98.25 23 PHE B C 1
ATOM 2818 O O . PHE B 1 23 ? 2.305 -34.875 -30.047 1 98.25 23 PHE B O 1
ATOM 2825 N N . LYS B 1 24 ? 3.59 -34.656 -28.203 1 98.12 24 LYS B N 1
ATOM 2826 C CA . LYS B 1 24 ? 4.602 -35.625 -28.656 1 98.12 24 LYS B CA 1
ATOM 2827 C C . LYS B 1 24 ? 4.672 -36.844 -27.719 1 98.12 24 LYS B C 1
ATOM 2829 O O . LYS B 1 24 ? 4.848 -36.688 -26.516 1 98.12 24 LYS B O 1
ATOM 2834 N N . ASP B 1 25 ? 4.594 -38 -28.266 1 97.5 25 ASP B N 1
ATOM 2835 C CA . ASP B 1 25 ? 4.52 -39.219 -27.453 1 97.5 25 ASP B CA 1
ATOM 2836 C C . ASP B 1 25 ? 5.875 -39.906 -27.391 1 97.5 25 ASP B C 1
ATOM 2838 O O . ASP B 1 25 ? 6.043 -40.875 -26.641 1 97.5 25 ASP B O 1
ATOM 2842 N N . ASP B 1 26 ? 6.789 -39.406 -28.094 1 97.88 26 ASP B N 1
ATOM 2843 C CA . ASP B 1 26 ? 8.109 -40 -28.141 1 97.88 26 ASP B CA 1
ATOM 2844 C C . ASP B 1 26 ? 9.172 -39.062 -27.594 1 97.88 26 ASP B C 1
ATOM 2846 O O . ASP B 1 26 ? 10.328 -39.094 -28.031 1 97.88 26 ASP B O 1
ATOM 2850 N N . TYR B 1 27 ? 8.766 -38.188 -26.703 1 97.56 27 TYR B N 1
ATOM 2851 C CA . TYR B 1 27 ? 9.695 -37.25 -26.078 1 97.56 27 TYR B CA 1
ATOM 2852 C C . TYR B 1 27 ? 10.539 -37.969 -25.016 1 97.56 27 TYR B C 1
ATOM 2854 O O . TYR B 1 27 ? 10.023 -38.781 -24.266 1 97.56 27 TYR B O 1
ATOM 2862 N N . PRO B 1 28 ? 11.789 -37.719 -24.938 1 97.62 28 PRO B N 1
ATOM 2863 C CA . PRO B 1 28 ? 12.633 -38.438 -23.984 1 97.62 28 PRO B CA 1
ATOM 2864 C C . PRO B 1 28 ? 12.258 -38.125 -22.531 1 97.62 28 PRO B C 1
ATOM 2866 O O . PRO B 1 28 ? 11.953 -37 -22.188 1 97.62 28 PRO B O 1
ATOM 2869 N N . VAL B 1 29 ? 12.195 -39.188 -21.719 1 97.81 29 VAL B N 1
ATOM 2870 C CA . VAL B 1 29 ? 12.078 -39 -20.281 1 97.81 29 VAL B CA 1
ATOM 2871 C C . VAL B 1 29 ? 13.391 -38.469 -19.719 1 97.81 29 VAL B C 1
ATOM 2873 O O . VAL B 1 29 ? 14.461 -39.031 -20 1 97.81 29 VAL B O 1
ATOM 2876 N N . PRO B 1 30 ? 13.336 -37.438 -18.922 1 97 30 PRO B N 1
ATOM 2877 C CA . PRO B 1 30 ? 14.602 -36.938 -18.359 1 97 30 PRO B CA 1
ATOM 2878 C C . PRO B 1 30 ? 15.164 -37.844 -17.281 1 97 30 PRO B C 1
ATOM 2880 O O . PRO B 1 30 ? 14.414 -38.594 -16.641 1 97 30 PRO B O 1
ATOM 2883 N N . THR B 1 31 ? 16.438 -37.812 -17.156 1 95 31 THR B N 1
ATOM 2884 C CA . THR B 1 31 ? 17.109 -38.469 -16.031 1 95 31 THR B CA 1
ATOM 2885 C C . THR B 1 31 ? 17.375 -37.469 -14.914 1 95 31 THR B C 1
ATOM 2887 O O . THR B 1 31 ? 17.781 -36.312 -15.164 1 95 31 THR B O 1
ATOM 2890 N N . ALA B 1 32 ? 17.109 -37.906 -13.68 1 95.12 32 ALA B N 1
ATOM 2891 C CA . ALA B 1 32 ? 17.438 -37.031 -12.555 1 95.12 32 ALA B CA 1
ATOM 2892 C C . ALA B 1 32 ? 18.953 -36.812 -12.445 1 95.12 32 ALA B C 1
ATOM 2894 O O . ALA B 1 32 ? 19.703 -37.781 -12.234 1 95.12 32 ALA B O 1
ATOM 2895 N N . GLY B 1 33 ? 19.375 -35.594 -12.641 1 93.81 33 GLY B N 1
ATOM 2896 C CA . GLY B 1 33 ? 20.781 -35.281 -12.477 1 93.81 33 GLY B CA 1
ATOM 2897 C C . GLY B 1 33 ? 21.188 -35.031 -11.031 1 93.81 33 GLY B C 1
ATOM 2898 O O . GLY B 1 33 ? 20.5 -35.469 -10.109 1 93.81 33 GLY B O 1
ATOM 2899 N N . ARG B 1 34 ? 22.375 -34.375 -10.93 1 94.25 34 ARG B N 1
ATOM 2900 C CA . ARG B 1 34 ? 22.875 -34.031 -9.594 1 94.25 34 ARG B CA 1
ATOM 2901 C C . ARG B 1 34 ? 21.844 -33.188 -8.828 1 94.25 34 ARG B C 1
ATOM 2903 O O . ARG B 1 34 ? 21.375 -32.156 -9.336 1 94.25 34 ARG B O 1
ATOM 2910 N N . ASN B 1 35 ? 21.438 -33.688 -7.66 1 94.88 35 ASN B N 1
ATOM 2911 C CA . ASN B 1 35 ? 20.531 -33 -6.738 1 94.88 35 ASN B CA 1
ATOM 2912 C C . ASN B 1 35 ? 19.156 -32.812 -7.367 1 94.88 35 ASN B C 1
ATOM 2914 O O . ASN B 1 35 ? 18.547 -31.75 -7.191 1 94.88 35 ASN B O 1
ATOM 2918 N N . GLU B 1 36 ? 18.734 -33.719 -8.125 1 96.19 36 GLU B N 1
ATOM 2919 C CA . GLU B 1 36 ? 17.406 -33.688 -8.727 1 96.19 36 GLU B CA 1
ATOM 2920 C C . GLU B 1 36 ? 16.625 -34.969 -8.398 1 96.19 36 GLU B C 1
ATOM 2922 O O . GLU B 1 36 ? 17.203 -35.969 -7.945 1 96.19 36 GLU B O 1
ATOM 2927 N N . VAL B 1 37 ? 15.359 -34.969 -8.555 1 96.69 37 VAL B N 1
ATOM 2928 C CA . VAL B 1 37 ? 14.508 -36.156 -8.492 1 96.69 37 VAL B CA 1
ATOM 2929 C C . VAL B 1 37 ? 13.711 -36.281 -9.789 1 96.69 37 VAL B C 1
ATOM 2931 O O . VAL B 1 37 ? 13.469 -35.281 -10.477 1 96.69 37 VAL B O 1
ATOM 2934 N N . LEU B 1 38 ? 13.422 -37.438 -10.133 1 97.69 38 LEU B N 1
ATOM 2935 C CA . LEU B 1 38 ? 12.461 -37.688 -11.203 1 97.69 38 LEU B CA 1
ATOM 2936 C C . LEU B 1 38 ? 11.078 -38 -10.633 1 97.69 38 LEU B C 1
ATOM 2938 O O . LEU B 1 38 ? 10.938 -38.812 -9.719 1 97.69 38 LEU B O 1
ATOM 2942 N N . ALA B 1 39 ? 10.148 -37.344 -11.141 1 97.75 39 ALA B N 1
ATOM 2943 C CA . ALA B 1 39 ? 8.781 -37.562 -10.664 1 97.75 39 ALA B CA 1
ATOM 2944 C C . ALA B 1 39 ? 7.844 -37.875 -11.82 1 97.75 39 ALA B C 1
ATOM 2946 O O . ALA B 1 39 ? 8.039 -37.406 -12.938 1 97.75 39 ALA B O 1
ATOM 2947 N N . LYS B 1 40 ? 6.875 -38.719 -11.562 1 98.12 40 LYS B N 1
ATOM 2948 C CA . LYS B 1 40 ? 5.746 -38.938 -12.453 1 98.12 40 LYS B CA 1
ATOM 2949 C C . LYS B 1 40 ? 4.617 -37.969 -12.18 1 98.12 40 LYS B C 1
ATOM 2951 O O . LYS B 1 40 ? 4.066 -37.938 -11.078 1 98.12 40 LYS B O 1
ATOM 2956 N N . VAL B 1 41 ? 4.277 -37.156 -13.172 1 98.5 41 VAL B N 1
ATOM 2957 C CA . VAL B 1 41 ? 3.223 -36.188 -13 1 98.5 41 VAL B CA 1
ATOM 2958 C C . VAL B 1 41 ? 1.858 -36.875 -13.031 1 98.5 41 VAL B C 1
ATOM 2960 O O . VAL B 1 41 ? 1.548 -37.594 -13.969 1 98.5 41 VAL B O 1
ATOM 2963 N N . LEU B 1 42 ? 1.087 -36.656 -12.016 1 98.31 42 LEU B N 1
ATOM 2964 C CA . LEU B 1 42 ? -0.234 -37.25 -11.938 1 98.31 42 LEU B CA 1
ATOM 2965 C C . LEU B 1 42 ? -1.308 -36.312 -12.461 1 98.31 42 LEU B C 1
ATOM 2967 O O . LEU B 1 42 ? -2.09 -36.688 -13.344 1 98.31 42 LEU B O 1
ATOM 2971 N N . TYR B 1 43 ? -1.338 -35.125 -11.898 1 98.62 43 TYR B N 1
ATOM 2972 C CA . TYR B 1 43 ? -2.297 -34.094 -12.25 1 98.62 43 TYR B CA 1
ATOM 2973 C C . TYR B 1 43 ? -1.606 -32.75 -12.391 1 98.62 43 TYR B C 1
ATOM 2975 O O . TYR B 1 43 ? -0.535 -32.531 -11.82 1 98.62 43 TYR B O 1
ATOM 2983 N N . THR B 1 44 ? -2.141 -31.891 -13.188 1 98.56 44 THR B N 1
ATOM 2984 C CA . THR B 1 44 ? -1.658 -30.516 -13.297 1 98.56 44 THR B CA 1
ATOM 2985 C C . THR B 1 44 ? -2.814 -29.547 -13.562 1 98.56 44 THR B C 1
ATOM 2987 O O . THR B 1 44 ? -3.705 -29.859 -14.359 1 98.56 44 THR B O 1
ATOM 2990 N N . GLY B 1 45 ? -2.863 -28.5 -12.758 1 98.06 45 GLY B N 1
ATOM 2991 C CA . GLY B 1 45 ? -3.762 -27.422 -13.125 1 98.06 45 GLY B CA 1
ATOM 2992 C C . GLY B 1 45 ? -3.301 -26.656 -14.352 1 98.06 45 GLY B C 1
ATOM 2993 O O . GLY B 1 45 ? -2.195 -26.875 -14.852 1 98.06 45 GLY B O 1
ATOM 2994 N N . VAL B 1 46 ? -4.164 -25.844 -14.875 1 97.94 46 VAL B N 1
ATOM 2995 C CA . VAL B 1 46 ? -3.854 -24.953 -15.992 1 97.94 46 VAL B CA 1
ATOM 2996 C C . VAL B 1 46 ? -4.102 -23.5 -15.578 1 97.94 46 VAL B C 1
ATOM 2998 O O . VAL B 1 46 ? -5.207 -23.156 -15.148 1 97.94 46 VAL B O 1
ATOM 3001 N N . CYS B 1 47 ? -3.102 -22.719 -15.672 1 96.31 47 CYS B N 1
ATOM 3002 C CA . CYS B 1 47 ? -3.146 -21.328 -15.25 1 96.31 47 CYS B CA 1
ATOM 3003 C C . CYS B 1 47 ? -3.166 -20.391 -16.453 1 96.31 47 CYS B C 1
ATOM 3005 O O . CYS B 1 47 ? -2.623 -20.734 -17.516 1 96.31 47 CYS B O 1
ATOM 3007 N N . GLN B 1 48 ? -3.766 -19.219 -16.312 1 94.56 48 GLN B N 1
ATOM 3008 C CA . GLN B 1 48 ? -3.754 -18.203 -17.359 1 94.56 48 GLN B CA 1
ATOM 3009 C C . GLN B 1 48 ? -2.328 -17.859 -17.781 1 94.56 48 GLN B C 1
ATOM 3011 O O . GLN B 1 48 ? -2.066 -17.562 -18.938 1 94.56 48 GLN B O 1
ATOM 3016 N N . SER B 1 49 ? -1.435 -17.891 -16.844 1 95 49 SER B N 1
ATOM 3017 C CA . SER B 1 49 ? -0.046 -17.578 -17.156 1 95 49 SER B CA 1
ATOM 3018 C C . SER B 1 49 ? 0.541 -18.578 -18.141 1 95 49 SER B C 1
ATOM 3020 O O . SER B 1 49 ? 1.438 -18.25 -18.906 1 95 49 SER B O 1
ATOM 3022 N N . ASP B 1 50 ? 0.082 -19.828 -18.141 1 96.75 50 ASP B N 1
ATOM 3023 C CA . ASP B 1 50 ? 0.491 -20.797 -19.141 1 96.75 50 ASP B CA 1
ATOM 3024 C C . ASP B 1 50 ? 0.095 -20.344 -20.547 1 96.75 50 ASP B C 1
ATOM 3026 O O . ASP B 1 50 ? 0.906 -20.391 -21.469 1 96.75 50 ASP B O 1
ATOM 3030 N N . LEU B 1 51 ? -1.138 -19.922 -20.625 1 95.38 51 LEU B N 1
ATOM 3031 C CA . LEU B 1 51 ? -1.686 -19.453 -21.891 1 95.38 51 LEU B CA 1
ATOM 3032 C C . LEU B 1 51 ? -0.951 -18.219 -22.391 1 95.38 51 LEU B C 1
ATOM 3034 O O . LEU B 1 51 ? -0.566 -18.141 -23.547 1 95.38 51 LEU B O 1
ATOM 3038 N N . HIS B 1 52 ? -0.739 -17.25 -21.484 1 94.62 52 HIS B N 1
ATOM 3039 C CA . HIS B 1 52 ? -0.079 -16.016 -21.859 1 94.62 52 HIS B CA 1
ATOM 3040 C C . HIS B 1 52 ? 1.373 -16.266 -22.266 1 94.62 52 HIS B C 1
ATOM 3042 O O . HIS B 1 52 ? 1.89 -15.609 -23.172 1 94.62 52 HIS B O 1
ATOM 3048 N N . THR B 1 53 ? 2.033 -17.156 -21.562 1 94.81 53 THR B N 1
ATOM 3049 C CA . THR B 1 53 ? 3.42 -17.469 -21.891 1 94.81 53 THR B CA 1
ATOM 3050 C C . THR B 1 53 ? 3.516 -18.156 -23.25 1 94.81 53 THR B C 1
ATOM 3052 O O . THR B 1 53 ? 4.328 -17.75 -24.094 1 94.81 53 THR B O 1
ATOM 3055 N N . LYS B 1 54 ? 2.664 -19.062 -23.453 1 95.31 54 LYS B N 1
ATOM 3056 C CA . LYS B 1 54 ? 2.605 -19.734 -24.75 1 95.31 54 LYS B CA 1
ATOM 3057 C C . LYS B 1 54 ? 2.387 -18.75 -25.875 1 95.31 54 LYS B C 1
ATOM 3059 O O . LYS B 1 54 ? 2.986 -18.875 -26.953 1 95.31 54 LYS B O 1
ATOM 3064 N N . SER B 1 55 ? 1.611 -17.766 -25.625 1 94.62 55 SER B N 1
ATOM 3065 C CA . SER B 1 55 ? 1.194 -16.828 -26.641 1 94.62 55 SER B CA 1
ATOM 3066 C C . SER B 1 55 ? 2.205 -15.688 -26.797 1 94.62 55 SER B C 1
ATOM 3068 O O . SER B 1 55 ? 2.123 -14.898 -27.734 1 94.62 55 SER B O 1
ATOM 3070 N N . GLY B 1 56 ? 3.131 -15.562 -25.875 1 92.75 56 GLY B N 1
ATOM 3071 C CA . GLY B 1 56 ? 4.094 -14.477 -25.891 1 92.75 56 GLY B CA 1
ATOM 3072 C C . GLY B 1 56 ? 3.516 -13.156 -25.406 1 92.75 56 GLY B C 1
ATOM 3073 O O . GLY B 1 56 ? 3.982 -12.086 -25.812 1 92.75 56 GLY B O 1
ATOM 3074 N N . THR B 1 57 ? 2.49 -13.25 -24.594 1 91.44 57 THR B N 1
ATOM 3075 C CA . THR B 1 57 ? 1.803 -12.039 -24.172 1 91.44 57 THR B CA 1
ATOM 3076 C C . THR B 1 57 ? 1.934 -11.844 -22.656 1 91.44 57 THR B C 1
ATOM 3078 O O . THR B 1 57 ? 1.368 -10.898 -22.094 1 91.44 57 THR B O 1
ATOM 3081 N N . ALA B 1 58 ? 2.676 -12.781 -22 1 91.25 58 ALA B N 1
ATOM 3082 C CA . ALA B 1 58 ? 2.887 -12.609 -20.562 1 91.25 58 ALA B CA 1
ATOM 3083 C C . ALA B 1 58 ? 3.645 -11.32 -20.266 1 91.25 58 ALA B C 1
ATOM 3085 O O . ALA B 1 58 ? 4.668 -11.039 -20.891 1 91.25 58 ALA B O 1
ATOM 3086 N N . ALA B 1 59 ? 3.172 -10.609 -19.297 1 89.88 59 ALA B N 1
ATOM 3087 C CA . ALA B 1 59 ? 3.746 -9.297 -19.016 1 89.88 59 ALA B CA 1
ATOM 3088 C C . ALA B 1 59 ? 4.941 -9.414 -18.078 1 89.88 59 ALA B C 1
ATOM 3090 O O . ALA B 1 59 ? 4.914 -10.195 -17.125 1 89.88 59 ALA B O 1
ATOM 3091 N N . GLY B 1 60 ? 5.91 -8.586 -18.406 1 91.19 60 GLY B N 1
ATOM 3092 C CA . GLY B 1 60 ? 6.992 -8.367 -17.453 1 91.19 60 GLY B CA 1
ATOM 3093 C C . GLY B 1 60 ? 6.742 -7.195 -16.516 1 91.19 60 GLY B C 1
ATOM 3094 O O . GLY B 1 60 ? 5.73 -6.5 -16.641 1 91.19 60 GLY B O 1
ATOM 3095 N N . PRO B 1 61 ? 7.703 -7.047 -15.562 1 88.19 61 PRO B N 1
ATOM 3096 C CA . PRO B 1 61 ? 7.523 -5.957 -14.602 1 88.19 61 PRO B CA 1
ATOM 3097 C C . PRO B 1 61 ? 7.496 -4.582 -15.258 1 88.19 61 PRO B C 1
ATOM 3099 O O . PRO B 1 61 ? 6.934 -3.635 -14.703 1 88.19 61 PRO B O 1
ATOM 3102 N N . ASP B 1 62 ? 8.086 -4.453 -16.391 1 86.5 62 ASP B N 1
ATOM 3103 C CA . ASP B 1 62 ? 8.102 -3.172 -17.094 1 86.5 62 ASP B CA 1
ATOM 3104 C C . ASP B 1 62 ? 6.906 -3.049 -18.031 1 86.5 62 ASP B C 1
ATOM 3106 O O . ASP B 1 62 ? 6.793 -2.068 -18.781 1 86.5 62 ASP B O 1
ATOM 3110 N N . GLY B 1 63 ? 6.094 -4.094 -18.062 1 86.75 63 GLY B N 1
ATOM 3111 C CA . GLY B 1 63 ? 4.895 -4.066 -18.891 1 86.75 63 GLY B CA 1
ATOM 3112 C C . GLY B 1 63 ? 5.105 -4.621 -20.281 1 86.75 63 GLY B C 1
ATOM 3113 O O . GLY B 1 63 ? 4.156 -4.75 -21.062 1 86.75 63 GLY B O 1
ATOM 3114 N N . THR B 1 64 ? 6.293 -4.949 -20.609 1 90.94 64 THR B N 1
ATOM 3115 C CA . THR B 1 64 ? 6.574 -5.535 -21.906 1 90.94 64 THR B CA 1
ATOM 3116 C C . THR B 1 64 ? 6.457 -7.055 -21.859 1 90.94 64 THR B C 1
ATOM 3118 O O . THR B 1 64 ? 6.715 -7.668 -20.828 1 90.94 64 THR B O 1
ATOM 3121 N N . PRO B 1 65 ? 6.031 -7.641 -22.938 1 92.31 65 PRO B N 1
ATOM 3122 C CA . PRO B 1 65 ? 5.879 -9.102 -22.938 1 92.31 65 PRO B CA 1
ATOM 3123 C C . PRO B 1 65 ? 7.199 -9.828 -22.734 1 92.31 65 PRO B C 1
ATOM 3125 O O . PRO B 1 65 ? 8.242 -9.398 -23.234 1 92.31 65 PRO B O 1
ATOM 3128 N N . ILE B 1 66 ? 7.102 -10.844 -21.969 1 93.12 66 ILE B N 1
ATOM 3129 C CA . ILE B 1 66 ? 8.227 -11.766 -21.828 1 93.12 66 ILE B CA 1
ATOM 3130 C C . ILE B 1 66 ? 8.281 -12.695 -23.031 1 93.12 66 ILE B C 1
ATOM 3132 O O . ILE B 1 66 ? 7.43 -13.578 -23.188 1 93.12 66 ILE B O 1
ATOM 3136 N N . THR B 1 67 ? 9.297 -12.516 -23.891 1 93.25 67 THR B N 1
ATOM 3137 C CA . THR B 1 67 ? 9.352 -13.312 -25.094 1 93.25 67 THR B CA 1
ATOM 3138 C C . THR B 1 67 ? 10.555 -14.258 -25.062 1 93.25 67 THR B C 1
ATOM 3140 O O . THR B 1 67 ? 10.633 -15.203 -25.844 1 93.25 67 THR B O 1
ATOM 3143 N N . LYS B 1 68 ? 11.555 -14.07 -24.375 1 92.25 68 LYS B N 1
ATOM 3144 C CA . LYS B 1 68 ? 12.727 -14.922 -24.266 1 92.25 68 LYS B CA 1
ATOM 3145 C C . LYS B 1 68 ? 12.477 -16.078 -23.297 1 92.25 68 LYS B C 1
ATOM 3147 O O . LYS B 1 68 ? 12.82 -16 -22.125 1 92.25 68 LYS B O 1
ATOM 3152 N N . ILE B 1 69 ? 11.859 -17.125 -23.734 1 96.19 69 ILE B N 1
ATOM 3153 C CA . ILE B 1 69 ? 11.57 -18.297 -22.906 1 96.19 69 ILE B CA 1
ATOM 3154 C C . ILE B 1 69 ? 12.188 -19.531 -23.547 1 96.19 69 ILE B C 1
ATOM 3156 O O . ILE B 1 69 ? 12.602 -19.5 -24.703 1 96.19 69 ILE B O 1
ATOM 3160 N N . LYS B 1 70 ? 12.289 -20.578 -22.766 1 96.44 70 LYS B N 1
ATOM 3161 C CA . LYS B 1 70 ? 12.75 -21.859 -23.281 1 96.44 70 LYS B CA 1
ATOM 3162 C C . LYS B 1 70 ? 11.789 -22.422 -24.328 1 96.44 70 LYS B C 1
ATOM 3164 O O . LYS B 1 70 ? 10.578 -22.5 -24.094 1 96.44 70 LYS B O 1
ATOM 3169 N N . LEU B 1 71 ? 12.391 -22.828 -25.516 1 95.81 71 LEU B N 1
ATOM 3170 C CA . LEU B 1 71 ? 11.656 -23.516 -26.578 1 95.81 71 LEU B CA 1
ATOM 3171 C C . LEU B 1 71 ? 12.352 -24.812 -26.969 1 95.81 71 LEU B C 1
ATOM 3173 O O . LEU B 1 71 ? 13.586 -24.875 -27.016 1 95.81 71 LEU B O 1
ATOM 3177 N N . PRO B 1 72 ? 11.695 -25.891 -27.359 1 96.56 72 PRO B N 1
ATOM 3178 C CA . PRO B 1 72 ? 10.234 -25.969 -27.266 1 96.56 72 PRO B CA 1
ATOM 3179 C C . PRO B 1 72 ? 9.719 -25.75 -25.844 1 96.56 72 PRO B C 1
ATOM 3181 O O . PRO B 1 72 ? 10.391 -26.125 -24.875 1 96.56 72 PRO B O 1
ATOM 3184 N N . HIS B 1 73 ? 8.57 -25.125 -25.766 1 95.69 73 HIS B N 1
ATOM 3185 C CA . HIS B 1 73 ? 7.992 -24.734 -24.484 1 95.69 73 HIS B CA 1
ATOM 3186 C C . HIS B 1 73 ? 7.062 -25.812 -23.938 1 95.69 73 HIS B C 1
ATOM 3188 O O . HIS B 1 73 ? 6.055 -26.141 -24.562 1 95.69 73 HIS B O 1
ATOM 3194 N N . ILE B 1 74 ? 7.43 -26.453 -22.844 1 98.06 74 ILE B N 1
ATOM 3195 C CA . ILE B 1 74 ? 6.566 -27.312 -22.062 1 98.06 74 ILE B CA 1
ATOM 3196 C C . ILE B 1 74 ? 6.121 -26.594 -20.781 1 98.06 74 ILE B C 1
ATOM 3198 O O . ILE B 1 74 ? 6.879 -26.516 -19.812 1 98.06 74 ILE B O 1
ATOM 3202 N N . GLY B 1 75 ? 4.898 -26.156 -20.828 1 97.56 75 GLY B N 1
ATOM 3203 C CA . GLY B 1 75 ? 4.406 -25.328 -19.734 1 97.56 75 GLY B CA 1
ATOM 3204 C C . GLY B 1 75 ? 3.875 -26.125 -18.562 1 97.56 75 GLY B C 1
ATOM 3205 O O . GLY B 1 75 ? 4.301 -27.266 -18.344 1 97.56 75 GLY B O 1
ATOM 3206 N N . GLY B 1 76 ? 3.1 -25.484 -17.781 1 98.12 76 GLY B N 1
ATOM 3207 C CA . GLY B 1 76 ? 2.525 -26.078 -16.578 1 98.12 76 GLY B CA 1
ATOM 3208 C C . GLY B 1 76 ? 3.322 -25.766 -15.328 1 98.12 76 GLY B C 1
ATOM 3209 O O . GLY B 1 76 ? 4.535 -25.984 -15.289 1 98.12 76 GLY B O 1
ATOM 3210 N N . HIS B 1 77 ? 2.652 -25.266 -14.289 1 98.06 77 HIS B N 1
ATOM 3211 C CA . HIS B 1 77 ? 3.346 -24.953 -13.047 1 98.06 77 HIS B CA 1
ATOM 3212 C C . HIS B 1 77 ? 2.434 -25.156 -11.844 1 98.06 77 HIS B C 1
ATOM 3214 O O . HIS B 1 77 ? 2.68 -24.609 -10.766 1 98.06 77 HIS B O 1
ATOM 3220 N N . GLU B 1 78 ? 1.345 -25.938 -12.07 1 97.75 78 GLU B N 1
ATOM 3221 C CA . GLU B 1 78 ? 0.417 -26.375 -11.031 1 97.75 78 GLU B CA 1
ATOM 3222 C C . GLU B 1 78 ? 0.35 -27.891 -10.953 1 97.75 78 GLU B C 1
ATOM 3224 O O . GLU B 1 78 ? -0.738 -28.469 -10.938 1 97.75 78 GLU B O 1
ATOM 3229 N N . GLY B 1 79 ? 1.443 -28.531 -10.859 1 98.25 79 GLY B N 1
ATOM 3230 C CA . GLY B 1 79 ? 1.434 -29.984 -10.969 1 98.25 79 GLY B CA 1
ATOM 3231 C C . GLY B 1 79 ? 1.661 -30.688 -9.648 1 98.25 79 GLY B C 1
ATOM 3232 O O . GLY B 1 79 ? 2.154 -30.078 -8.695 1 98.25 79 GLY B O 1
ATOM 3233 N N . ILE B 1 80 ? 1.285 -31.891 -9.586 1 98.25 80 ILE B N 1
ATOM 3234 C CA . ILE B 1 80 ? 1.579 -32.812 -8.492 1 98.25 80 ILE B CA 1
ATOM 3235 C C . ILE B 1 80 ? 1.991 -34.188 -9.055 1 98.25 80 ILE B C 1
ATOM 3237 O O . ILE B 1 80 ? 1.43 -34.625 -10.055 1 98.25 80 ILE B O 1
ATOM 3241 N N . GLY B 1 81 ? 2.955 -34.75 -8.477 1 97.5 81 GLY B N 1
ATOM 3242 C CA . GLY B 1 81 ? 3.459 -36.031 -8.945 1 97.5 81 GLY B CA 1
ATOM 3243 C C . GLY B 1 81 ? 3.975 -36.906 -7.82 1 97.5 81 GLY B C 1
ATOM 3244 O O . GLY B 1 81 ? 3.801 -36.594 -6.645 1 97.5 81 GLY B O 1
ATOM 3245 N N . ARG B 1 82 ? 4.496 -38 -8.234 1 97.06 82 ARG B N 1
ATOM 3246 C CA . ARG B 1 82 ? 5.141 -38.938 -7.316 1 97.06 82 ARG B CA 1
ATOM 3247 C C . ARG B 1 82 ? 6.617 -39.125 -7.664 1 97.06 82 ARG B C 1
ATOM 3249 O O . ARG B 1 82 ? 6.969 -39.281 -8.836 1 97.06 82 ARG B O 1
ATOM 3256 N N . ILE B 1 83 ? 7.406 -39.094 -6.609 1 96.62 83 ILE B N 1
ATOM 3257 C CA . ILE B 1 83 ? 8.836 -39.281 -6.812 1 96.62 83 ILE B CA 1
ATOM 3258 C C . ILE B 1 83 ? 9.109 -40.719 -7.262 1 96.62 83 ILE B C 1
ATOM 3260 O O . ILE B 1 83 ? 8.633 -41.688 -6.641 1 96.62 83 ILE B O 1
ATOM 3264 N N . LEU B 1 84 ? 9.859 -40.844 -8.312 1 96.56 84 LEU B N 1
ATOM 3265 C CA . LEU B 1 84 ? 10.211 -42.156 -8.828 1 96.56 84 LEU B CA 1
ATOM 3266 C C . LEU B 1 84 ? 11.648 -42.531 -8.469 1 96.56 84 LEU B C 1
ATOM 3268 O O . LEU B 1 84 ? 11.945 -43.688 -8.125 1 96.56 84 LEU B O 1
ATOM 3272 N N . THR B 1 85 ? 12.555 -41.562 -8.641 1 95.5 85 THR B N 1
ATOM 3273 C CA . THR B 1 85 ? 13.969 -41.781 -8.391 1 95.5 85 THR B CA 1
ATOM 3274 C C . THR B 1 85 ? 14.633 -40.562 -7.789 1 95.5 85 THR B C 1
ATOM 3276 O O . THR B 1 85 ? 14.203 -39.438 -8.047 1 95.5 85 THR B O 1
ATOM 3279 N N . LEU B 1 86 ? 15.555 -40.844 -6.973 1 94.88 86 LEU B N 1
ATOM 3280 C CA . LEU B 1 86 ? 16.438 -39.812 -6.438 1 94.88 86 LEU B CA 1
ATOM 3281 C C . LEU B 1 86 ? 17.75 -39.781 -7.195 1 94.88 86 LEU B C 1
ATOM 3283 O O . LEU B 1 86 ? 18.391 -40.812 -7.402 1 94.88 86 LEU B O 1
ATOM 3287 N N . GLY B 1 87 ? 18.078 -38.562 -7.672 1 94 87 GLY B N 1
ATOM 3288 C CA . GLY B 1 87 ? 19.359 -38.438 -8.336 1 94 87 GLY B CA 1
ATOM 3289 C C . GLY B 1 87 ? 20.531 -38.469 -7.367 1 94 87 GLY B C 1
ATOM 3290 O O . GLY B 1 87 ? 20.344 -38.594 -6.16 1 94 87 GLY B O 1
ATOM 3291 N N . PRO B 1 88 ? 21.719 -38.406 -7.965 1 94 88 PRO B N 1
ATOM 3292 C CA . PRO B 1 88 ? 22.906 -38.438 -7.105 1 94 88 PRO B CA 1
ATOM 3293 C C . PRO B 1 88 ? 23.125 -37.125 -6.336 1 94 88 PRO B C 1
ATOM 3295 O O . PRO B 1 88 ? 22.641 -36.062 -6.75 1 94 88 PRO B O 1
ATOM 3298 N N . ASP B 1 89 ? 23.719 -37.156 -5.199 1 92.94 89 ASP B N 1
ATOM 3299 C CA . ASP B 1 89 ? 24.281 -36.062 -4.426 1 92.94 89 ASP B CA 1
ATOM 3300 C C . ASP B 1 89 ? 23.172 -35.156 -3.855 1 92.94 89 ASP B C 1
ATOM 3302 O O . ASP B 1 89 ? 23.281 -33.938 -3.859 1 92.94 89 ASP B O 1
ATOM 3306 N N . ILE B 1 90 ? 22.109 -35.812 -3.566 1 92.62 90 ILE B N 1
ATOM 3307 C CA . ILE B 1 90 ? 21.078 -35.094 -2.83 1 92.62 90 ILE B CA 1
ATOM 3308 C C . ILE B 1 90 ? 21.547 -34.844 -1.396 1 92.62 90 ILE B C 1
ATOM 3310 O O . ILE B 1 90 ? 21.844 -35.812 -0.665 1 92.62 90 ILE B O 1
ATOM 3314 N N . THR B 1 91 ? 21.766 -33.594 -1.043 1 81.38 91 THR B N 1
ATOM 3315 C CA . THR B 1 91 ? 22.344 -33.25 0.255 1 81.38 91 THR B CA 1
ATOM 3316 C C . THR B 1 91 ? 21.234 -33.125 1.311 1 81.38 91 THR B C 1
ATOM 3318 O O . THR B 1 91 ? 21.484 -33.375 2.492 1 81.38 91 THR B O 1
ATOM 3321 N N . HIS B 1 92 ? 20.078 -32.688 0.929 1 78.69 92 HIS B N 1
ATOM 3322 C CA . HIS B 1 92 ? 18.984 -32.531 1.867 1 78.69 92 HIS B CA 1
ATOM 3323 C C . HIS B 1 92 ? 17.844 -33.5 1.556 1 78.69 92 HIS B C 1
ATOM 3325 O O . HIS B 1 92 ? 16.953 -33.188 0.757 1 78.69 92 HIS B O 1
ATOM 3331 N N . SER B 1 93 ? 17.734 -34.656 2.238 1 77.56 93 SER B N 1
ATOM 3332 C CA . SER B 1 93 ? 16.812 -35.719 1.851 1 77.56 93 SER B CA 1
ATOM 3333 C C . SER B 1 93 ? 15.664 -35.844 2.855 1 77.56 93 SER B C 1
ATOM 3335 O O . SER B 1 93 ? 14.859 -36.781 2.766 1 77.56 93 SER B O 1
ATOM 3337 N N . THR B 1 94 ? 15.68 -34.906 3.756 1 80.25 94 THR B N 1
ATOM 3338 C CA . THR B 1 94 ? 14.641 -35.062 4.766 1 80.25 94 THR B CA 1
ATOM 3339 C C . THR B 1 94 ? 13.258 -35.062 4.125 1 80.25 94 THR B C 1
ATOM 3341 O O . THR B 1 94 ? 12.906 -34.125 3.381 1 80.25 94 THR B O 1
ATOM 3344 N N . GLY B 1 95 ? 12.5 -36.094 4.328 1 83.44 95 GLY B N 1
ATOM 3345 C CA . GLY B 1 95 ? 11.133 -36.219 3.861 1 83.44 95 GLY B CA 1
ATOM 3346 C C . GLY B 1 95 ? 11.031 -36.688 2.426 1 83.44 95 GLY B C 1
ATOM 3347 O O . GLY B 1 95 ? 9.93 -36.938 1.926 1 83.44 95 GLY B O 1
ATOM 3348 N N . LEU B 1 96 ? 12.188 -36.812 1.849 1 90.88 96 LEU B N 1
ATOM 3349 C CA . LEU B 1 96 ? 12.203 -37.25 0.459 1 90.88 96 LEU B CA 1
ATOM 3350 C C . LEU B 1 96 ? 12.203 -38.781 0.375 1 90.88 96 LEU B C 1
ATOM 3352 O O . LEU B 1 96 ? 13.047 -39.438 0.978 1 90.88 96 LEU B O 1
ATOM 3356 N N . LYS B 1 97 ? 11.242 -39.344 -0.237 1 92.25 97 LYS B N 1
ATOM 3357 C CA . LYS B 1 97 ? 11.18 -40.781 -0.427 1 92.25 97 LYS B CA 1
ATOM 3358 C C . LYS B 1 97 ? 10.562 -41.125 -1.776 1 92.25 97 LYS B C 1
ATOM 3360 O O . LYS B 1 97 ? 9.625 -40.469 -2.229 1 92.25 97 LYS B O 1
ATOM 3365 N N . VAL B 1 98 ? 11.031 -42.219 -2.303 1 94.5 98 VAL B N 1
ATOM 3366 C CA . VAL B 1 98 ? 10.422 -42.781 -3.502 1 94.5 98 VAL B CA 1
ATOM 3367 C C . VAL B 1 98 ? 8.969 -43.156 -3.217 1 94.5 98 VAL B C 1
ATOM 3369 O O . VAL B 1 98 ? 8.664 -43.75 -2.182 1 94.5 98 VAL B O 1
ATOM 3372 N N . GLY B 1 99 ? 8.109 -42.688 -4.086 1 95.5 99 GLY B N 1
ATOM 3373 C CA . GLY B 1 99 ? 6.684 -42.906 -3.885 1 95.5 99 GLY B CA 1
ATOM 3374 C C . GLY B 1 99 ? 5.977 -41.75 -3.234 1 95.5 99 GLY B C 1
ATOM 3375 O O . GLY B 1 99 ? 4.746 -41.656 -3.264 1 95.5 99 GLY B O 1
ATOM 3376 N N . GLY B 1 100 ? 6.738 -40.844 -2.656 1 96 100 GLY B N 1
ATOM 3377 C CA . GLY B 1 100 ? 6.164 -39.688 -2.012 1 96 100 GLY B CA 1
ATOM 3378 C C . GLY B 1 100 ? 5.586 -38.688 -2.994 1 96 100 GLY B C 1
ATOM 3379 O O . GLY B 1 100 ? 5.996 -38.625 -4.156 1 96 100 GLY B O 1
ATOM 3380 N N . LEU B 1 101 ? 4.609 -37.875 -2.535 1 97.5 101 LEU B N 1
ATOM 3381 C CA . LEU B 1 101 ? 3.988 -36.844 -3.357 1 97.5 101 LEU B CA 1
ATOM 3382 C C . LEU B 1 101 ? 4.84 -35.562 -3.371 1 97.5 101 LEU B C 1
ATOM 3384 O O . LEU B 1 101 ? 5.406 -35.188 -2.346 1 97.5 101 LEU B O 1
ATOM 3388 N N . VAL B 1 102 ? 4.961 -34.969 -4.523 1 97.56 102 VAL B N 1
ATOM 3389 C CA . VAL B 1 102 ? 5.742 -33.75 -4.691 1 97.56 102 VAL B CA 1
ATOM 3390 C C . VAL B 1 102 ? 4.98 -32.75 -5.578 1 97.56 102 VAL B C 1
ATOM 3392 O O . VAL B 1 102 ? 4.266 -33.156 -6.492 1 97.56 102 VAL B O 1
ATOM 3395 N N . GLY B 1 103 ? 5.078 -31.531 -5.219 1 97.94 103 GLY B N 1
ATOM 3396 C CA . GLY B 1 103 ? 4.453 -30.484 -6.008 1 97.94 103 GLY B CA 1
ATOM 3397 C C . GLY B 1 103 ? 5.383 -29.891 -7.051 1 97.94 103 GLY B C 1
ATOM 3398 O O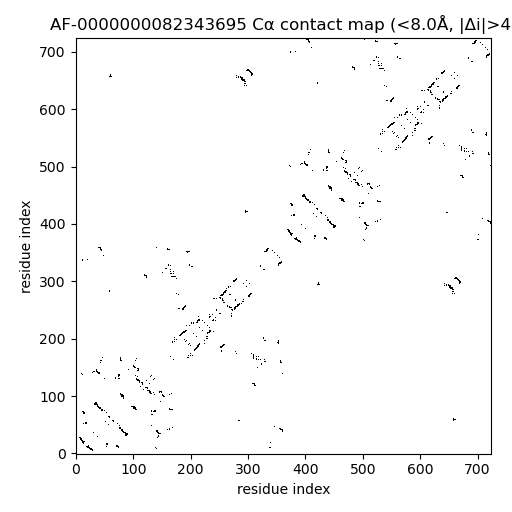 . GLY B 1 103 ? 6.59 -29.797 -6.828 1 97.94 103 GLY B O 1
ATOM 3399 N N . ILE B 1 104 ? 4.871 -29.516 -8.156 1 98 104 ILE B N 1
ATOM 3400 C CA . ILE B 1 104 ? 5.543 -28.781 -9.211 1 98 104 ILE B CA 1
ATOM 3401 C C . ILE B 1 104 ? 5.004 -27.344 -9.258 1 98 104 ILE B C 1
ATOM 3403 O O . ILE B 1 104 ? 3.908 -27.109 -9.766 1 98 104 ILE B O 1
ATOM 3407 N N . ARG B 1 105 ? 5.77 -26.406 -8.719 1 97 105 ARG B N 1
ATOM 3408 C CA . ARG B 1 105 ? 5.336 -25.016 -8.539 1 97 105 ARG B CA 1
ATOM 3409 C C . ARG B 1 105 ? 5.926 -24.125 -9.617 1 97 105 ARG B C 1
ATOM 3411 O O . ARG B 1 105 ? 6.676 -24.578 -10.477 1 97 105 ARG B O 1
ATOM 3418 N N . PHE B 1 106 ? 5.484 -22.922 -9.547 1 96.62 106 PHE B N 1
ATOM 3419 C CA . PHE B 1 106 ? 5.977 -21.906 -10.469 1 96.62 106 PHE B CA 1
ATOM 3420 C C . PHE B 1 106 ? 7.496 -21.797 -10.391 1 96.62 106 PHE B C 1
ATOM 3422 O O . PHE B 1 106 ? 8.188 -21.969 -11.398 1 96.62 106 PHE B O 1
ATOM 3429 N N . ALA B 1 107 ? 7.961 -21.531 -9.18 1 96.94 107 ALA B N 1
ATOM 3430 C CA . ALA B 1 107 ? 9.406 -21.422 -8.992 1 96.94 107 ALA B CA 1
ATOM 3431 C C . ALA B 1 107 ? 10.07 -22.797 -9.008 1 96.94 107 ALA B C 1
ATOM 3433 O O . ALA B 1 107 ? 9.602 -23.734 -8.344 1 96.94 107 ALA B O 1
ATOM 3434 N N . SER B 1 108 ? 11.102 -22.922 -9.797 1 97 108 SER B N 1
ATOM 3435 C CA . SER B 1 108 ? 11.797 -24.188 -9.93 1 97 108 SER B CA 1
ATOM 3436 C C . SER B 1 108 ? 13.047 -24.234 -9.055 1 97 108 SER B C 1
ATOM 3438 O O . SER B 1 108 ? 13.258 -25.203 -8.305 1 97 108 SER B O 1
ATOM 3440 N N . ARG B 1 109 ? 13.852 -23.25 -9.164 1 96.88 109 ARG B N 1
ATOM 3441 C CA . ARG B 1 109 ? 15.094 -23.156 -8.406 1 96.88 109 ARG B CA 1
ATOM 3442 C C . ARG B 1 109 ? 15.266 -21.766 -7.805 1 96.88 109 ARG B C 1
ATOM 3444 O O . ARG B 1 109 ? 14.797 -20.766 -8.375 1 96.88 109 ARG B O 1
ATOM 3451 N N . ILE B 1 110 ? 15.898 -21.656 -6.656 1 97.12 110 ILE B N 1
ATOM 3452 C CA . ILE B 1 110 ? 16.266 -20.391 -6.027 1 97.12 110 ILE B CA 1
ATOM 3453 C C . ILE B 1 110 ? 17.719 -20.453 -5.57 1 97.12 110 ILE B C 1
ATOM 3455 O O . ILE B 1 110 ? 18.297 -21.531 -5.449 1 97.12 110 ILE B O 1
ATOM 3459 N N . CYS B 1 111 ? 18.359 -19.328 -5.242 1 96.94 111 CYS B N 1
ATOM 3460 C CA . CYS B 1 111 ? 19.797 -19.312 -4.941 1 96.94 111 CYS B CA 1
ATOM 3461 C C . CYS B 1 111 ? 20.047 -19.531 -3.455 1 96.94 111 CYS B C 1
ATOM 3463 O O . CYS B 1 111 ? 21.141 -19.891 -3.053 1 96.94 111 CYS B O 1
ATOM 3465 N N . ARG B 1 112 ? 19.047 -19.234 -2.621 1 95.25 112 ARG B N 1
ATOM 3466 C CA . ARG B 1 112 ? 19.062 -19.406 -1.172 1 95.25 112 ARG B CA 1
ATOM 3467 C C . ARG B 1 112 ? 20.125 -18.5 -0.529 1 95.25 112 ARG B C 1
ATOM 3469 O O . ARG B 1 112 ? 20.5 -18.719 0.623 1 95.25 112 ARG B O 1
ATOM 3476 N N . ARG B 1 113 ? 20.625 -17.5 -1.277 1 96.06 113 ARG B N 1
ATOM 3477 C CA . ARG B 1 113 ? 21.719 -16.672 -0.771 1 96.06 113 ARG B CA 1
ATOM 3478 C C . ARG B 1 113 ? 21.375 -15.188 -0.888 1 96.06 113 ARG B C 1
ATOM 3480 O O . ARG B 1 113 ? 21.953 -14.352 -0.178 1 96.06 113 ARG B O 1
ATOM 3487 N N . CYS B 1 114 ? 20.531 -14.914 -1.76 1 95.75 114 CYS B N 1
ATOM 3488 C CA . CYS B 1 114 ? 20.25 -13.5 -1.965 1 95.75 114 CYS B CA 1
ATOM 3489 C C . CYS B 1 114 ? 19.344 -12.953 -0.865 1 95.75 114 CYS B C 1
ATOM 3491 O O . CYS B 1 114 ? 18.828 -13.719 -0.045 1 95.75 114 CYS B O 1
ATOM 3493 N N . GLU B 1 115 ? 19.156 -11.695 -0.836 1 94.38 115 GLU B N 1
ATOM 3494 C CA . GLU B 1 115 ? 18.406 -11.047 0.238 1 94.38 115 GLU B CA 1
ATOM 3495 C C . GLU B 1 115 ? 16.969 -11.539 0.285 1 94.38 115 GLU B C 1
ATOM 3497 O O . GLU B 1 115 ? 16.391 -11.672 1.364 1 94.38 115 GLU B O 1
ATOM 3502 N N . PHE B 1 116 ? 16.359 -11.828 -0.816 1 96.69 116 PHE B N 1
ATOM 3503 C CA . PHE B 1 116 ? 14.984 -12.297 -0.869 1 96.69 116 PHE B CA 1
ATOM 3504 C C . PHE B 1 116 ? 14.867 -13.719 -0.326 1 96.69 116 PHE B C 1
ATOM 3506 O O . PHE B 1 116 ? 13.969 -14.016 0.457 1 96.69 116 PHE B O 1
ATOM 3513 N N . CYS B 1 117 ? 15.773 -14.586 -0.723 1 97.06 117 CYS B N 1
ATOM 3514 C CA . CYS B 1 117 ? 15.789 -15.945 -0.211 1 97.06 117 CYS B CA 1
ATOM 3515 C C . CYS B 1 117 ? 15.984 -15.961 1.301 1 97.06 117 CYS B C 1
ATOM 3517 O O . CYS B 1 117 ? 15.289 -16.688 2.014 1 97.06 117 CYS B O 1
ATOM 3519 N N . LEU B 1 118 ? 16.844 -15.102 1.764 1 96 118 LEU B N 1
ATOM 3520 C CA . LEU B 1 118 ? 17.156 -15.086 3.188 1 96 118 LEU B CA 1
ATOM 3521 C C . LEU B 1 118 ? 16 -14.516 3.994 1 96 118 LEU B C 1
ATOM 3523 O O . LEU B 1 118 ? 15.867 -14.797 5.188 1 96 118 LEU B O 1
ATOM 3527 N N . ALA B 1 119 ? 15.156 -13.75 3.322 1 94.81 119 ALA B N 1
ATOM 3528 C CA . ALA B 1 119 ? 14.047 -13.086 4.008 1 94.81 119 ALA B CA 1
ATOM 3529 C C . ALA B 1 119 ? 12.766 -13.914 3.906 1 94.81 119 ALA B C 1
ATOM 3531 O O . ALA B 1 119 ? 11.711 -13.5 4.383 1 94.81 119 ALA B O 1
ATOM 3532 N N . GLY B 1 120 ? 12.781 -15.07 3.318 1 95.69 120 GLY B N 1
ATOM 3533 C CA . GLY B 1 120 ? 11.586 -15.883 3.146 1 95.69 120 GLY B CA 1
ATOM 3534 C C . GLY B 1 120 ? 10.656 -15.359 2.066 1 95.69 120 GLY B C 1
ATOM 3535 O O . GLY B 1 120 ? 9.445 -15.602 2.111 1 95.69 120 GLY B O 1
ATOM 3536 N N . THR B 1 121 ? 11.164 -14.492 1.202 1 97.31 121 THR B N 1
ATOM 3537 C CA . THR B 1 121 ? 10.445 -14 0.036 1 97.31 121 THR B CA 1
ATOM 3538 C C . THR B 1 121 ? 11.109 -14.469 -1.254 1 97.31 121 THR B C 1
ATOM 3540 O O . THR B 1 121 ? 11.336 -13.672 -2.168 1 97.31 121 THR B O 1
ATOM 3543 N N . GLU B 1 122 ? 11.445 -15.75 -1.349 1 97.25 122 GLU B N 1
ATOM 3544 C CA . GLU B 1 122 ? 12.289 -16.312 -2.406 1 97.25 122 GLU B CA 1
ATOM 3545 C C . GLU B 1 122 ? 11.555 -16.328 -3.742 1 97.25 122 GLU B C 1
ATOM 3547 O O . GLU B 1 122 ? 12.164 -16.562 -4.789 1 97.25 122 GLU B O 1
ATOM 3552 N N . GLN B 1 123 ? 10.25 -16.031 -3.754 1 96.44 123 GLN B N 1
ATOM 3553 C CA . GLN B 1 123 ? 9.586 -15.859 -5.043 1 96.44 123 GLN B CA 1
ATOM 3554 C C . GLN B 1 123 ? 10.203 -14.711 -5.828 1 96.44 123 GLN B C 1
ATOM 3556 O O . GLN B 1 123 ? 9.977 -14.578 -7.031 1 96.44 123 GLN B O 1
ATOM 3561 N N . TYR B 1 124 ? 10.984 -13.859 -5.105 1 97.19 124 TYR B N 1
ATOM 3562 C CA . TYR B 1 124 ? 11.633 -12.719 -5.746 1 97.19 124 TYR B CA 1
ATOM 3563 C C . TYR B 1 124 ? 13.125 -12.969 -5.918 1 97.19 124 TYR B C 1
ATOM 3565 O O . TYR B 1 124 ? 13.891 -12.039 -6.172 1 97.19 124 TYR B O 1
ATOM 3573 N N . CYS B 1 125 ? 13.641 -14.195 -5.762 1 97.19 125 CYS B N 1
ATOM 3574 C CA . CYS B 1 125 ? 15.055 -14.539 -5.906 1 97.19 125 CYS B CA 1
ATOM 3575 C C . CYS B 1 125 ? 15.602 -14.039 -7.238 1 97.19 125 CYS B C 1
ATOM 3577 O O . CYS B 1 125 ? 15.031 -14.328 -8.289 1 97.19 125 CYS B O 1
ATOM 3579 N N . VAL B 1 126 ? 16.719 -13.398 -7.242 1 94.5 126 VAL B N 1
ATOM 3580 C CA . VAL B 1 126 ? 17.281 -12.742 -8.422 1 94.5 126 VAL B CA 1
ATOM 3581 C C . VAL B 1 126 ? 17.922 -13.789 -9.336 1 94.5 126 VAL B C 1
ATOM 3583 O O . VAL B 1 126 ? 18.234 -13.5 -10.492 1 94.5 126 VAL B O 1
ATOM 3586 N N . ARG B 1 127 ? 18.062 -15 -8.836 1 96.38 127 ARG B N 1
ATOM 3587 C CA . ARG B 1 127 ? 18.688 -16.047 -9.625 1 96.38 127 ARG B CA 1
ATOM 3588 C C . ARG B 1 127 ? 17.734 -17.219 -9.844 1 96.38 127 ARG B C 1
ATOM 3590 O O . ARG B 1 127 ? 18.156 -18.328 -10.172 1 96.38 127 ARG B O 1
ATOM 3597 N N . ALA B 1 128 ? 16.5 -16.969 -9.602 1 97.12 128 ALA B N 1
ATOM 3598 C CA . ALA B 1 128 ? 15.516 -18.047 -9.672 1 97.12 128 ALA B CA 1
ATOM 3599 C C . ALA B 1 128 ? 15.273 -18.484 -11.117 1 97.12 128 ALA B C 1
ATOM 3601 O O . ALA B 1 128 ? 15.438 -17.672 -12.039 1 97.12 128 ALA B O 1
ATOM 3602 N N . THR B 1 129 ? 14.953 -19.703 -11.336 1 97.44 129 THR B N 1
ATOM 3603 C CA . THR B 1 129 ? 14.312 -20.188 -12.555 1 97.44 129 THR B CA 1
ATOM 3604 C C . THR B 1 129 ? 12.875 -20.625 -12.266 1 97.44 129 THR B C 1
ATOM 3606 O O . THR B 1 129 ? 12.5 -20.828 -11.109 1 97.44 129 THR B O 1
ATOM 3609 N N . ASN B 1 130 ? 12.047 -20.656 -13.297 1 96.94 130 ASN B N 1
ATOM 3610 C CA . ASN B 1 130 ? 10.664 -21.078 -13.102 1 96.94 130 ASN B CA 1
ATOM 3611 C C . ASN B 1 130 ? 10.203 -22.016 -14.211 1 96.94 130 ASN B C 1
ATOM 3613 O O . ASN B 1 130 ? 10.898 -22.188 -15.219 1 96.94 130 ASN B O 1
ATOM 3617 N N . HIS B 1 131 ? 9.109 -22.703 -13.992 1 96.88 131 HIS B N 1
ATOM 3618 C CA . HIS B 1 131 ? 8.586 -23.719 -14.898 1 96.88 131 HIS B CA 1
ATOM 3619 C C . HIS B 1 131 ? 7.773 -23.094 -16.031 1 96.88 131 HIS B C 1
ATOM 3621 O O . HIS B 1 131 ? 7.172 -23.797 -16.828 1 96.88 131 HIS B O 1
ATOM 3627 N N . LEU B 1 132 ? 7.77 -21.75 -16.188 1 93.69 132 LEU B N 1
ATOM 3628 C CA . LEU B 1 132 ? 7.074 -21.078 -17.266 1 93.69 132 LEU B CA 1
ATOM 3629 C C . LEU B 1 132 ? 8.062 -20.562 -18.328 1 93.69 132 LEU B C 1
ATOM 3631 O O . LEU B 1 132 ? 7.809 -20.688 -19.516 1 93.69 132 LEU B O 1
ATOM 3635 N N . HIS B 1 133 ? 9.164 -20.094 -17.828 1 95.06 133 HIS B N 1
ATOM 3636 C CA . HIS B 1 133 ? 10.047 -19.375 -18.75 1 95.06 133 HIS B CA 1
ATOM 3637 C C . HIS B 1 133 ? 11.359 -20.125 -18.953 1 95.06 133 HIS B C 1
ATOM 3639 O O . HIS B 1 133 ? 11.953 -20.062 -20.016 1 95.06 133 HIS B O 1
ATOM 3645 N N . HIS B 1 134 ? 11.82 -20.844 -17.938 1 96.81 134 HIS B N 1
ATOM 3646 C CA . HIS B 1 134 ? 13.219 -21.266 -17.922 1 96.81 134 HIS B CA 1
ATOM 3647 C C . HIS B 1 134 ? 13.336 -22.781 -18.031 1 96.81 134 HIS B C 1
ATOM 3649 O O . HIS B 1 134 ? 14.281 -23.281 -18.641 1 96.81 134 HIS B O 1
ATOM 3655 N N . GLU B 1 135 ? 12.414 -23.469 -17.328 1 96.44 135 GLU B N 1
ATOM 3656 C CA . GLU B 1 135 ? 12.461 -24.922 -17.25 1 96.44 135 GLU B CA 1
ATOM 3657 C C . GLU B 1 135 ? 11.133 -25.547 -17.672 1 96.44 135 GLU B C 1
ATOM 3659 O O . GLU B 1 135 ? 10.102 -24.875 -17.672 1 96.44 135 GLU B O 1
ATOM 3664 N N . ASP B 1 136 ? 11.195 -26.828 -18.062 1 97 136 ASP B N 1
ATOM 3665 C CA . ASP B 1 136 ? 9.961 -27.547 -18.391 1 97 136 ASP B CA 1
ATOM 3666 C C . ASP B 1 136 ? 9.062 -27.688 -17.172 1 97 136 ASP B C 1
ATOM 3668 O O . ASP B 1 136 ? 9.539 -27.906 -16.062 1 97 136 ASP B O 1
ATOM 3672 N N . GLY B 1 137 ? 7.781 -27.562 -17.484 1 98.19 137 GLY B N 1
ATOM 3673 C CA . GLY B 1 137 ? 6.816 -27.641 -16.406 1 98.19 137 GLY B CA 1
ATOM 3674 C C . GLY B 1 137 ? 6.047 -28.953 -16.391 1 98.19 137 GLY B C 1
ATOM 3675 O O . GLY B 1 137 ? 6.574 -30 -16.781 1 98.19 137 GLY B O 1
ATOM 3676 N N . SER B 1 138 ? 4.898 -28.953 -15.867 1 98.62 138 SER B N 1
ATOM 3677 C CA . SER B 1 138 ? 4.168 -30.172 -15.531 1 98.62 138 SER B CA 1
ATOM 3678 C C . SER B 1 138 ? 3.33 -30.656 -16.703 1 98.62 138 SER B C 1
ATOM 3680 O O . SER B 1 138 ? 2.627 -31.672 -16.594 1 98.62 138 SER B O 1
ATOM 3682 N N . PHE B 1 139 ? 3.385 -29.984 -17.875 1 98.69 139 PHE B N 1
ATOM 3683 C CA . PHE B 1 139 ? 2.66 -30.484 -19.047 1 98.69 139 PHE B CA 1
ATOM 3684 C C . PHE B 1 139 ? 3.434 -31.625 -19.719 1 98.69 139 PHE B C 1
ATOM 3686 O O . PHE B 1 139 ? 3.682 -31.578 -20.922 1 98.69 139 PHE B O 1
ATOM 3693 N N . GLN B 1 140 ? 3.816 -32.594 -18.969 1 98.5 140 GLN B N 1
ATOM 3694 C CA . GLN B 1 140 ? 4.523 -33.812 -19.359 1 98.5 140 GLN B CA 1
ATOM 3695 C C . GLN B 1 140 ? 4.332 -34.938 -18.328 1 98.5 140 GLN B C 1
ATOM 3697 O O . GLN B 1 140 ? 3.957 -34.656 -17.188 1 98.5 140 GLN B O 1
ATOM 3702 N N . GLU B 1 141 ? 4.602 -36.125 -18.703 1 98.12 141 GLU B N 1
ATOM 3703 C CA . GLU B 1 141 ? 4.312 -37.281 -17.828 1 98.12 141 GLU B CA 1
ATOM 3704 C C . GLU B 1 141 ? 5.402 -37.438 -16.766 1 98.12 141 GLU B C 1
ATOM 3706 O O . GLU B 1 141 ? 5.137 -37.938 -15.68 1 98.12 141 GLU B O 1
ATOM 3711 N N . TYR B 1 142 ? 6.656 -37.125 -17.109 1 98 142 TYR B N 1
ATOM 3712 C CA . TYR B 1 142 ? 7.805 -37.25 -16.219 1 98 142 TYR B CA 1
ATOM 3713 C C . TYR B 1 142 ? 8.617 -35.938 -16.188 1 98 142 TYR B C 1
ATOM 3715 O O . TYR B 1 142 ? 8.844 -35.312 -17.219 1 98 142 TYR B O 1
ATOM 3723 N N . ILE B 1 143 ? 9.039 -35.594 -15 1 98.25 143 ILE B N 1
ATOM 3724 C CA . ILE B 1 143 ? 9.719 -34.312 -14.875 1 98.25 143 ILE B CA 1
ATOM 3725 C C . ILE B 1 143 ? 10.867 -34.438 -13.875 1 98.25 143 ILE B C 1
ATOM 3727 O O . ILE B 1 143 ? 10.734 -35.094 -12.852 1 98.25 143 ILE B O 1
ATOM 3731 N N . ALA B 1 144 ? 11.961 -33.812 -14.195 1 97.62 144 ALA B N 1
ATOM 3732 C CA . ALA B 1 144 ? 13.062 -33.688 -13.25 1 97.62 144 ALA B CA 1
ATOM 3733 C C . ALA B 1 144 ? 12.922 -32.406 -12.422 1 97.62 144 ALA B C 1
ATOM 3735 O O . ALA B 1 144 ? 12.641 -31.328 -12.969 1 97.62 144 ALA B O 1
ATOM 3736 N N . LEU B 1 145 ? 13.039 -32.469 -11.117 1 97 145 LEU B N 1
ATOM 3737 C CA . LEU B 1 145 ? 12.859 -31.359 -10.195 1 97 145 LEU B CA 1
ATOM 3738 C C . LEU B 1 145 ? 14.086 -31.172 -9.32 1 97 145 LEU B C 1
ATOM 3740 O O . LEU B 1 145 ? 14.766 -32.156 -8.977 1 97 145 LEU B O 1
ATOM 3744 N N . ASP B 1 146 ? 14.312 -29.953 -8.93 1 95 146 ASP B N 1
ATOM 3745 C CA . ASP B 1 146 ? 15.406 -29.625 -8.023 1 95 146 ASP B CA 1
ATOM 3746 C C . ASP B 1 146 ? 15.102 -30.094 -6.602 1 95 146 ASP B C 1
ATOM 3748 O O . ASP B 1 146 ? 14.117 -29.656 -6 1 95 146 ASP B O 1
ATOM 3752 N N . ALA B 1 147 ? 15.992 -30.891 -6.07 1 94.94 147 ALA B N 1
ATOM 3753 C CA . ALA B 1 147 ? 15.758 -31.469 -4.75 1 94.94 147 ALA B CA 1
ATOM 3754 C C . ALA B 1 147 ? 15.891 -30.422 -3.656 1 94.94 147 ALA B C 1
ATOM 3756 O O . ALA B 1 147 ? 15.328 -30.562 -2.566 1 94.94 147 ALA B O 1
ATOM 3757 N N . ASP B 1 148 ? 16.547 -29.328 -3.904 1 92.31 148 ASP B N 1
ATOM 3758 C CA . ASP B 1 148 ? 16.797 -28.297 -2.9 1 92.31 148 ASP B CA 1
ATOM 3759 C C . ASP B 1 148 ? 15.586 -27.375 -2.738 1 92.31 148 ASP B C 1
ATOM 3761 O O . ASP B 1 148 ? 15.508 -26.609 -1.779 1 92.31 148 ASP B O 1
ATOM 3765 N N . TYR B 1 149 ? 14.641 -27.422 -3.617 1 93.88 149 TYR B N 1
ATOM 3766 C CA . TYR B 1 149 ? 13.492 -26.516 -3.549 1 93.88 149 TYR B CA 1
ATOM 3767 C C . TYR B 1 149 ? 12.203 -27.25 -3.904 1 93.88 149 TYR B C 1
ATOM 3769 O O . TYR B 1 149 ? 11.336 -26.703 -4.594 1 93.88 149 TYR B O 1
ATOM 3777 N N . LEU B 1 150 ? 12.086 -28.5 -3.445 1 94.81 150 LEU B N 1
ATOM 3778 C CA . LEU B 1 150 ? 10.922 -29.344 -3.697 1 94.81 150 LEU B CA 1
ATOM 3779 C C . LEU B 1 150 ? 9.773 -28.969 -2.766 1 94.81 150 LEU B C 1
ATOM 3781 O O . LEU B 1 150 ? 9.992 -28.594 -1.612 1 94.81 150 LEU B O 1
ATOM 3785 N N . THR B 1 151 ? 8.609 -29.062 -3.283 1 96.19 151 THR B N 1
ATOM 3786 C CA . THR B 1 151 ? 7.406 -29.031 -2.465 1 96.19 151 THR B CA 1
ATOM 3787 C C . THR B 1 151 ? 7.004 -30.453 -2.055 1 96.19 151 THR B C 1
ATOM 3789 O O . THR B 1 151 ? 6.227 -31.109 -2.75 1 96.19 151 THR B O 1
ATOM 3792 N N . VAL B 1 152 ? 7.566 -30.875 -0.925 1 96.5 152 VAL B N 1
ATOM 3793 C CA . VAL B 1 152 ? 7.242 -32.188 -0.415 1 96.5 152 VAL B CA 1
ATOM 3794 C C . VAL B 1 152 ? 5.867 -32.188 0.25 1 96.5 152 VAL B C 1
ATOM 3796 O O . VAL B 1 152 ? 5.668 -31.484 1.255 1 96.5 152 VAL B O 1
ATOM 3799 N N . LEU B 1 153 ? 4.945 -32.938 -0.322 1 97.56 153 LEU B N 1
ATOM 3800 C CA . LEU B 1 153 ? 3.561 -32.875 0.136 1 97.56 153 LEU B CA 1
ATOM 3801 C C . LEU B 1 153 ? 3.252 -34.031 1.097 1 97.56 153 LEU B C 1
ATOM 3803 O O . LEU B 1 153 ? 3.848 -35.094 1 1 97.56 153 LEU B O 1
ATOM 3807 N N . PRO B 1 154 ? 2.338 -33.781 2.043 1 96.25 154 PRO B N 1
ATOM 3808 C CA . PRO B 1 154 ? 1.864 -34.906 2.871 1 96.25 154 PRO B CA 1
ATOM 3809 C C . PRO B 1 154 ? 1.255 -36.031 2.047 1 96.25 154 PRO B C 1
ATOM 3811 O O . PRO B 1 154 ? 0.585 -35.781 1.043 1 96.25 154 PRO B O 1
ATOM 3814 N N . ASP B 1 155 ? 1.371 -37.188 2.531 1 94 155 ASP B N 1
ATOM 3815 C CA . ASP B 1 155 ? 0.956 -38.375 1.786 1 94 155 ASP B CA 1
ATOM 3816 C C . ASP B 1 155 ? -0.566 -38.469 1.689 1 94 155 ASP B C 1
ATOM 3818 O O . ASP B 1 155 ? -1.102 -39.156 0.821 1 94 155 ASP B O 1
ATOM 3822 N N . ASP B 1 156 ? -1.205 -37.719 2.549 1 96.44 156 ASP B N 1
ATOM 3823 C CA . ASP B 1 156 ? -2.648 -37.938 2.633 1 96.44 156 ASP B CA 1
ATOM 3824 C C . ASP B 1 156 ? -3.402 -36.844 1.893 1 96.44 156 ASP B C 1
ATOM 3826 O O . ASP B 1 156 ? -4.625 -36.719 2.014 1 96.44 156 ASP B O 1
ATOM 3830 N N . VAL B 1 157 ? -2.664 -36 1.176 1 97 157 VAL B N 1
ATOM 3831 C CA . VAL B 1 157 ? -3.391 -35 0.388 1 97 157 VAL B CA 1
ATOM 3832 C C . VAL B 1 157 ? -4.039 -35.656 -0.818 1 97 157 VAL B C 1
ATOM 3834 O O . VAL B 1 157 ? -3.574 -36.719 -1.276 1 97 157 VAL B O 1
ATOM 3837 N N . ASP B 1 158 ? -5.129 -35.094 -1.245 1 96.25 158 ASP B N 1
ATOM 3838 C CA . ASP B 1 158 ? -5.75 -35.531 -2.492 1 96.25 158 ASP B CA 1
ATOM 3839 C C . ASP B 1 158 ? -5.027 -34.969 -3.701 1 96.25 158 ASP B C 1
ATOM 3841 O O . ASP B 1 158 ? -5.102 -33.75 -3.949 1 96.25 158 ASP B O 1
ATOM 3845 N N . PRO B 1 159 ? -4.348 -35.781 -4.441 1 96.88 159 PRO B N 1
ATOM 3846 C CA . PRO B 1 159 ? -3.545 -35.281 -5.551 1 96.88 159 PRO B CA 1
ATOM 3847 C C . PRO B 1 159 ? -4.387 -34.531 -6.586 1 96.88 159 PRO B C 1
ATOM 3849 O O . PRO B 1 159 ? -3.898 -33.594 -7.223 1 96.88 159 PRO B O 1
ATOM 3852 N N . VAL B 1 160 ? -5.602 -34.875 -6.758 1 97.06 160 VAL B N 1
ATOM 3853 C CA . VAL B 1 160 ? -6.426 -34.312 -7.832 1 97.06 160 VAL B CA 1
ATOM 3854 C C . VAL B 1 160 ? -6.676 -32.844 -7.59 1 97.06 160 VAL B C 1
ATOM 3856 O O . VAL B 1 160 ? -6.766 -32.062 -8.539 1 97.06 160 VAL B O 1
ATOM 3859 N N . VAL B 1 161 ? -6.711 -32.406 -6.316 1 97.06 161 VAL B N 1
ATOM 3860 C CA . VAL B 1 161 ? -7.129 -31.016 -6.051 1 97.06 161 VAL B CA 1
ATOM 3861 C C . VAL B 1 161 ? -5.902 -30.156 -5.73 1 97.06 161 VAL B C 1
ATOM 3863 O O . VAL B 1 161 ? -6.004 -28.938 -5.633 1 97.06 161 VAL B O 1
ATOM 3866 N N . MET B 1 162 ? -4.73 -30.734 -5.617 1 97.69 162 MET B N 1
ATOM 3867 C CA . MET B 1 162 ? -3.615 -30.031 -5.008 1 97.69 162 MET B CA 1
ATOM 3868 C C . MET B 1 162 ? -2.885 -29.172 -6.035 1 97.69 162 MET B C 1
ATOM 3870 O O . MET B 1 162 ? -2.334 -28.125 -5.699 1 97.69 162 MET B O 1
ATOM 3874 N N . GLY B 1 163 ? -2.891 -29.594 -7.301 1 97.06 163 GLY B N 1
ATOM 3875 C CA . GLY B 1 163 ? -2.195 -28.859 -8.336 1 97.06 163 GLY B CA 1
ATOM 3876 C C . GLY B 1 163 ? -2.49 -27.359 -8.305 1 97.06 163 GLY B C 1
ATOM 3877 O O . GLY B 1 163 ? -1.596 -26.562 -8.047 1 97.06 163 GLY B O 1
ATOM 3878 N N . PRO B 1 164 ? -3.801 -27.031 -8.398 1 97.44 164 PRO B N 1
ATOM 3879 C CA . PRO B 1 164 ? -4.199 -25.609 -8.406 1 97.44 164 PRO B CA 1
ATOM 3880 C C . PRO B 1 164 ? -3.791 -24.875 -7.125 1 97.44 164 PRO B C 1
ATOM 3882 O O . PRO B 1 164 ? -3.553 -23.672 -7.156 1 97.44 164 PRO B O 1
ATOM 3885 N N . VAL B 1 165 ? -3.623 -25.578 -6.031 1 98.31 165 VAL B N 1
ATOM 3886 C CA . VAL B 1 165 ? -3.285 -24.969 -4.746 1 98.31 165 VAL B CA 1
ATOM 3887 C C . VAL B 1 165 ? -1.847 -24.453 -4.781 1 98.31 165 VAL B C 1
ATOM 3889 O O . VAL B 1 165 ? -1.527 -23.438 -4.152 1 98.31 165 VAL B O 1
ATOM 3892 N N . LEU B 1 166 ? -1.018 -25.062 -5.586 1 98.12 166 LEU B N 1
ATOM 3893 C CA . LEU B 1 166 ? 0.423 -24.828 -5.562 1 98.12 166 LEU B CA 1
ATOM 3894 C C . LEU B 1 166 ? 0.779 -23.531 -6.273 1 98.12 166 LEU B C 1
ATOM 3896 O O . LEU B 1 166 ? 1.896 -23.031 -6.129 1 98.12 166 LEU B O 1
ATOM 3900 N N . CYS B 1 167 ? -0.13 -22.938 -6.996 1 97.81 167 CYS B N 1
ATOM 3901 C CA . CYS B 1 167 ? 0.083 -21.609 -7.582 1 97.81 167 CYS B CA 1
ATOM 3902 C C . CYS B 1 167 ? -1.116 -20.703 -7.336 1 97.81 167 CYS B C 1
ATOM 3904 O O . CYS B 1 167 ? -1.009 -19.703 -6.617 1 97.81 167 CYS B O 1
ATOM 3906 N N . ALA B 1 168 ? -2.291 -21.094 -7.891 1 97.88 168 ALA B N 1
ATOM 3907 C CA . ALA B 1 168 ? -3.492 -20.297 -7.691 1 97.88 168 ALA B CA 1
ATOM 3908 C C . ALA B 1 168 ? -3.812 -20.141 -6.207 1 97.88 168 ALA B C 1
ATOM 3910 O O . ALA B 1 168 ? -4.09 -19.031 -5.734 1 97.88 168 ALA B O 1
ATOM 3911 N N . GLY B 1 169 ? -3.807 -21.297 -5.516 1 98.38 169 GLY B N 1
ATOM 3912 C CA . GLY B 1 169 ? -4.059 -21.266 -4.082 1 98.38 169 GLY B CA 1
ATOM 3913 C C . GLY B 1 169 ? -3.041 -20.438 -3.32 1 98.38 169 GLY B C 1
ATOM 3914 O O . GLY B 1 169 ? -3.41 -19.609 -2.484 1 98.38 169 GLY B O 1
ATOM 3915 N N . LEU B 1 170 ? -1.75 -20.672 -3.611 1 98.5 170 LEU B N 1
ATOM 3916 C CA . LEU B 1 170 ? -0.67 -19.922 -2.984 1 98.5 170 LEU B CA 1
ATOM 3917 C C . LEU B 1 170 ? -0.838 -18.422 -3.23 1 98.5 170 LEU B C 1
ATOM 3919 O O . LEU B 1 170 ? -0.734 -17.609 -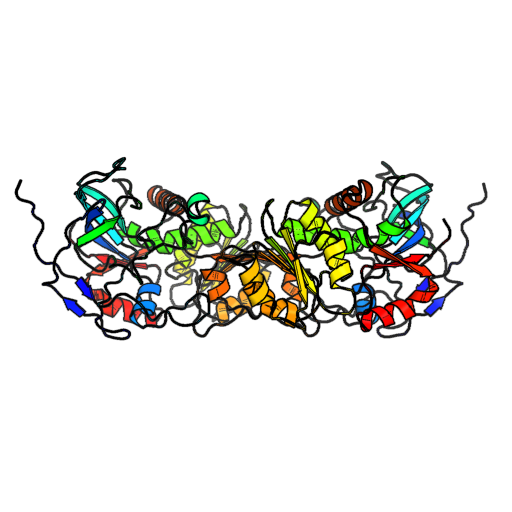2.301 1 98.5 170 LEU B O 1
ATOM 3923 N N . THR B 1 171 ? -1.14 -18.062 -4.457 1 98.62 171 THR B N 1
ATOM 3924 C CA . THR B 1 171 ? -1.278 -16.656 -4.859 1 98.62 171 THR B CA 1
ATOM 3925 C C . THR B 1 171 ? -2.451 -16 -4.133 1 98.62 171 THR B C 1
ATOM 3927 O O . THR B 1 171 ? -2.314 -14.914 -3.586 1 98.62 171 THR B O 1
ATOM 3930 N N . ALA B 1 172 ? -3.59 -16.656 -4.121 1 98.75 172 ALA B N 1
ATOM 3931 C CA . ALA B 1 172 ? -4.781 -16.141 -3.459 1 98.75 172 ALA B CA 1
ATOM 3932 C C . ALA B 1 172 ? -4.57 -16.031 -1.951 1 98.75 172 ALA B C 1
ATOM 3934 O O . ALA B 1 172 ? -4.98 -15.047 -1.329 1 98.75 172 ALA B O 1
ATOM 3935 N N . TYR B 1 173 ? -3.965 -17.078 -1.333 1 98.81 173 TYR B N 1
ATOM 3936 C CA . TYR B 1 173 ? -3.678 -17.094 0.097 1 98.81 173 TYR B CA 1
ATOM 3937 C C . TYR B 1 173 ? -2.836 -15.883 0.495 1 98.81 173 TYR B C 1
ATOM 3939 O O . TYR B 1 173 ? -3.195 -15.141 1.412 1 98.81 173 TYR B O 1
ATOM 3947 N N . LYS B 1 174 ? -1.798 -15.727 -0.247 1 98.56 174 LYS B N 1
ATOM 3948 C CA . LYS B 1 174 ? -0.892 -14.625 0.062 1 98.56 174 LYS B CA 1
ATOM 3949 C C . LYS B 1 174 ? -1.569 -13.273 -0.162 1 98.56 174 LYS B C 1
ATOM 3951 O O . LYS B 1 174 ? -1.346 -12.328 0.595 1 98.56 174 LYS B O 1
ATOM 3956 N N . ALA B 1 175 ? -2.336 -13.125 -1.212 1 98.75 175 ALA B N 1
ATOM 3957 C CA . ALA B 1 175 ? -3.047 -11.883 -1.504 1 98.75 175 ALA B CA 1
ATOM 3958 C C . ALA B 1 175 ? -3.934 -11.469 -0.332 1 98.75 175 ALA B C 1
ATOM 3960 O O . ALA B 1 175 ? -3.975 -10.297 0.041 1 98.75 175 ALA B O 1
ATOM 3961 N N . VAL B 1 176 ? -4.645 -12.445 0.221 1 98.75 176 VAL B N 1
ATOM 3962 C CA . VAL B 1 176 ? -5.52 -12.164 1.357 1 98.75 176 VAL B CA 1
ATOM 3963 C C . VAL B 1 176 ? -4.676 -11.812 2.58 1 98.75 176 VAL B C 1
ATOM 3965 O O . VAL B 1 176 ? -4.988 -10.859 3.299 1 98.75 176 VAL B O 1
ATOM 3968 N N . LEU B 1 177 ? -3.59 -12.539 2.805 1 98.12 177 LEU B N 1
ATOM 3969 C CA . LEU B 1 177 ? -2.703 -12.25 3.928 1 98.12 177 LEU B CA 1
ATOM 3970 C C . LEU B 1 177 ? -2.16 -10.828 3.838 1 98.12 177 LEU B C 1
ATOM 3972 O O . LEU B 1 177 ? -2.047 -10.133 4.852 1 98.12 177 LEU B O 1
ATOM 3976 N N . ASN B 1 178 ? -1.846 -10.414 2.648 1 97.69 178 ASN B N 1
ATOM 3977 C CA . ASN B 1 178 ? -1.243 -9.102 2.43 1 97.69 178 ASN B CA 1
ATOM 3978 C C . ASN B 1 178 ? -2.191 -7.977 2.832 1 97.69 178 ASN B C 1
ATOM 3980 O O . ASN B 1 178 ? -1.754 -6.852 3.086 1 97.69 178 ASN B O 1
ATOM 3984 N N . THR B 1 179 ? -3.486 -8.258 2.857 1 98.25 179 THR B N 1
ATOM 3985 C CA . THR B 1 179 ? -4.441 -7.223 3.238 1 98.25 179 THR B CA 1
ATOM 3986 C C . THR B 1 179 ? -4.41 -6.984 4.746 1 98.25 179 THR B C 1
ATOM 3988 O O . THR B 1 179 ? -4.91 -5.969 5.23 1 98.25 179 THR B O 1
ATOM 3991 N N . LYS B 1 180 ? -3.914 -7.934 5.52 1 97.06 180 LYS B N 1
ATOM 3992 C CA . LYS B 1 180 ? -3.926 -7.91 6.98 1 97.06 180 LYS B CA 1
ATOM 3993 C C . LYS B 1 180 ? -5.348 -7.758 7.516 1 97.06 180 LYS B C 1
ATOM 3995 O O . LYS B 1 180 ? -5.574 -7.055 8.5 1 97.06 180 LYS B O 1
ATOM 4000 N N . ILE B 1 181 ? -6.238 -8.406 6.84 1 97.25 181 ILE B N 1
ATOM 4001 C CA . ILE B 1 181 ? -7.652 -8.312 7.191 1 97.25 181 ILE B CA 1
ATOM 4002 C C . ILE B 1 181 ? -7.875 -8.891 8.586 1 97.25 181 ILE B C 1
ATOM 4004 O O . ILE B 1 181 ? -7.203 -9.844 8.984 1 97.25 181 ILE B O 1
ATOM 4008 N N . GLN B 1 182 ? -8.805 -8.25 9.312 1 95.62 182 GLN B N 1
ATOM 4009 C CA . GLN B 1 182 ? -9.188 -8.711 10.641 1 95.62 182 GLN B CA 1
ATOM 4010 C C . GLN B 1 182 ? -10.531 -9.43 10.617 1 95.62 182 GLN B C 1
ATOM 4012 O O . GLN B 1 182 ? -11.375 -9.148 9.766 1 95.62 182 GLN B O 1
ATOM 4017 N N . PRO B 1 183 ? -10.695 -10.391 11.578 1 97 183 PRO B N 1
ATOM 4018 C CA . PRO B 1 183 ? -12.008 -11.031 11.664 1 97 183 PRO B CA 1
ATOM 4019 C C . PRO B 1 183 ? -13.148 -10.031 11.82 1 97 183 PRO B C 1
ATOM 4021 O O . PRO B 1 183 ? -13.008 -9.031 12.531 1 97 183 PRO B O 1
ATOM 4024 N N . GLY B 1 184 ? -14.203 -10.297 11.102 1 97.25 184 GLY B N 1
ATOM 4025 C CA . GLY B 1 184 ? -15.383 -9.445 11.203 1 97.25 184 GLY B CA 1
ATOM 4026 C C . GLY B 1 184 ? -15.367 -8.289 10.227 1 97.25 184 GLY B C 1
ATOM 4027 O O . GLY B 1 184 ? -16.359 -7.566 10.094 1 97.25 184 GLY B O 1
ATOM 4028 N N . SER B 1 185 ? -14.266 -8.078 9.484 1 97.81 185 SER B N 1
ATOM 4029 C CA . SER B 1 185 ? -14.133 -6.992 8.523 1 97.81 185 SER B CA 1
ATOM 4030 C C . SER B 1 185 ? -14.586 -7.43 7.133 1 97.81 185 SER B C 1
ATOM 4032 O O . SER B 1 185 ? -14.539 -8.617 6.805 1 97.81 185 SER B O 1
ATOM 4034 N N . TRP B 1 186 ? -14.992 -6.477 6.312 1 98.75 186 TRP B N 1
ATOM 4035 C CA . TRP B 1 186 ? -15.484 -6.75 4.965 1 98.75 186 TRP B CA 1
ATOM 4036 C C . TRP B 1 186 ? -14.328 -6.836 3.975 1 98.75 186 TRP B C 1
ATOM 4038 O O . TRP B 1 186 ? -13.484 -5.938 3.92 1 98.75 186 TRP B O 1
ATOM 4048 N N . LEU B 1 187 ? -14.297 -7.898 3.227 1 98.94 187 LEU B N 1
ATOM 4049 C CA . LEU B 1 187 ? -13.336 -8.078 2.141 1 98.94 187 LEU B CA 1
ATOM 4050 C C . LEU B 1 187 ? -14.055 -8.375 0.828 1 98.94 187 LEU B C 1
ATOM 4052 O O . LEU B 1 187 ? -14.914 -9.258 0.773 1 98.94 187 LEU B O 1
ATOM 4056 N N . VAL B 1 188 ? -13.773 -7.559 -0.204 1 98.94 188 VAL B N 1
ATOM 4057 C CA . VAL B 1 188 ? -14.344 -7.762 -1.531 1 98.94 188 VAL B CA 1
ATOM 4058 C C . VAL B 1 188 ? -13.375 -8.57 -2.393 1 98.94 188 VAL B C 1
ATOM 4060 O O . VAL B 1 188 ? -12.172 -8.297 -2.416 1 98.94 188 VAL B O 1
ATOM 4063 N N . VAL B 1 189 ? -13.852 -9.578 -3.014 1 98.88 189 VAL B N 1
ATOM 4064 C CA . VAL B 1 189 ? -13.086 -10.305 -4.02 1 98.88 189 VAL B CA 1
ATOM 4065 C C . VAL B 1 189 ? -13.656 -10.023 -5.406 1 98.88 189 VAL B C 1
ATOM 4067 O O . VAL B 1 189 ? -14.773 -10.43 -5.723 1 98.88 189 VAL B O 1
ATOM 4070 N N . VAL B 1 190 ? -12.891 -9.312 -6.227 1 98.75 190 VAL B N 1
ATOM 4071 C CA . VAL B 1 190 ? -13.281 -9.055 -7.609 1 98.75 190 VAL B CA 1
ATOM 4072 C C . VAL B 1 190 ? -12.742 -10.156 -8.516 1 98.75 190 VAL B C 1
ATOM 4074 O O . VAL B 1 190 ? -11.539 -10.414 -8.539 1 98.75 190 VAL B O 1
ATOM 4077 N N . GLY B 1 191 ? -13.586 -10.727 -9.336 1 97.56 191 GLY B N 1
ATOM 4078 C CA . GLY B 1 191 ? -13.273 -11.969 -10.023 1 97.56 191 GLY B CA 1
ATOM 4079 C C . GLY B 1 191 ? -13.484 -13.195 -9.164 1 97.56 191 GLY B C 1
ATOM 4080 O O . GLY B 1 191 ? -12.727 -14.164 -9.242 1 97.56 191 GLY B O 1
ATOM 4081 N N . ALA B 1 192 ? -14.516 -13.219 -8.383 1 98.19 192 ALA B N 1
ATOM 4082 C CA . ALA B 1 192 ? -14.695 -14.164 -7.281 1 98.19 192 ALA B CA 1
ATOM 4083 C C . ALA B 1 192 ? -14.961 -15.57 -7.805 1 98.19 192 ALA B C 1
ATOM 4085 O O . ALA B 1 192 ? -14.664 -16.562 -7.125 1 98.19 192 ALA B O 1
ATOM 4086 N N . GLY B 1 193 ? -15.477 -15.711 -8.93 1 96.81 193 GLY B N 1
ATOM 4087 C CA . GLY B 1 193 ? -15.836 -17.016 -9.445 1 96.81 193 GLY B CA 1
ATOM 4088 C C . GLY B 1 193 ? -14.719 -17.672 -10.25 1 96.81 193 GLY B C 1
ATOM 4089 O O . GLY B 1 193 ? -14.844 -18.828 -10.672 1 96.81 193 GLY B O 1
ATOM 4090 N N . GLY B 1 194 ? -13.648 -16.922 -10.438 1 96 194 GLY B N 1
ATOM 4091 C CA . GLY B 1 194 ? -12.57 -17.422 -11.273 1 96 194 GLY B CA 1
ATOM 4092 C C . GLY B 1 194 ? -11.617 -18.344 -10.531 1 96 194 GLY B C 1
ATOM 4093 O O . GLY B 1 194 ? -11.922 -18.797 -9.422 1 96 194 GLY B O 1
ATOM 4094 N N . GLY B 1 195 ? -10.555 -18.719 -11.266 1 96.12 195 GLY B N 1
ATOM 4095 C CA . GLY B 1 195 ? -9.586 -19.688 -10.758 1 96.12 195 GLY B CA 1
ATOM 4096 C C . GLY B 1 195 ? -8.93 -19.25 -9.461 1 96.12 195 GLY B C 1
ATOM 4097 O O . GLY B 1 195 ? -8.766 -20.062 -8.539 1 96.12 195 GLY B O 1
ATOM 4098 N N . LEU B 1 196 ? -8.539 -18.016 -9.352 1 97.69 196 LEU B N 1
ATOM 4099 C CA . LEU B 1 196 ? -7.953 -17.5 -8.125 1 97.69 196 LEU B CA 1
ATOM 4100 C C . LEU B 1 196 ? -9.031 -17 -7.164 1 97.69 196 LEU B C 1
ATOM 4102 O O . LEU B 1 196 ? -8.93 -17.188 -5.953 1 97.69 196 LEU B O 1
ATOM 4106 N N . GLY B 1 197 ? -10.078 -16.469 -7.762 1 98.31 197 GLY B N 1
ATOM 4107 C CA . GLY B 1 197 ? -11.117 -15.82 -6.977 1 98.31 197 GLY B CA 1
ATOM 4108 C C . GLY B 1 197 ? -11.844 -16.781 -6.051 1 98.31 197 GLY B C 1
ATOM 4109 O O . GLY B 1 197 ? -12.125 -16.438 -4.898 1 98.31 197 GLY B O 1
ATOM 4110 N N . HIS B 1 198 ? -12.164 -17.938 -6.539 1 98.62 198 HIS B N 1
ATOM 4111 C CA . HIS B 1 198 ? -12.93 -18.875 -5.719 1 98.62 198 HIS B CA 1
ATOM 4112 C C . HIS B 1 198 ? -12.125 -19.328 -4.504 1 98.62 198 HIS B C 1
ATOM 4114 O O . HIS B 1 198 ? -12.695 -19.656 -3.463 1 98.62 198 HIS B O 1
ATOM 4120 N N . LEU B 1 199 ? -10.805 -19.328 -4.625 1 98.81 199 LEU B N 1
ATOM 4121 C CA . LEU B 1 199 ? -9.938 -19.641 -3.498 1 98.81 199 LEU B CA 1
ATOM 4122 C C . LEU B 1 199 ? -9.805 -18.453 -2.557 1 98.81 199 LEU B C 1
ATOM 4124 O O . LEU B 1 199 ? -9.828 -18.609 -1.335 1 98.81 199 LEU B O 1
ATOM 4128 N N . ALA B 1 200 ? -9.727 -17.25 -3.105 1 98.88 200 ALA B N 1
ATOM 4129 C CA . ALA B 1 200 ? -9.617 -16.047 -2.303 1 98.88 200 ALA B CA 1
ATOM 4130 C C . ALA B 1 200 ? -10.828 -15.867 -1.394 1 98.88 200 ALA B C 1
ATOM 4132 O O . ALA B 1 200 ? -10.695 -15.469 -0.235 1 98.88 200 ALA B O 1
ATOM 4133 N N . VAL B 1 201 ? -12.016 -16.188 -1.931 1 98.88 201 VAL B N 1
ATOM 4134 C CA . VAL B 1 201 ? -13.234 -16.125 -1.131 1 98.88 201 VAL B CA 1
ATOM 4135 C C . VAL B 1 201 ? -13.094 -17.016 0.102 1 98.88 201 VAL B C 1
ATOM 4137 O O . VAL B 1 201 ? -13.367 -16.578 1.224 1 98.88 201 VAL B O 1
ATOM 4140 N N . GLN B 1 202 ? -12.617 -18.172 -0.097 1 98.88 202 GLN B N 1
ATOM 4141 C CA . GLN B 1 202 ? -12.531 -19.141 0.991 1 98.88 202 GLN B CA 1
ATOM 4142 C C . GLN B 1 202 ? -11.422 -18.766 1.97 1 98.88 202 GLN B C 1
ATOM 4144 O O . GLN B 1 202 ? -11.586 -18.906 3.184 1 98.88 202 GLN B O 1
ATOM 4149 N N . TYR B 1 203 ? -10.227 -18.359 1.461 1 98.81 203 TYR B N 1
ATOM 4150 C CA . TYR B 1 203 ? -9.156 -17.922 2.348 1 98.81 203 TYR B CA 1
ATOM 4151 C C . TYR B 1 203 ? -9.594 -16.734 3.193 1 98.81 203 TYR B C 1
ATOM 4153 O O . TYR B 1 203 ? -9.25 -16.641 4.375 1 98.81 203 TYR B O 1
ATOM 4161 N N . ALA B 1 204 ? -10.344 -15.781 2.564 1 98.81 204 ALA B N 1
ATOM 4162 C CA . ALA B 1 204 ? -10.852 -14.633 3.305 1 98.81 204 ALA B CA 1
ATOM 4163 C C . ALA B 1 204 ? -11.797 -15.078 4.418 1 98.81 204 ALA B C 1
ATOM 4165 O O . ALA B 1 204 ? -11.695 -14.602 5.551 1 98.81 204 ALA B O 1
ATOM 4166 N N . ARG B 1 205 ? -12.641 -16 4.109 1 98.5 205 ARG B N 1
ATOM 4167 C CA . ARG B 1 205 ? -13.539 -16.562 5.117 1 98.5 205 ARG B CA 1
ATOM 4168 C C . ARG B 1 205 ? -12.766 -17.219 6.246 1 98.5 205 ARG B C 1
ATOM 4170 O O . ARG B 1 205 ? -13.117 -17.078 7.418 1 98.5 205 ARG B O 1
ATOM 4177 N N . ALA B 1 206 ? -11.797 -17.938 5.883 1 97.94 206 ALA B N 1
ATOM 4178 C CA . ALA B 1 206 ? -10.977 -18.641 6.863 1 97.94 206 ALA B CA 1
ATOM 4179 C C . ALA B 1 206 ? -10.305 -17.672 7.828 1 97.94 206 ALA B C 1
ATOM 4181 O O . ALA B 1 206 ? -10.016 -18.016 8.969 1 97.94 206 ALA B O 1
ATOM 4182 N N . GLN B 1 207 ? -10.117 -16.422 7.398 1 97.19 207 GLN B N 1
ATOM 4183 C CA . GLN B 1 207 ? -9.523 -15.398 8.258 1 97.19 207 GLN B CA 1
ATOM 4184 C C . GLN B 1 207 ? -10.594 -14.664 9.055 1 97.19 207 GLN B C 1
ATOM 4186 O O . GLN B 1 207 ? -10.297 -13.727 9.797 1 97.19 207 GLN B O 1
ATOM 4191 N N . GLY B 1 208 ? -11.859 -15.07 8.898 1 97.62 208 GLY B N 1
ATOM 4192 C CA . GLY B 1 208 ? -12.945 -14.516 9.688 1 97.62 208 GLY B CA 1
ATOM 4193 C C . GLY B 1 208 ? -13.586 -13.297 9.055 1 97.62 208 GLY B C 1
ATOM 4194 O O . GLY B 1 208 ? -14.367 -12.594 9.695 1 97.62 208 GLY B O 1
ATOM 4195 N N . SER B 1 209 ? -13.328 -13.062 7.777 1 98.19 209 SER B N 1
ATOM 4196 C CA . SER B 1 209 ? -13.859 -11.883 7.109 1 98.19 209 SER B CA 1
ATOM 4197 C C . SER B 1 209 ? -15.281 -12.125 6.609 1 98.19 209 SER B C 1
ATOM 4199 O O . SER B 1 209 ? -15.688 -13.266 6.41 1 98.19 209 SER B O 1
ATOM 4201 N N . LEU B 1 210 ? -16.047 -11.047 6.512 1 98.69 210 LEU B N 1
ATOM 4202 C CA . LEU B 1 210 ? -17.25 -11.023 5.695 1 98.69 210 LEU B CA 1
ATOM 4203 C C . LEU B 1 210 ? -16.922 -10.75 4.234 1 98.69 210 LEU B C 1
ATOM 4205 O O . LEU B 1 210 ? -16.266 -9.75 3.92 1 98.69 210 LEU B O 1
ATOM 4209 N N . VAL B 1 211 ? -17.406 -11.641 3.35 1 98.88 211 VAL B N 1
ATOM 4210 C CA . VAL B 1 211 ? -16.891 -11.586 1.986 1 98.88 211 VAL B CA 1
ATOM 4211 C C . VAL B 1 211 ? -18 -11.156 1.028 1 98.88 211 VAL B C 1
ATOM 4213 O O . VAL B 1 211 ? -19.125 -11.664 1.103 1 98.88 211 VAL B O 1
ATOM 4216 N N . ILE B 1 212 ? -17.719 -10.156 0.188 1 98.94 212 ILE B N 1
ATOM 4217 C CA . ILE B 1 212 ? -18.531 -9.797 -0.97 1 98.94 212 ILE B CA 1
ATOM 4218 C C . ILE B 1 212 ? -17.844 -10.266 -2.25 1 98.94 212 ILE B C 1
ATOM 4220 O O . ILE B 1 212 ? -16.734 -9.828 -2.555 1 98.94 212 ILE B O 1
ATOM 4224 N N . GLY B 1 213 ? -18.469 -11.172 -2.996 1 98.81 213 GLY B N 1
ATOM 4225 C CA . GLY B 1 213 ? -17.953 -11.562 -4.297 1 98.81 213 GLY B CA 1
ATOM 4226 C C . GLY B 1 213 ? -18.484 -10.711 -5.43 1 98.81 213 GLY B C 1
ATOM 4227 O O . GLY B 1 213 ? -19.672 -10.398 -5.473 1 98.81 213 GLY B O 1
ATOM 4228 N N . VAL B 1 214 ? -17.625 -10.234 -6.234 1 98.62 214 VAL B N 1
ATOM 4229 C CA . VAL B 1 214 ? -17.984 -9.477 -7.426 1 98.62 214 VAL B CA 1
ATOM 4230 C C . VAL B 1 214 ? -17.609 -10.266 -8.68 1 98.62 214 VAL B C 1
ATOM 4232 O O . VAL B 1 214 ? -16.453 -10.641 -8.859 1 98.62 214 VAL B O 1
ATOM 4235 N N . ASP B 1 215 ? -18.5 -10.555 -9.453 1 97.62 215 ASP B N 1
ATOM 4236 C CA . ASP B 1 215 ? -18.312 -11.281 -10.703 1 97.62 215 ASP B CA 1
ATOM 4237 C C . ASP B 1 215 ? -19.531 -11.141 -11.609 1 97.62 215 ASP B C 1
ATOM 4239 O O . ASP B 1 215 ? -20.359 -10.242 -11.406 1 97.62 215 ASP B O 1
ATOM 4243 N N . THR B 1 216 ? -19.531 -11.82 -12.742 1 96.25 216 THR B N 1
ATOM 4244 C CA . THR B 1 216 ? -20.688 -11.859 -13.625 1 96.25 216 THR B CA 1
ATOM 4245 C C . THR B 1 216 ? -20.766 -13.195 -14.359 1 96.25 216 THR B C 1
ATOM 4247 O O . THR B 1 216 ? -19.797 -13.961 -14.359 1 96.25 216 THR B O 1
ATOM 4250 N N . GLY B 1 217 ? -21.969 -13.5 -14.906 1 92.88 217 GLY B N 1
ATOM 4251 C CA . GLY B 1 217 ? -22.172 -14.703 -15.695 1 92.88 217 GLY B CA 1
ATOM 4252 C C . GLY B 1 217 ? -23.172 -15.664 -15.07 1 92.88 217 GLY B C 1
ATOM 4253 O O . GLY B 1 217 ? -23.484 -15.555 -13.891 1 92.88 217 GLY B O 1
ATOM 4254 N N . PRO B 1 218 ? -23.656 -16.609 -15.898 1 92 218 PRO B N 1
ATOM 4255 C CA . PRO B 1 218 ? -24.656 -17.562 -15.422 1 92 218 PRO B CA 1
ATOM 4256 C C . PRO B 1 218 ? -24.125 -18.469 -14.312 1 92 218 PRO B C 1
ATOM 4258 O O . PRO B 1 218 ? -23.016 -19 -14.43 1 92 218 PRO B O 1
ATOM 4261 N N . GLY B 1 219 ? -24.859 -18.562 -13.273 1 94.69 219 GLY B N 1
ATOM 4262 C CA . GLY B 1 219 ? -24.562 -19.516 -12.211 1 94.69 219 GLY B CA 1
ATOM 4263 C C . GLY B 1 219 ? -23.5 -19.031 -11.25 1 94.69 219 GLY B C 1
ATOM 4264 O O . GLY B 1 219 ? -23.219 -19.688 -10.242 1 94.69 219 GLY B O 1
ATOM 4265 N N . ARG B 1 220 ? -22.906 -17.875 -11.539 1 95.56 220 ARG B N 1
ATOM 4266 C CA . ARG B 1 220 ? -21.781 -17.406 -10.734 1 95.56 220 ARG B CA 1
ATOM 4267 C C . ARG B 1 220 ? -22.25 -17 -9.336 1 95.56 220 ARG B C 1
ATOM 4269 O O . ARG B 1 220 ? -21.516 -17.188 -8.359 1 95.56 220 ARG B O 1
ATOM 4276 N N . ARG B 1 221 ? -23.453 -16.469 -9.258 1 97.38 221 ARG B N 1
ATOM 4277 C CA . ARG B 1 221 ? -23.984 -16.078 -7.961 1 97.38 221 ARG B CA 1
ATOM 4278 C C . ARG B 1 221 ? -24.062 -17.266 -7.012 1 97.38 221 ARG B C 1
ATOM 4280 O O . ARG B 1 221 ? -23.516 -17.234 -5.91 1 97.38 221 ARG B O 1
ATOM 4287 N N . GLU B 1 222 ? -24.719 -18.328 -7.492 1 98 222 GLU B N 1
ATOM 4288 C CA . GLU B 1 222 ? -24.844 -19.531 -6.676 1 98 222 GLU B CA 1
ATOM 4289 C C . GLU B 1 222 ? -23.484 -20.125 -6.355 1 98 222 GLU B C 1
ATOM 4291 O O . GLU B 1 222 ? -23.25 -20.578 -5.234 1 98 222 GLU B O 1
ATOM 4296 N N . PHE B 1 223 ? -22.625 -20.062 -7.332 1 97.69 223 PHE B N 1
ATOM 4297 C CA . PHE B 1 223 ? -21.281 -20.609 -7.168 1 97.69 223 PHE B CA 1
ATOM 4298 C C . PHE B 1 223 ? -20.531 -19.875 -6.07 1 97.69 223 PHE B C 1
ATOM 4300 O O . PHE B 1 223 ? -20.047 -20.484 -5.121 1 97.69 223 PHE B O 1
ATOM 4307 N N . VAL B 1 224 ? -20.484 -18.531 -6.094 1 98.56 224 VAL B N 1
ATOM 4308 C CA . VAL B 1 224 ? -19.703 -17.703 -5.184 1 98.56 224 VAL B CA 1
ATOM 4309 C C . VAL B 1 224 ? -20.328 -17.734 -3.791 1 98.56 224 VAL B C 1
ATOM 4311 O O . VAL B 1 224 ? -19.625 -17.844 -2.789 1 98.56 224 VAL B O 1
ATOM 4314 N N . LEU B 1 225 ? -21.672 -17.656 -3.715 1 98.69 225 LEU B N 1
ATOM 4315 C CA . LEU B 1 225 ? -22.344 -17.766 -2.422 1 98.69 225 LEU B CA 1
ATOM 4316 C C . LEU B 1 225 ? -22.125 -19.141 -1.812 1 98.69 225 LEU B C 1
ATOM 4318 O O . LEU B 1 225 ? -21.953 -19.266 -0.595 1 98.69 225 LEU B O 1
ATOM 4322 N N . GLY B 1 226 ? -22.078 -20.172 -2.676 1 98.25 226 GLY B N 1
ATOM 4323 C CA . GLY B 1 226 ? -21.828 -21.531 -2.229 1 98.25 226 GLY B CA 1
ATOM 4324 C C . GLY B 1 226 ? -20.438 -21.719 -1.637 1 98.25 226 GLY B C 1
ATOM 4325 O O . GLY B 1 226 ? -20.219 -22.625 -0.83 1 98.25 226 GLY B O 1
ATOM 4326 N N . LEU B 1 227 ? -19.5 -20.859 -2.023 1 98.25 227 LEU B N 1
ATOM 4327 C CA . LEU B 1 227 ? -18.141 -20.891 -1.488 1 98.25 227 LEU B CA 1
ATOM 4328 C C . LEU B 1 227 ? -18.094 -20.297 -0.085 1 98.25 227 LEU B C 1
ATOM 4330 O O . LEU B 1 227 ? -17.094 -20.438 0.621 1 98.25 227 LEU B O 1
ATOM 4334 N N . GLY B 1 228 ? -19.172 -19.531 0.297 1 97.94 228 GLY B N 1
ATOM 4335 C CA . GLY B 1 228 ? -19.234 -18.953 1.631 1 97.94 228 GLY B CA 1
ATOM 4336 C C . GLY B 1 228 ? -19.266 -17.438 1.624 1 97.94 228 GLY B C 1
ATOM 4337 O O . GLY B 1 228 ? -19.25 -16.797 2.684 1 97.94 228 GLY B O 1
ATOM 4338 N N . ALA B 1 229 ? -19.312 -16.844 0.491 1 98.75 229 ALA B N 1
ATOM 4339 C CA . ALA B 1 229 ? -19.438 -15.391 0.458 1 98.75 229 ALA B CA 1
ATOM 4340 C C . ALA B 1 229 ? -20.75 -14.945 1.113 1 98.75 229 ALA B C 1
ATOM 4342 O O . ALA B 1 229 ? -21.766 -15.625 1.009 1 98.75 229 ALA B O 1
ATOM 4343 N N . ASN B 1 230 ? -20.703 -13.828 1.762 1 98.69 230 ASN B N 1
ATOM 4344 C CA . ASN B 1 230 ? -21.891 -13.281 2.408 1 98.69 230 ASN B CA 1
ATOM 4345 C C . ASN B 1 230 ? -22.797 -12.578 1.404 1 98.69 230 ASN B C 1
ATOM 4347 O O . ASN B 1 230 ? -24.031 -12.57 1.564 1 98.69 230 ASN B O 1
ATOM 4351 N N . GLU B 1 231 ? -22.203 -11.945 0.431 1 98.69 231 GLU B N 1
ATOM 4352 C CA . GLU B 1 231 ? -22.906 -11.18 -0.589 1 98.69 231 GLU B CA 1
ATOM 4353 C C . GLU B 1 231 ? -22.281 -11.391 -1.967 1 98.69 231 GLU B C 1
ATOM 4355 O O . GLU B 1 231 ? -21.141 -11.812 -2.076 1 98.69 231 GLU B O 1
ATOM 4360 N N . TYR B 1 232 ? -23.141 -11.18 -2.975 1 98.75 232 TYR B N 1
ATOM 4361 C CA . TYR B 1 232 ? -22.688 -11.273 -4.359 1 98.75 232 TYR B CA 1
ATOM 4362 C C . TYR B 1 232 ? -23.188 -10.086 -5.176 1 98.75 232 TYR B C 1
ATOM 4364 O O . TYR B 1 232 ? -24.328 -9.641 -5.016 1 98.75 232 TYR B O 1
ATOM 4372 N N . ILE B 1 233 ? -22.312 -9.523 -5.93 1 98.62 233 ILE B N 1
ATOM 4373 C CA . ILE B 1 233 ? -22.641 -8.414 -6.816 1 98.62 233 ILE B CA 1
ATOM 4374 C C . ILE B 1 233 ? -22.344 -8.797 -8.258 1 98.62 233 ILE B C 1
ATOM 4376 O O . ILE B 1 233 ? -21.203 -9.133 -8.594 1 98.62 233 ILE B O 1
ATOM 4380 N N . ASP B 1 234 ? -23.344 -8.789 -9.117 1 98.44 234 ASP B N 1
ATOM 4381 C CA . ASP B 1 234 ? -23.156 -8.914 -10.555 1 98.44 234 ASP B CA 1
ATOM 4382 C C . ASP B 1 234 ? -22.844 -7.562 -11.195 1 98.44 234 ASP B C 1
ATOM 4384 O O . ASP B 1 234 ? -23.734 -6.73 -11.359 1 98.44 234 ASP B O 1
ATOM 4388 N N . PHE B 1 235 ? -21.547 -7.383 -11.562 1 96.88 235 PHE B N 1
ATOM 4389 C CA . PHE B 1 235 ? -21.125 -6.059 -12 1 96.88 235 PHE B CA 1
ATOM 4390 C C . PHE B 1 235 ? -21.75 -5.711 -13.344 1 96.88 235 PHE B C 1
ATOM 4392 O O . PHE B 1 235 ? -21.672 -4.566 -13.797 1 96.88 235 PHE B O 1
ATOM 4399 N N . ALA B 1 236 ? -22.344 -6.652 -14.07 1 96.5 236 ALA B N 1
ATOM 4400 C CA . ALA B 1 236 ? -23.062 -6.383 -15.32 1 96.5 236 ALA B CA 1
ATOM 4401 C C . ALA B 1 236 ? -24.438 -5.805 -15.055 1 96.5 236 ALA B C 1
ATOM 4403 O O . ALA B 1 236 ? -25.047 -5.199 -15.938 1 96.5 236 ALA B O 1
ATOM 4404 N N . ARG B 1 237 ? -24.938 -5.988 -13.836 1 96.5 237 ARG B N 1
ATOM 4405 C CA . ARG B 1 237 ? -26.312 -5.613 -13.531 1 96.5 237 ARG B CA 1
ATOM 4406 C C . ARG B 1 237 ? -26.359 -4.422 -12.578 1 96.5 237 ARG B C 1
ATOM 4408 O O . ARG B 1 237 ? -27.344 -3.672 -12.562 1 96.5 237 ARG B O 1
ATOM 4415 N N . GLU B 1 238 ? -25.375 -4.324 -11.75 1 95.62 238 GLU B N 1
ATOM 4416 C CA . GLU B 1 238 ? -25.344 -3.246 -10.766 1 95.62 238 GLU B CA 1
ATOM 4417 C C . GLU B 1 238 ? -23.953 -2.662 -10.617 1 95.62 238 GLU B C 1
ATOM 4419 O O . GLU B 1 238 ? -22.953 -3.33 -10.922 1 95.62 238 GLU B O 1
ATOM 4424 N N . ASP B 1 239 ? -23.891 -1.389 -10.172 1 97.19 239 ASP B N 1
ATOM 4425 C CA . ASP B 1 239 ? -22.609 -0.74 -9.906 1 97.19 239 ASP B CA 1
ATOM 4426 C C . ASP B 1 239 ? -21.953 -1.315 -8.656 1 97.19 239 ASP B C 1
ATOM 4428 O O . ASP B 1 239 ? -22.453 -1.118 -7.539 1 97.19 239 ASP B O 1
ATOM 4432 N N . PRO B 1 240 ? -20.859 -1.969 -8.828 1 97.69 240 PRO B N 1
ATOM 4433 C CA . PRO B 1 240 ? -20.25 -2.633 -7.672 1 97.69 240 PRO B CA 1
ATOM 4434 C C . PRO B 1 240 ? -19.859 -1.653 -6.57 1 97.69 240 PRO B C 1
ATOM 4436 O O . PRO B 1 240 ? -19.938 -1.985 -5.387 1 97.69 240 PRO B O 1
ATOM 4439 N N . VAL B 1 241 ? -19.406 -0.46 -6.914 1 97.81 241 VAL B N 1
ATOM 4440 C CA . VAL B 1 241 ? -18.969 0.522 -5.93 1 97.81 241 VAL B CA 1
ATOM 4441 C C . VAL B 1 241 ? -20.141 0.929 -5.047 1 97.81 241 VAL B C 1
ATOM 4443 O O . VAL B 1 241 ? -20.062 0.877 -3.816 1 97.81 241 VAL B O 1
ATOM 4446 N N . GLN B 1 242 ? -21.234 1.317 -5.641 1 97.94 242 GLN B N 1
ATOM 4447 C CA . GLN B 1 242 ? -22.422 1.733 -4.902 1 97.94 242 GLN B CA 1
ATOM 4448 C C . GLN B 1 242 ? -22.953 0.603 -4.023 1 97.94 242 GLN B C 1
ATOM 4450 O O . GLN B 1 242 ? -23.344 0.831 -2.877 1 97.94 242 GLN B O 1
ATOM 4455 N N . LYS B 1 243 ? -22.969 -0.628 -4.574 1 98.38 243 LYS B N 1
ATOM 4456 C CA . LYS B 1 243 ? -23.5 -1.765 -3.824 1 98.38 243 LYS B CA 1
ATOM 4457 C C . LYS B 1 243 ? -22.609 -2.096 -2.629 1 98.38 243 LYS B C 1
ATOM 4459 O O . LYS B 1 243 ? -23.109 -2.416 -1.549 1 98.38 243 LYS B O 1
ATOM 4464 N N . VAL B 1 244 ? -21.281 -2.082 -2.791 1 98.62 244 VAL B N 1
ATOM 4465 C CA . VAL B 1 244 ? -20.359 -2.33 -1.682 1 98.62 244 VAL B CA 1
ATOM 4466 C C . VAL B 1 244 ? -20.578 -1.29 -0.586 1 98.62 244 VAL B C 1
ATOM 4468 O O . VAL B 1 244 ? -20.641 -1.631 0.598 1 98.62 244 VAL B O 1
ATOM 4471 N N . GLN B 1 245 ? -20.703 -0.008 -1.01 1 97.5 245 GLN B N 1
ATOM 4472 C CA . GLN B 1 245 ? -20.953 1.053 -0.039 1 97.5 245 GLN B CA 1
ATOM 4473 C C . GLN B 1 245 ? -22.25 0.815 0.714 1 97.5 245 GLN B C 1
ATOM 4475 O O . GLN B 1 245 ? -22.312 1.005 1.931 1 97.5 245 GLN B O 1
ATOM 4480 N N . ALA B 1 246 ? -23.281 0.418 -0.016 1 98 246 ALA B N 1
ATOM 4481 C CA . ALA B 1 246 ? -24.594 0.171 0.595 1 98 246 ALA B CA 1
ATOM 4482 C C . ALA B 1 246 ? -24.516 -0.974 1.602 1 98 246 ALA B C 1
ATOM 4484 O O . ALA B 1 246 ? -25.141 -0.921 2.66 1 98 246 ALA B O 1
ATOM 4485 N N . ILE B 1 247 ? -23.75 -2 1.31 1 98.25 247 ILE B N 1
ATOM 4486 C CA . ILE B 1 247 ? -23.656 -3.191 2.146 1 98.25 247 ILE B CA 1
ATOM 4487 C C . ILE B 1 247 ? -22.812 -2.885 3.383 1 98.25 247 ILE B C 1
ATOM 4489 O O . ILE B 1 247 ? -23.172 -3.281 4.496 1 98.25 247 ILE B O 1
ATOM 4493 N N . THR B 1 248 ? -21.734 -2.172 3.227 1 97.31 248 THR B N 1
ATOM 4494 C CA . THR B 1 248 ? -20.734 -2.051 4.277 1 97.31 248 THR B CA 1
ATOM 4495 C C . THR B 1 248 ? -20.938 -0.769 5.078 1 97.31 248 THR B C 1
ATOM 4497 O O . THR B 1 248 ? -20.438 -0.642 6.195 1 97.31 248 THR B O 1
ATOM 4500 N N . GLY B 1 249 ? -21.609 0.282 4.488 1 93.88 249 GLY B N 1
ATOM 4501 C CA . GLY B 1 249 ? -21.828 1.574 5.121 1 93.88 249 GLY B CA 1
ATOM 4502 C C . GLY B 1 249 ? -20.688 2.545 4.898 1 93.88 249 GLY B C 1
ATOM 4503 O O . GLY B 1 249 ? -20.906 3.693 4.512 1 93.88 249 GLY B O 1
ATOM 4504 N N . LEU B 1 250 ? -19.453 2.176 5.055 1 92.5 250 LEU B N 1
ATOM 4505 C CA . LEU B 1 250 ? -18.297 3.059 4.977 1 92.5 250 LEU B CA 1
ATOM 4506 C C . LEU B 1 250 ? -17.312 2.574 3.91 1 92.5 250 LEU B C 1
ATOM 4508 O O . LEU B 1 250 ? -16.266 3.186 3.703 1 92.5 250 LEU B O 1
ATOM 4512 N N . GLY B 1 251 ? -17.625 1.482 3.164 1 97.38 251 GLY B N 1
ATOM 4513 C CA . GLY B 1 251 ? -16.688 0.852 2.252 1 97.38 251 GLY B CA 1
ATOM 4514 C C . GLY B 1 251 ? -16.031 -0.386 2.834 1 97.38 251 GLY B C 1
ATOM 4515 O O . GLY B 1 251 ? -16.109 -0.63 4.039 1 97.38 251 GLY B O 1
ATOM 4516 N N . ALA B 1 252 ? -15.422 -1.12 2.029 1 98.75 252 ALA B N 1
ATOM 4517 C CA . ALA B 1 252 ? -14.781 -2.367 2.443 1 98.75 252 ALA B CA 1
ATOM 4518 C C . ALA B 1 252 ? -13.43 -2.102 3.092 1 98.75 252 ALA B C 1
ATOM 4520 O O . ALA B 1 252 ? -12.781 -1.093 2.799 1 98.75 252 ALA B O 1
ATOM 4521 N N . HIS B 1 253 ? -13.016 -3.012 4.012 1 98.69 253 HIS B N 1
ATOM 4522 C CA . HIS B 1 253 ? -11.703 -2.945 4.645 1 98.69 253 HIS B CA 1
ATOM 4523 C C . HIS B 1 253 ? -10.602 -3.367 3.676 1 98.69 253 HIS B C 1
ATOM 4525 O O . HIS B 1 253 ? -9.469 -2.908 3.785 1 98.69 253 HIS B O 1
ATOM 4531 N N . ALA B 1 254 ? -10.992 -4.238 2.754 1 98.88 254 ALA B N 1
ATOM 4532 C CA . ALA B 1 254 ? -10.023 -4.699 1.763 1 98.88 254 ALA B CA 1
ATOM 4533 C C . ALA B 1 254 ? -10.719 -5.109 0.468 1 98.88 254 ALA B C 1
ATOM 4535 O O . ALA B 1 254 ? -11.891 -5.508 0.482 1 98.88 254 ALA B O 1
ATOM 4536 N N . VAL B 1 255 ? -10.016 -4.938 -0.616 1 98.94 255 VAL B N 1
ATOM 4537 C CA . VAL B 1 255 ? -10.398 -5.445 -1.929 1 98.94 255 VAL B CA 1
ATOM 4538 C C . VAL B 1 255 ? -9.258 -6.266 -2.521 1 98.94 255 VAL B C 1
ATOM 4540 O O . VAL B 1 255 ? -8.109 -5.809 -2.559 1 98.94 255 VAL B O 1
ATOM 4543 N N . VAL B 1 256 ? -9.516 -7.492 -2.881 1 98.88 256 VAL B N 1
ATOM 4544 C CA . VAL B 1 256 ? -8.594 -8.336 -3.633 1 98.88 256 VAL B CA 1
ATOM 4545 C C . VAL B 1 256 ? -9.062 -8.461 -5.078 1 98.88 256 VAL B C 1
ATOM 4547 O O . VAL B 1 256 ? -10.172 -8.945 -5.34 1 98.88 256 VAL B O 1
ATOM 4550 N N . VAL B 1 257 ? -8.242 -8.016 -6.008 1 98.81 257 VAL B N 1
ATOM 4551 C CA . VAL B 1 257 ? -8.633 -8.102 -7.41 1 98.81 257 VAL B CA 1
ATOM 4552 C C . VAL B 1 257 ? -7.867 -9.227 -8.094 1 98.81 257 VAL B C 1
ATOM 4554 O O . VAL B 1 257 ? -6.668 -9.102 -8.359 1 98.81 257 VAL B O 1
ATOM 4557 N N . THR B 1 258 ? -8.578 -10.273 -8.398 1 97.94 258 THR B N 1
ATOM 4558 C CA . THR B 1 258 ? -7.961 -11.406 -9.07 1 97.94 258 THR B CA 1
ATOM 4559 C C . THR B 1 258 ? -8.234 -11.367 -10.57 1 97.94 258 THR B C 1
ATOM 4561 O O . THR B 1 258 ? -7.59 -12.07 -11.344 1 97.94 258 THR B O 1
ATOM 4564 N N . ALA B 1 259 ? -9.141 -10.516 -11 1 94.88 259 ALA B N 1
ATOM 4565 C CA . ALA B 1 259 ? -9.5 -10.391 -12.406 1 94.88 259 ALA B CA 1
ATOM 4566 C C . ALA B 1 259 ? -8.406 -9.656 -13.188 1 94.88 259 ALA B C 1
ATOM 4568 O O . ALA B 1 259 ? -7.848 -8.672 -12.703 1 94.88 259 ALA B O 1
ATOM 4569 N N . GLY B 1 260 ? -8.078 -10.172 -14.32 1 93.19 260 GLY B N 1
ATOM 4570 C CA . GLY B 1 260 ? -7.145 -9.484 -15.203 1 93.19 260 GLY B CA 1
ATOM 4571 C C . GLY B 1 260 ? -7.812 -8.469 -16.109 1 93.19 260 GLY B C 1
ATOM 4572 O O . GLY B 1 260 ? -7.688 -8.531 -17.328 1 93.19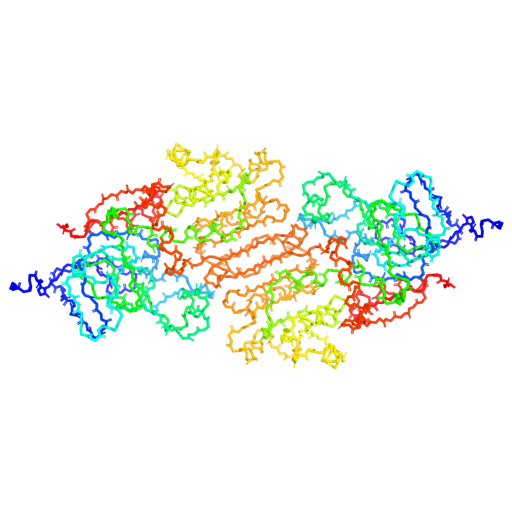 260 GLY B O 1
ATOM 4573 N N . SER B 1 261 ? -8.539 -7.598 -15.516 1 92.81 261 SER B N 1
ATOM 4574 C CA . SER B 1 261 ? -9.289 -6.59 -16.266 1 92.81 261 SER B CA 1
ATOM 4575 C C . SER B 1 261 ? -8.984 -5.184 -15.742 1 92.81 261 SER B C 1
ATOM 4577 O O . SER B 1 261 ? -8.984 -4.953 -14.531 1 92.81 261 SER B O 1
ATOM 4579 N N . ALA B 1 262 ? -8.766 -4.324 -16.75 1 95.06 262 ALA B N 1
ATOM 4580 C CA . ALA B 1 262 ? -8.523 -2.93 -16.375 1 95.06 262 ALA B CA 1
ATOM 4581 C C . ALA B 1 262 ? -9.727 -2.34 -15.656 1 95.06 262 ALA B C 1
ATOM 4583 O O . ALA B 1 262 ? -9.57 -1.554 -14.719 1 95.06 262 ALA B O 1
ATOM 4584 N N . ARG B 1 263 ? -10.883 -2.723 -16.031 1 93.81 263 ARG B N 1
ATOM 4585 C CA . ARG B 1 263 ? -12.109 -2.199 -15.453 1 93.81 263 ARG B CA 1
ATOM 4586 C C . ARG B 1 263 ? -12.242 -2.611 -13.992 1 93.81 263 ARG B C 1
ATOM 4588 O O . ARG B 1 263 ? -12.75 -1.846 -13.172 1 93.81 263 ARG B O 1
ATOM 4595 N N . ALA B 1 264 ? -11.852 -3.84 -13.664 1 95.38 264 ALA B N 1
ATOM 4596 C CA . ALA B 1 264 ? -11.891 -4.316 -12.281 1 95.38 264 ALA B CA 1
ATOM 4597 C C . ALA B 1 264 ? -11.055 -3.432 -11.367 1 95.38 264 ALA B C 1
ATOM 4599 O O . ALA B 1 264 ? -11.445 -3.15 -10.234 1 95.38 264 ALA B O 1
ATOM 4600 N N . PHE B 1 265 ? -9.914 -2.951 -11.898 1 97.06 265 PHE B N 1
ATOM 4601 C CA . PHE B 1 265 ? -9.008 -2.133 -11.102 1 97.06 265 PHE B CA 1
ATOM 4602 C C . PHE B 1 265 ? -9.492 -0.689 -11.047 1 97.06 265 PHE B C 1
ATOM 4604 O O . PHE B 1 265 ? -9.25 0.01 -10.055 1 97.06 265 PHE B O 1
ATOM 4611 N N . ALA B 1 266 ? -10.148 -0.206 -12.109 1 93 266 ALA B N 1
ATOM 4612 C CA . ALA B 1 266 ? -10.594 1.181 -12.188 1 93 266 ALA B CA 1
ATOM 4613 C C . ALA B 1 266 ? -11.523 1.528 -11.031 1 93 266 ALA B C 1
ATOM 4615 O O . ALA B 1 266 ? -11.508 2.658 -10.531 1 93 266 ALA B O 1
ATOM 4616 N N . ASN B 1 267 ? -12.242 0.561 -10.5 1 90 267 ASN B N 1
ATOM 4617 C CA . ASN B 1 267 ? -13.234 0.813 -9.469 1 90 267 ASN B CA 1
ATOM 4618 C C . ASN B 1 267 ? -12.789 0.259 -8.117 1 90 267 ASN B C 1
ATOM 4620 O O . ASN B 1 267 ? -13.469 0.456 -7.105 1 90 267 ASN B O 1
ATOM 4624 N N . ALA B 1 268 ? -11.68 -0.396 -8.055 1 97.38 268 ALA B N 1
ATOM 4625 C CA . ALA B 1 268 ? -11.32 -1.183 -6.875 1 97.38 268 ALA B CA 1
ATOM 4626 C C . ALA B 1 268 ? -11.117 -0.287 -5.656 1 97.38 268 ALA B C 1
ATOM 4628 O O . ALA B 1 268 ? -11.68 -0.546 -4.59 1 97.38 268 ALA B O 1
ATOM 4629 N N . CYS B 1 269 ? -10.445 0.813 -5.812 1 97.69 269 CYS B N 1
ATOM 4630 C CA . CYS B 1 269 ? -10.148 1.688 -4.684 1 97.69 269 CYS B CA 1
ATOM 4631 C C . CYS B 1 269 ? -11.398 2.426 -4.219 1 97.69 269 CYS B C 1
ATOM 4633 O O . CYS B 1 269 ? -11.516 2.781 -3.045 1 97.69 269 CYS B O 1
ATOM 4635 N N . ASP B 1 270 ? -12.375 2.658 -5.129 1 96.94 270 ASP B N 1
ATOM 4636 C CA . ASP B 1 270 ? -13.609 3.359 -4.785 1 96.94 270 ASP B CA 1
ATOM 4637 C C . ASP B 1 270 ? -14.477 2.523 -3.844 1 96.94 270 ASP B C 1
ATOM 4639 O O . ASP B 1 270 ? -15.375 3.051 -3.184 1 96.94 270 ASP B O 1
ATOM 4643 N N . MET B 1 271 ? -14.18 1.249 -3.779 1 98.44 271 MET B N 1
ATOM 4644 C CA . MET B 1 271 ? -14.93 0.354 -2.904 1 98.44 271 MET B CA 1
ATOM 4645 C C . MET B 1 271 ? -14.391 0.406 -1.479 1 98.44 271 MET B C 1
ATOM 4647 O O . MET B 1 271 ? -15.031 -0.089 -0.55 1 98.44 271 MET B O 1
ATOM 4651 N N . LEU B 1 272 ? -13.258 1 -1.307 1 98.56 272 LEU B N 1
ATOM 4652 C CA . LEU B 1 272 ? -12.547 0.924 -0.036 1 98.56 272 LEU B CA 1
ATOM 4653 C C . LEU B 1 272 ? -12.984 2.041 0.903 1 98.56 272 LEU B C 1
ATOM 4655 O O . LEU B 1 272 ? -13.234 3.168 0.463 1 98.56 272 LEU B O 1
ATOM 4659 N N . ARG B 1 273 ? -13.023 1.724 2.15 1 97.75 273 ARG B N 1
ATOM 4660 C CA . ARG B 1 273 ? -13.164 2.732 3.197 1 97.75 273 ARG B CA 1
ATOM 4661 C C . ARG B 1 273 ? -11.836 3.428 3.463 1 97.75 273 ARG B C 1
ATOM 4663 O O . ARG B 1 273 ? -10.797 3.023 2.932 1 97.75 273 ARG B O 1
ATOM 4670 N N . VAL B 1 274 ? -11.867 4.453 4.281 1 97.62 274 VAL B N 1
ATOM 4671 C CA . VAL B 1 274 ? -10.648 5.086 4.789 1 97.62 274 VAL B CA 1
ATOM 4672 C C . VAL B 1 274 ? -9.75 4.031 5.426 1 97.62 274 VAL B C 1
ATOM 4674 O O . VAL B 1 274 ? -10.219 3.184 6.191 1 97.62 274 VAL B O 1
ATOM 4677 N N . GLY B 1 275 ? -8.461 4.082 5.027 1 97.44 275 GLY B N 1
ATOM 4678 C CA . GLY B 1 275 ? -7.5 3.137 5.574 1 97.44 275 GLY B CA 1
ATOM 4679 C C . GLY B 1 275 ? -7.574 1.769 4.926 1 97.44 275 GLY B C 1
ATOM 4680 O O . GLY B 1 275 ? -6.859 0.846 5.328 1 97.44 275 GLY B O 1
ATOM 4681 N N . GLY B 1 276 ? -8.461 1.594 3.912 1 98.44 276 GLY B N 1
ATOM 4682 C CA . GLY B 1 276 ? -8.648 0.303 3.27 1 98.44 276 GLY B CA 1
ATOM 4683 C C . GLY B 1 276 ? -7.449 -0.143 2.455 1 98.44 276 GLY B C 1
ATOM 4684 O O . GLY B 1 276 ? -6.555 0.656 2.168 1 98.44 276 GLY B O 1
ATOM 4685 N N . CYS B 1 277 ? -7.453 -1.438 2.08 1 98.81 277 CYS B N 1
ATOM 4686 C CA . CYS B 1 277 ? -6.32 -2.02 1.372 1 98.81 277 CYS B CA 1
ATOM 4687 C C . CYS B 1 277 ? -6.766 -2.672 0.069 1 98.81 277 CYS B C 1
ATOM 4689 O O . CYS B 1 277 ? -7.75 -3.414 0.046 1 98.81 277 CYS B O 1
ATOM 4691 N N . LEU B 1 278 ? -6.105 -2.318 -0.994 1 98.88 278 LEU B N 1
ATOM 4692 C CA . LEU B 1 278 ? -6.242 -3.018 -2.268 1 98.88 278 LEU B CA 1
ATOM 4693 C C . LEU B 1 278 ? -5.082 -3.98 -2.486 1 98.88 278 LEU B C 1
ATOM 4695 O O . LEU B 1 278 ? -3.918 -3.576 -2.447 1 98.88 278 LEU B O 1
ATOM 4699 N N . SER B 1 279 ? -5.371 -5.219 -2.633 1 98.88 279 SER B N 1
ATOM 4700 C CA . SER B 1 279 ? -4.391 -6.219 -3.033 1 98.88 279 SER B CA 1
ATOM 4701 C C . SER B 1 279 ? -4.508 -6.547 -4.516 1 98.88 279 SER B C 1
ATOM 4703 O O . SER B 1 279 ? -5.504 -7.133 -4.949 1 98.88 279 SER B O 1
ATOM 4705 N N . CYS B 1 280 ? -3.512 -6.199 -5.27 1 98.75 280 CYS B N 1
ATOM 4706 C CA . CYS B 1 280 ? -3.494 -6.387 -6.715 1 98.75 280 CYS B CA 1
ATOM 4707 C C . CYS B 1 280 ? -2.91 -7.746 -7.082 1 98.75 280 CYS B C 1
ATOM 4709 O O . CYS B 1 280 ? -1.755 -8.039 -6.766 1 98.75 280 CYS B O 1
ATOM 4711 N N . VAL B 1 281 ? -3.719 -8.547 -7.816 1 98.44 281 VAL B N 1
ATOM 4712 C CA . VAL B 1 281 ? -3.281 -9.891 -8.188 1 98.44 281 VAL B CA 1
ATOM 4713 C C . VAL B 1 281 ? -3.346 -10.055 -9.703 1 98.44 281 VAL B C 1
ATOM 4715 O O . VAL B 1 281 ? -2.34 -10.375 -10.336 1 98.44 281 VAL B O 1
ATOM 4718 N N . GLY B 1 282 ? -4.555 -9.789 -10.281 1 96.88 282 GLY B N 1
ATOM 4719 C CA . GLY B 1 282 ? -4.707 -9.914 -11.727 1 96.88 282 GLY B CA 1
ATOM 4720 C C . GLY B 1 282 ? -3.814 -8.969 -12.508 1 96.88 282 GLY B C 1
ATOM 4721 O O . GLY B 1 282 ? -3.502 -7.875 -12.039 1 96.88 282 GLY B O 1
ATOM 4722 N N . ILE B 1 283 ? -3.412 -9.391 -13.672 1 96.12 283 ILE B N 1
ATOM 4723 C CA . ILE B 1 283 ? -2.602 -8.562 -14.555 1 96.12 283 ILE B CA 1
ATOM 4724 C C . ILE B 1 283 ? -3.352 -8.312 -15.859 1 96.12 283 ILE B C 1
ATOM 4726 O O . ILE B 1 283 ? -3.406 -9.188 -16.734 1 96.12 283 ILE B O 1
ATOM 4730 N N . PRO B 1 284 ? -3.889 -7.164 -15.992 1 94.31 284 PRO B N 1
ATOM 4731 C CA . PRO B 1 284 ? -4.609 -6.844 -17.219 1 94.31 284 PRO B CA 1
ATOM 4732 C C . PRO B 1 284 ? -3.68 -6.66 -18.422 1 94.31 284 PRO B C 1
ATOM 4734 O O . PRO B 1 284 ? -2.543 -6.207 -18.266 1 94.31 284 PRO B O 1
ATOM 4737 N N . PRO B 1 285 ? -4.223 -6.953 -19.594 1 89.38 285 PRO B N 1
ATOM 4738 C CA . PRO B 1 285 ? -3.439 -6.668 -20.797 1 89.38 285 PRO B CA 1
ATOM 4739 C C . PRO B 1 285 ? -3.295 -5.172 -21.062 1 89.38 285 PRO B C 1
ATOM 4741 O O . PRO B 1 285 ? -4.156 -4.383 -20.672 1 89.38 285 PRO B O 1
ATOM 4744 N N . GLY B 1 286 ? -2.24 -4.699 -21.812 1 88.38 286 GLY B N 1
ATOM 4745 C CA . GLY B 1 286 ? -2.053 -3.338 -22.281 1 88.38 286 GLY B CA 1
ATOM 4746 C C . GLY B 1 286 ? -1.388 -2.439 -21.25 1 88.38 286 GLY B C 1
ATOM 4747 O O . GLY B 1 286 ? -1.363 -1.218 -21.406 1 88.38 286 GLY B O 1
ATOM 4748 N N . ARG B 1 287 ? -1.036 -2.768 -20.156 1 90.75 287 ARG B N 1
ATOM 4749 C CA . ARG B 1 287 ? -0.296 -2.082 -19.109 1 90.75 287 ARG B CA 1
ATOM 4750 C C . ARG B 1 287 ? -1.118 -0.945 -18.516 1 90.75 287 ARG B C 1
ATOM 4752 O O . ARG B 1 287 ? -0.641 0.188 -18.406 1 90.75 287 ARG B O 1
ATOM 4759 N N . PRO B 1 288 ? -2.318 -1.156 -18.203 1 95.19 288 PRO B N 1
ATOM 4760 C CA . PRO B 1 288 ? -3.074 -0.091 -17.547 1 95.19 288 PRO B CA 1
ATOM 4761 C C . PRO B 1 288 ? -2.533 0.243 -16.156 1 95.19 288 PRO B C 1
ATOM 4763 O O . PRO B 1 288 ? -1.834 -0.574 -15.547 1 95.19 288 PRO B O 1
ATOM 4766 N N . ALA B 1 289 ? -2.775 1.478 -15.711 1 96 289 ALA B N 1
ATOM 4767 C CA . ALA B 1 289 ? -2.486 1.927 -14.352 1 96 289 ALA B CA 1
ATOM 4768 C C . ALA B 1 289 ? -3.77 2.08 -13.539 1 96 289 ALA B C 1
ATOM 4770 O O . ALA B 1 289 ? -4.871 2.049 -14.094 1 96 289 ALA B O 1
ATOM 4771 N N . LEU B 1 290 ? -3.562 2.145 -12.18 1 96.44 290 LEU B N 1
ATOM 4772 C CA . LEU B 1 290 ? -4.711 2.514 -11.359 1 96.44 290 LEU B CA 1
ATOM 4773 C C . LEU B 1 290 ? -5.199 3.914 -11.711 1 96.44 290 LEU B C 1
ATOM 4775 O O . LEU B 1 290 ? -4.398 4.812 -11.977 1 96.44 290 LEU B O 1
ATOM 4779 N N . GLU B 1 291 ? -6.461 4.086 -11.742 1 95.25 291 GLU B N 1
ATOM 4780 C CA . GLU B 1 291 ? -7.043 5.375 -12.094 1 95.25 291 GLU B CA 1
ATOM 4781 C C . GLU B 1 291 ? -7.348 6.203 -10.844 1 95.25 291 GLU B C 1
ATOM 4783 O O . GLU B 1 291 ? -7.727 7.371 -10.945 1 95.25 291 GLU B O 1
ATOM 4788 N N . THR B 1 292 ? -7.152 5.68 -9.703 1 95.88 292 THR B N 1
ATOM 4789 C CA . THR B 1 292 ? -7.406 6.367 -8.445 1 95.88 292 THR B CA 1
ATOM 4790 C C . THR B 1 292 ? -6.516 7.602 -8.312 1 95.88 292 THR B C 1
ATOM 4792 O O . THR B 1 292 ? -5.293 7.504 -8.406 1 95.88 292 THR B O 1
ATOM 4795 N N . PRO B 1 293 ? -7.129 8.766 -8.078 1 96.19 293 PRO B N 1
ATOM 4796 C CA . PRO B 1 293 ? -6.309 9.969 -7.91 1 96.19 293 PRO B CA 1
ATOM 4797 C C . PRO B 1 293 ? -5.375 9.883 -6.703 1 96.19 293 PRO B C 1
ATOM 4799 O O . PRO B 1 293 ? -5.742 9.305 -5.676 1 96.19 293 PRO B O 1
ATOM 4802 N N . ILE B 1 294 ? -4.211 10.539 -6.805 1 97.06 294 ILE B N 1
ATOM 4803 C CA . ILE B 1 294 ? -3.232 10.57 -5.727 1 97.06 294 ILE B CA 1
ATOM 4804 C C . ILE B 1 294 ? -3.861 11.188 -4.477 1 97.06 294 ILE B C 1
ATOM 4806 O O . ILE B 1 294 ? -3.643 10.703 -3.363 1 97.06 294 ILE B O 1
ATOM 4810 N N . CYS B 1 295 ? -4.703 12.242 -4.625 1 96.88 295 CYS B N 1
ATOM 4811 C CA . CYS B 1 295 ? -5.336 12.883 -3.475 1 96.88 295 CYS B CA 1
ATOM 4812 C C . CYS B 1 295 ? -6.207 11.898 -2.709 1 96.88 295 CYS B C 1
ATOM 4814 O O . CYS B 1 295 ? -6.27 11.938 -1.479 1 96.88 295 CYS B O 1
ATOM 4816 N N . THR B 1 296 ? -6.902 10.977 -3.42 1 97.44 296 THR B N 1
ATOM 4817 C CA . THR B 1 296 ? -7.723 9.953 -2.773 1 97.44 296 THR B CA 1
ATOM 4818 C C . THR B 1 296 ? -6.859 9.008 -1.949 1 97.44 296 THR B C 1
ATOM 4820 O O . THR B 1 296 ? -7.188 8.695 -0.803 1 97.44 296 THR B O 1
ATOM 4823 N N . ILE B 1 297 ? -5.723 8.555 -2.543 1 98.25 297 ILE B N 1
ATOM 4824 C CA . ILE B 1 297 ? -4.797 7.66 -1.855 1 98.25 297 ILE B CA 1
ATOM 4825 C C . ILE B 1 297 ? -4.293 8.328 -0.577 1 98.25 297 ILE B C 1
ATOM 4827 O O . ILE B 1 297 ? -4.297 7.711 0.493 1 98.25 297 ILE B O 1
ATOM 4831 N N . VAL B 1 298 ? -3.938 9.578 -0.646 1 98.19 298 VAL B N 1
ATOM 4832 C CA . VAL B 1 298 ? -3.355 10.32 0.469 1 98.19 298 VAL B CA 1
ATOM 4833 C C . VAL B 1 298 ? -4.414 10.547 1.545 1 98.19 298 VAL B C 1
ATOM 4835 O O . VAL B 1 298 ? -4.23 10.156 2.699 1 98.19 298 VAL B O 1
ATOM 4838 N N . ILE B 1 299 ? -5.539 11.125 1.181 1 97.06 299 ILE B N 1
ATOM 4839 C CA . ILE B 1 299 ? -6.527 11.633 2.125 1 97.06 299 ILE B CA 1
ATOM 4840 C C . ILE B 1 299 ? -7.227 10.461 2.818 1 97.06 299 ILE B C 1
ATOM 4842 O O . ILE B 1 299 ? -7.5 10.523 4.02 1 97.06 299 ILE B O 1
ATOM 4846 N N . LYS B 1 300 ? -7.402 9.352 2.115 1 97.38 300 LYS B N 1
ATOM 4847 C CA . LYS B 1 300 ? -8.062 8.195 2.715 1 97.38 300 LYS B CA 1
ATOM 4848 C C . LYS B 1 300 ? -7.051 7.285 3.41 1 97.38 300 LYS B C 1
ATOM 4850 O O . LYS B 1 300 ? -7.434 6.336 4.094 1 97.38 300 LYS B O 1
ATOM 4855 N N . GLY B 1 301 ? -5.77 7.602 3.217 1 98.19 301 GLY B N 1
ATOM 4856 C CA . GLY B 1 301 ? -4.777 6.688 3.766 1 98.19 301 GLY B CA 1
ATOM 4857 C C . GLY B 1 301 ? -4.887 5.281 3.207 1 98.19 301 GLY B C 1
ATOM 4858 O O . GLY B 1 301 ? -4.82 4.305 3.953 1 98.19 301 GLY B O 1
ATOM 4859 N N . LEU B 1 302 ? -5.102 5.184 1.891 1 98.62 302 LEU B N 1
ATOM 4860 C CA . LEU B 1 302 ? -5.254 3.867 1.282 1 98.62 302 LEU B CA 1
ATOM 4861 C C . LEU B 1 302 ? -3.924 3.119 1.272 1 98.62 302 LEU B C 1
ATOM 4863 O O . LEU B 1 302 ? -2.857 3.74 1.292 1 98.62 302 LEU B O 1
ATOM 4867 N N . ARG B 1 303 ? -4.008 1.833 1.283 1 98.62 303 ARG B N 1
ATOM 4868 C CA . ARG B 1 303 ? -2.881 0.936 1.061 1 98.62 303 ARG B CA 1
ATOM 4869 C C . ARG B 1 303 ? -3.096 0.085 -0.187 1 98.62 303 ARG B C 1
ATOM 4871 O O . ARG B 1 303 ? -4.129 -0.574 -0.325 1 98.62 303 ARG B O 1
ATOM 4878 N N . ILE B 1 304 ? -2.197 0.161 -1.098 1 98.81 304 ILE B N 1
ATOM 4879 C CA . ILE B 1 304 ? -2.223 -0.633 -2.322 1 98.81 304 ILE B CA 1
ATOM 4880 C C . ILE B 1 304 ? -1.005 -1.553 -2.367 1 98.81 304 ILE B C 1
ATOM 4882 O O . ILE B 1 304 ? 0.134 -1.091 -2.264 1 98.81 304 ILE B O 1
ATOM 4886 N N . THR B 1 305 ? -1.235 -2.844 -2.488 1 98.69 305 THR B N 1
ATOM 4887 C CA . THR B 1 305 ? -0.123 -3.787 -2.49 1 98.69 305 THR B CA 1
ATOM 4888 C C . THR B 1 305 ? -0.219 -4.734 -3.682 1 98.69 305 THR B C 1
ATOM 4890 O O . THR B 1 305 ? -1.317 -5.09 -4.113 1 98.69 305 THR B O 1
ATOM 4893 N N . GLY B 1 306 ? 0.915 -5.043 -4.191 1 98.5 306 GLY B N 1
ATOM 4894 C CA . GLY B 1 306 ? 1.004 -6.078 -5.207 1 98.5 306 GLY B CA 1
ATOM 4895 C C . GLY B 1 306 ? 1.271 -7.457 -4.629 1 98.5 306 GLY B C 1
ATOM 4896 O O . GLY B 1 306 ? 1.895 -7.582 -3.574 1 98.5 306 GLY B O 1
ATOM 4897 N N . ASN B 1 307 ? 0.85 -8.414 -5.363 1 96.56 307 ASN B N 1
ATOM 4898 C CA . ASN B 1 307 ? 1.039 -9.797 -4.941 1 96.56 307 ASN B CA 1
ATOM 4899 C C . ASN B 1 307 ? 1.503 -10.68 -6.098 1 96.56 307 ASN B C 1
ATOM 4901 O O . ASN B 1 307 ? 0.819 -10.781 -7.117 1 96.56 307 ASN B O 1
ATOM 4905 N N . LEU B 1 308 ? 2.68 -11.281 -5.91 1 94.81 308 LEU B N 1
ATOM 4906 C CA . LEU B 1 308 ? 3.195 -12.266 -6.852 1 94.81 308 LEU B CA 1
ATOM 4907 C C . LEU B 1 308 ? 3.42 -13.609 -6.168 1 94.81 308 LEU B C 1
ATOM 4909 O O . LEU B 1 308 ? 4.395 -13.781 -5.434 1 94.81 308 LEU B O 1
ATOM 4913 N N . VAL B 1 309 ? 2.586 -14.547 -6.387 1 96.25 309 VAL B N 1
ATOM 4914 C CA . VAL B 1 309 ? 2.645 -15.891 -5.828 1 96.25 309 VAL B CA 1
ATOM 4915 C C . VAL B 1 309 ? 3.072 -15.828 -4.363 1 96.25 309 VAL B C 1
ATOM 4917 O O . VAL B 1 309 ? 2.506 -15.062 -3.578 1 96.25 309 VAL B O 1
ATOM 4920 N N . GLY B 1 310 ? 3.998 -16.703 -3.914 1 97.38 310 GLY B N 1
ATOM 4921 C CA . GLY B 1 310 ? 4.461 -16.734 -2.535 1 97.38 310 GLY B CA 1
ATOM 4922 C C . GLY B 1 310 ? 5.625 -17.672 -2.312 1 97.38 310 GLY B C 1
ATOM 4923 O O . GLY B 1 310 ? 6.137 -18.281 -3.26 1 97.38 310 GLY B O 1
ATOM 4924 N N . SER B 1 311 ? 6.133 -17.734 -1.137 1 97.69 311 SER B N 1
ATOM 4925 C CA . SER B 1 311 ? 7.25 -18.578 -0.734 1 97.69 311 SER B CA 1
ATOM 4926 C C . SER B 1 311 ? 6.812 -20.031 -0.582 1 97.69 311 SER B C 1
ATOM 4928 O O . SER B 1 311 ? 5.617 -20.328 -0.639 1 97.69 311 SER B O 1
ATOM 4930 N N . LEU B 1 312 ? 7.77 -20.891 -0.434 1 97.44 312 LEU B N 1
ATOM 4931 C CA . LEU B 1 312 ? 7.473 -22.297 -0.172 1 97.44 312 LEU B CA 1
ATOM 4932 C C . LEU B 1 312 ? 6.738 -22.453 1.155 1 97.44 312 LEU B C 1
ATOM 4934 O O . LEU B 1 312 ? 5.805 -23.25 1.259 1 97.44 312 LEU B O 1
ATOM 4938 N N . LYS B 1 313 ? 7.164 -21.719 2.17 1 97.69 313 LYS B N 1
ATOM 4939 C CA . LYS B 1 313 ? 6.484 -21.766 3.463 1 97.69 313 LYS B CA 1
ATOM 4940 C C . LYS B 1 313 ? 5.012 -21.391 3.328 1 97.69 313 LYS B C 1
ATOM 4942 O O . LYS B 1 313 ? 4.137 -22.094 3.842 1 97.69 313 LYS B O 1
ATOM 4947 N N . GLU B 1 314 ? 4.754 -20.312 2.594 1 97.81 314 GLU B N 1
ATOM 4948 C CA . GLU B 1 314 ? 3.377 -19.891 2.367 1 97.81 314 GLU B CA 1
ATOM 4949 C C . GLU B 1 314 ? 2.604 -20.906 1.544 1 97.81 314 GLU B C 1
ATOM 4951 O O . GLU B 1 314 ? 1.404 -21.109 1.756 1 97.81 314 GLU B O 1
ATOM 4956 N N . CYS B 1 315 ? 3.289 -21.516 0.632 1 98.25 315 CYS B N 1
ATOM 4957 C CA . CYS B 1 315 ? 2.668 -22.562 -0.158 1 98.25 315 CYS B CA 1
ATOM 4958 C C . CYS B 1 315 ? 2.207 -23.719 0.733 1 98.25 315 CYS B C 1
ATOM 4960 O O . CYS B 1 315 ? 1.078 -24.188 0.603 1 98.25 315 CYS B O 1
ATOM 4962 N N . MET B 1 316 ? 3.037 -24.109 1.63 1 98.06 316 MET B N 1
ATOM 4963 C CA . MET B 1 316 ? 2.703 -25.219 2.512 1 98.06 316 MET B CA 1
ATOM 4964 C C . MET B 1 316 ? 1.565 -24.844 3.457 1 98.06 316 MET B C 1
ATOM 4966 O O . MET B 1 316 ? 0.74 -25.688 3.809 1 98.06 316 MET B O 1
ATOM 4970 N N . ASP B 1 317 ? 1.492 -23.547 3.822 1 98.31 317 ASP B N 1
ATOM 4971 C CA . ASP B 1 317 ? 0.345 -23.078 4.598 1 98.31 317 ASP B CA 1
ATOM 4972 C C . ASP B 1 317 ? -0.953 -23.25 3.809 1 98.31 317 ASP B C 1
ATOM 4974 O O . ASP B 1 317 ? -1.962 -23.703 4.355 1 98.31 317 ASP B O 1
ATOM 4978 N N . ALA B 1 318 ? -0.924 -22.875 2.549 1 98.38 318 ALA B N 1
ATOM 4979 C CA . ALA B 1 318 ? -2.098 -23.031 1.693 1 98.38 318 ALA B CA 1
ATOM 4980 C C . ALA B 1 318 ? -2.475 -24.5 1.549 1 98.38 318 ALA B C 1
ATOM 4982 O O . ALA B 1 318 ? -3.654 -24.859 1.613 1 98.38 318 ALA B O 1
ATOM 4983 N N . VAL B 1 319 ? -1.479 -25.344 1.413 1 98.44 319 VAL B N 1
ATOM 4984 C CA . VAL B 1 319 ? -1.69 -26.781 1.303 1 98.44 319 VAL B CA 1
ATOM 4985 C C . VAL B 1 319 ? -2.379 -27.297 2.562 1 98.44 319 VAL B C 1
ATOM 4987 O O . VAL B 1 319 ? -3.344 -28.062 2.48 1 98.44 319 VAL B O 1
ATOM 4990 N N . GLU B 1 320 ? -1.902 -26.859 3.666 1 98.44 320 GLU B N 1
ATOM 4991 C CA . GLU B 1 320 ? -2.43 -27.328 4.941 1 98.44 320 GLU B CA 1
ATOM 4992 C C . GLU B 1 320 ? -3.898 -26.953 5.105 1 98.44 320 GLU B C 1
ATOM 4994 O O . GLU B 1 320 ? -4.691 -27.734 5.633 1 98.44 320 GLU B O 1
ATOM 4999 N N . LEU B 1 321 ? -4.254 -25.781 4.676 1 98.38 321 LEU B N 1
ATOM 5000 C CA . LEU B 1 321 ? -5.637 -25.328 4.789 1 98.38 321 LEU B CA 1
ATOM 5001 C C . LEU B 1 321 ? -6.559 -26.188 3.928 1 98.38 321 LEU B C 1
ATOM 5003 O O . LEU B 1 321 ? -7.695 -26.469 4.312 1 98.38 321 LEU B O 1
ATOM 5007 N N . VAL B 1 322 ? -6.098 -26.594 2.795 1 98.25 322 VAL B N 1
ATOM 5008 C CA . VAL B 1 322 ? -6.879 -27.484 1.934 1 98.25 322 VAL B CA 1
ATOM 5009 C C . VAL B 1 322 ? -6.918 -28.875 2.531 1 98.25 322 VAL B C 1
ATOM 5011 O O . VAL B 1 322 ? -7.973 -29.516 2.57 1 98.25 322 VAL B O 1
ATOM 5014 N N . ARG B 1 323 ? -5.77 -29.344 3 1 97.81 323 ARG B N 1
ATOM 5015 C CA . ARG B 1 323 ? -5.656 -30.672 3.605 1 97.81 323 ARG B CA 1
ATOM 5016 C C . ARG B 1 323 ? -6.629 -30.828 4.773 1 97.81 323 ARG B C 1
ATOM 5018 O O . ARG B 1 323 ? -7.238 -31.875 4.945 1 97.81 323 ARG B O 1
ATOM 5025 N N . ARG B 1 324 ? -6.855 -29.734 5.5 1 97.19 324 ARG B N 1
ATOM 5026 C CA . ARG B 1 324 ? -7.711 -29.75 6.684 1 97.19 324 ARG B CA 1
ATOM 5027 C C . ARG B 1 324 ? -9.164 -29.484 6.312 1 97.19 324 ARG B C 1
ATOM 5029 O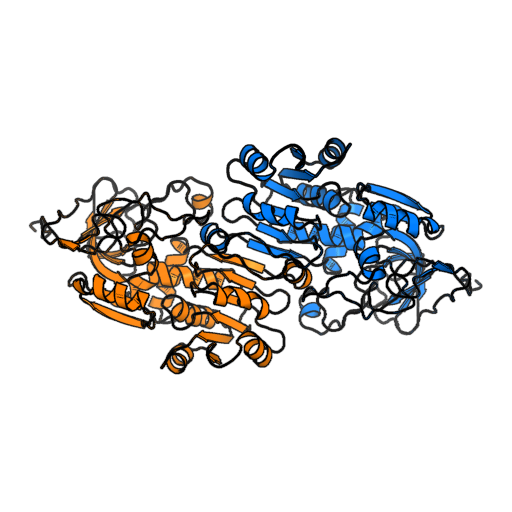 O . ARG B 1 324 ? -10.047 -29.5 7.18 1 97.19 324 ARG B O 1
ATOM 5036 N N . GLY B 1 325 ? -9.406 -29.172 5.105 1 97.19 325 GLY B N 1
ATOM 5037 C CA . GLY B 1 325 ? -10.766 -29 4.629 1 97.19 325 GLY B CA 1
ATOM 5038 C C . GLY B 1 325 ? -11.289 -27.578 4.828 1 97.19 325 GLY B C 1
ATOM 5039 O O . GLY B 1 325 ? -12.469 -27.312 4.586 1 97.19 325 GLY B O 1
ATOM 5040 N N . VAL B 1 326 ? -10.414 -26.672 5.238 1 97.5 326 VAL B N 1
ATOM 5041 C CA . VAL B 1 326 ? -10.805 -25.281 5.441 1 97.5 326 VAL B CA 1
ATOM 5042 C C . VAL B 1 326 ? -11.086 -24.609 4.098 1 97.5 326 VAL B C 1
ATOM 5044 O O . VAL B 1 326 ? -12 -23.797 3.982 1 97.5 326 VAL B O 1
ATOM 5047 N N . VAL B 1 327 ? -10.344 -24.969 3.131 1 98.19 327 VAL B N 1
ATOM 5048 C CA . VAL B 1 327 ? -10.5 -24.516 1.754 1 98.19 327 VAL B CA 1
ATOM 5049 C C . VAL B 1 327 ? -10.719 -25.719 0.836 1 98.19 327 VAL B C 1
ATOM 5051 O O . VAL B 1 327 ? -10.016 -26.719 0.941 1 98.19 327 VAL B O 1
ATOM 5054 N N . LYS B 1 328 ? -11.664 -25.594 0.014 1 98.06 328 LYS B N 1
ATOM 5055 C CA . LYS B 1 328 ? -12.008 -26.656 -0.917 1 98.06 328 LYS B CA 1
ATOM 5056 C C . LYS B 1 328 ? -11.945 -26.172 -2.361 1 98.06 328 LYS B C 1
ATOM 5058 O O . LYS B 1 328 ? -12.922 -25.641 -2.881 1 98.06 328 LYS B O 1
ATOM 5063 N N . PRO B 1 329 ? -10.852 -26.469 -3.006 1 98.31 329 PRO B N 1
ATOM 5064 C CA . PRO B 1 329 ? -10.773 -26.078 -4.41 1 98.31 329 PRO B CA 1
ATOM 5065 C C . PRO B 1 329 ? -11.859 -26.703 -5.27 1 98.31 329 PRO B C 1
ATOM 5067 O O . PRO B 1 329 ? -12.117 -27.906 -5.16 1 98.31 329 PRO B O 1
ATOM 5070 N N . VAL B 1 330 ? -12.5 -25.891 -6.051 1 98.19 330 VAL B N 1
ATOM 5071 C CA . VAL B 1 330 ? -13.469 -26.391 -7.023 1 98.19 330 VAL B CA 1
ATOM 5072 C C . VAL B 1 330 ? -12.773 -26.625 -8.367 1 98.19 330 VAL B C 1
ATOM 5074 O O . VAL B 1 330 ? -12.273 -25.672 -8.984 1 98.19 330 VAL B O 1
ATOM 5077 N N . ILE B 1 331 ? -12.797 -27.891 -8.766 1 97.94 331 ILE B N 1
ATOM 5078 C CA . ILE B 1 331 ? -12.031 -28.219 -9.961 1 97.94 331 ILE B CA 1
ATOM 5079 C C . ILE B 1 331 ? -12.898 -29.031 -10.93 1 97.94 331 ILE B C 1
ATOM 5081 O O . ILE B 1 331 ? -13.93 -29.578 -10.539 1 97.94 331 ILE B O 1
ATOM 5085 N N . LYS B 1 332 ? -12.523 -28.953 -12.133 1 97.38 332 LYS B N 1
ATOM 5086 C CA . LYS B 1 332 ? -12.992 -29.875 -13.18 1 97.38 332 LYS B CA 1
ATOM 5087 C C . LYS B 1 332 ? -11.836 -30.672 -13.773 1 97.38 332 LYS B C 1
ATOM 5089 O O . LYS B 1 332 ? -10.891 -30.094 -14.312 1 97.38 332 LYS B O 1
ATOM 5094 N N . VAL B 1 333 ? -11.938 -32.031 -13.695 1 97.94 333 VAL B N 1
ATOM 5095 C CA . VAL B 1 333 ? -10.867 -32.906 -14.18 1 97.94 333 VAL B CA 1
ATOM 5096 C C . VAL B 1 333 ? -11.102 -33.25 -15.648 1 97.94 333 VAL B C 1
ATOM 5098 O O . VAL B 1 333 ? -12.219 -33.562 -16.047 1 97.94 333 VAL B O 1
ATOM 5101 N N . ARG B 1 334 ? -10.141 -33.062 -16.438 1 98.06 334 ARG B N 1
ATOM 5102 C CA . ARG B 1 334 ? -10.148 -33.406 -17.859 1 98.06 334 ARG B CA 1
ATOM 5103 C C . ARG B 1 334 ? -8.922 -34.25 -18.234 1 98.06 334 ARG B C 1
ATOM 5105 O O . ARG B 1 334 ? -7.934 -34.25 -17.5 1 98.06 334 ARG B O 1
ATOM 5112 N N . PRO B 1 335 ? -9 -34.906 -19.391 1 98.19 335 PRO B N 1
ATOM 5113 C CA . PRO B 1 335 ? -7.805 -35.625 -19.859 1 98.19 335 PRO B CA 1
ATOM 5114 C C . PRO B 1 335 ? -6.672 -34.688 -20.234 1 98.19 335 PRO B C 1
ATOM 5116 O O . PRO B 1 335 ? -6.922 -33.562 -20.688 1 98.19 335 PRO B O 1
ATOM 5119 N N . PHE B 1 336 ? -5.488 -35.219 -20.156 1 98.12 336 PHE B N 1
ATOM 5120 C CA . PHE B 1 336 ? -4.281 -34.469 -20.453 1 98.12 336 PHE B CA 1
ATOM 5121 C C . PHE B 1 336 ? -4.363 -33.844 -21.859 1 98.12 336 PHE B C 1
ATOM 5123 O O . PHE B 1 336 ? -4.039 -32.688 -22.047 1 98.12 336 PHE B O 1
ATOM 5130 N N . ARG B 1 337 ? -4.875 -34.5 -22.75 1 98.19 337 ARG B N 1
ATOM 5131 C CA . ARG B 1 337 ? -4.863 -34.094 -24.141 1 98.19 337 ARG B CA 1
ATOM 5132 C C . ARG B 1 337 ? -5.926 -33.031 -24.422 1 98.19 337 ARG B C 1
ATOM 5134 O O . ARG B 1 337 ? -5.996 -32.5 -25.516 1 98.19 337 ARG B O 1
ATOM 5141 N N . ASP B 1 338 ? -6.707 -32.656 -23.406 1 98.19 338 ASP B N 1
ATOM 5142 C CA . ASP B 1 338 ? -7.707 -31.609 -23.531 1 98.19 338 ASP B CA 1
ATOM 5143 C C . ASP B 1 338 ? -7.082 -30.234 -23.328 1 98.19 338 ASP B C 1
ATOM 5145 O O . ASP B 1 338 ? -7.773 -29.219 -23.406 1 98.19 338 ASP B O 1
ATOM 5149 N N . LEU B 1 339 ? -5.754 -30.141 -23.141 1 98.31 339 LEU B N 1
ATOM 5150 C CA . LEU B 1 339 ? -5.082 -28.875 -22.844 1 98.31 339 LEU B CA 1
ATOM 5151 C C . LEU B 1 339 ? -5.449 -27.812 -23.859 1 98.31 339 LEU B C 1
ATOM 5153 O O . LEU B 1 339 ? -5.82 -26.688 -23.5 1 98.31 339 LEU B O 1
ATOM 5157 N N . PRO B 1 340 ? -5.488 -28.094 -25.219 1 97.88 340 PRO B N 1
ATOM 5158 C CA . PRO B 1 340 ? -5.871 -27.062 -26.188 1 97.88 340 PRO B CA 1
ATOM 5159 C C . PRO B 1 340 ? -7.301 -26.562 -25.969 1 97.88 340 PRO B C 1
ATOM 5161 O O . PRO B 1 340 ? -7.559 -25.359 -26.078 1 97.88 340 PRO B O 1
ATOM 5164 N N . LYS B 1 341 ? -8.156 -27.484 -25.672 1 97.44 341 LYS B N 1
ATOM 5165 C CA . LYS B 1 341 ? -9.547 -27.094 -25.422 1 97.44 341 LYS B CA 1
ATOM 5166 C C . LYS B 1 341 ? -9.656 -26.25 -24.141 1 97.44 341 LYS B C 1
ATOM 5168 O O . LYS B 1 341 ? -10.469 -25.328 -24.078 1 97.44 341 LYS B O 1
ATOM 5173 N N . VAL B 1 342 ? -8.875 -26.609 -23.156 1 97.5 342 VAL B N 1
ATOM 5174 C CA . VAL B 1 342 ? -8.867 -25.844 -21.906 1 97.5 342 VAL B CA 1
ATOM 5175 C C . VAL B 1 342 ? -8.414 -24.406 -22.188 1 97.5 342 VAL B C 1
ATOM 5177 O O . VAL B 1 342 ? -9 -23.453 -21.672 1 97.5 342 VAL B O 1
ATOM 5180 N N . TYR B 1 343 ? -7.355 -24.234 -23.016 1 96.88 343 TYR B N 1
ATOM 5181 C CA . TYR B 1 343 ? -6.902 -22.906 -23.406 1 96.88 343 TYR B CA 1
ATOM 5182 C C . TYR B 1 343 ? -8.016 -22.125 -24.078 1 96.88 343 TYR B C 1
ATOM 5184 O O . TYR B 1 343 ? -8.219 -20.938 -23.797 1 96.88 343 TYR B O 1
ATOM 5192 N N . GLU B 1 344 ? -8.797 -22.75 -24.938 1 96.25 344 GLU B N 1
ATOM 5193 C CA . GLU B 1 344 ? -9.922 -22.109 -25.609 1 96.25 344 GLU B CA 1
ATOM 5194 C C . GLU B 1 344 ? -10.977 -21.656 -24.609 1 96.25 344 GLU B C 1
ATOM 5196 O O . GLU B 1 344 ? -11.492 -20.547 -24.719 1 96.25 344 GLU B O 1
ATOM 5201 N N . ASP B 1 345 ? -11.273 -22.562 -23.688 1 95 345 ASP B N 1
ATOM 5202 C CA . ASP B 1 345 ? -12.273 -22.234 -22.672 1 95 345 ASP B CA 1
ATOM 5203 C C . ASP B 1 345 ? -11.82 -21.078 -21.797 1 95 345 ASP B C 1
ATOM 5205 O O . ASP B 1 345 ? -12.633 -20.25 -21.391 1 95 345 ASP B O 1
ATOM 5209 N N . MET B 1 346 ? -10.523 -21.047 -21.469 1 93.44 346 MET B N 1
ATOM 5210 C CA . MET B 1 346 ? -9.953 -19.969 -20.656 1 93.44 346 MET B CA 1
ATOM 5211 C C . MET B 1 346 ? -10.062 -18.641 -21.375 1 93.44 346 MET B C 1
ATOM 5213 O O . MET B 1 346 ? -10.391 -17.625 -20.766 1 93.44 346 MET B O 1
ATOM 5217 N N . GLU B 1 347 ? -9.82 -18.594 -22.656 1 91.62 347 GLU B N 1
ATOM 5218 C CA . GLU B 1 347 ? -9.914 -17.375 -23.453 1 91.62 347 GLU B CA 1
ATOM 5219 C C . GLU B 1 347 ? -11.336 -16.844 -23.469 1 91.62 347 GLU B C 1
ATOM 5221 O O . GLU B 1 347 ? -11.547 -15.625 -23.5 1 91.62 347 GLU B O 1
ATOM 5226 N N . LYS B 1 348 ? -12.273 -17.734 -23.406 1 89 348 LYS B N 1
ATOM 5227 C CA . LYS B 1 348 ? -13.68 -17.359 -23.453 1 89 348 LYS B CA 1
ATOM 5228 C C . LYS B 1 348 ? -14.18 -16.938 -22.062 1 89 348 LYS B C 1
ATOM 5230 O O . LYS B 1 348 ? -15.258 -16.359 -21.938 1 89 348 LYS B O 1
ATOM 5235 N N . GLY B 1 349 ? -13.391 -17.203 -21.078 1 84.12 349 GLY B N 1
ATOM 5236 C CA . GLY B 1 349 ? -13.805 -16.906 -19.703 1 84.12 349 GLY B CA 1
ATOM 5237 C C . GLY B 1 349 ? -14.898 -17.828 -19.203 1 84.12 349 GLY B C 1
ATOM 5238 O O . GLY B 1 349 ? -15.688 -17.438 -18.344 1 84.12 349 GLY B O 1
ATOM 5239 N N . ASP B 1 350 ? -15.016 -19.031 -19.562 1 81.81 350 ASP B N 1
ATOM 5240 C CA . ASP B 1 350 ? -16.109 -19.953 -19.297 1 81.81 350 ASP B CA 1
ATOM 5241 C C . ASP B 1 350 ? -15.711 -20.969 -18.219 1 81.81 350 ASP B C 1
ATOM 5243 O O . ASP B 1 350 ? -16.297 -22.062 -18.141 1 81.81 350 ASP B O 1
ATOM 5247 N N . ILE B 1 351 ? -14.797 -20.703 -17.469 1 88.19 351 ILE B N 1
ATOM 5248 C CA . ILE B 1 351 ? -14.352 -21.672 -16.469 1 88.19 351 ILE B CA 1
ATOM 5249 C C . ILE B 1 351 ? -14.633 -21.141 -15.07 1 88.19 351 ILE B C 1
ATOM 5251 O O . ILE B 1 351 ? -14.195 -20.047 -14.719 1 88.19 351 ILE B O 1
ATOM 5255 N N . SER B 1 352 ? -15.477 -21.828 -14.32 1 91.25 352 SER B N 1
ATOM 5256 C CA . SER B 1 352 ? -15.617 -21.609 -12.883 1 91.25 352 SER B CA 1
ATOM 5257 C C . SER B 1 352 ? -14.641 -22.484 -12.102 1 91.25 352 SER B C 1
ATOM 5259 O O . SER B 1 352 ? -14.57 -23.688 -12.32 1 91.25 352 SER B O 1
ATOM 5261 N N . GLY B 1 353 ? -13.914 -21.875 -11.203 1 95.19 353 GLY B N 1
ATOM 5262 C CA . GLY B 1 353 ? -12.883 -22.625 -10.5 1 95.19 353 GLY B CA 1
ATOM 5263 C C . GLY B 1 353 ? -11.656 -22.906 -11.352 1 95.19 353 GLY B C 1
ATOM 5264 O O . GLY B 1 353 ? -11.141 -22 -12.016 1 95.19 353 GLY B O 1
ATOM 5265 N N . ARG B 1 354 ? -11.125 -24.141 -11.234 1 96.69 354 ARG B N 1
ATOM 5266 C CA . ARG B 1 354 ? -9.898 -24.5 -11.938 1 96.69 354 ARG B CA 1
ATOM 5267 C C . ARG B 1 354 ? -10.07 -25.797 -12.719 1 96.69 354 ARG B C 1
ATOM 5269 O O . ARG B 1 354 ? -10.82 -26.672 -12.305 1 96.69 354 ARG B O 1
ATOM 5276 N N . VAL B 1 355 ? -9.438 -25.859 -13.852 1 97.94 355 VAL B N 1
ATOM 5277 C CA . VAL B 1 355 ? -9.352 -27.109 -14.578 1 97.94 355 VAL B CA 1
ATOM 5278 C C . VAL B 1 355 ? -8.078 -27.859 -14.188 1 97.94 355 VAL B C 1
ATOM 5280 O O . VAL B 1 355 ? -7.016 -27.25 -14.047 1 97.94 355 VAL B O 1
ATOM 5283 N N . VAL B 1 356 ? -8.234 -29.109 -13.969 1 98.5 356 VAL B N 1
ATOM 5284 C CA . VAL B 1 356 ? -7.121 -30.016 -13.672 1 98.5 356 VAL B CA 1
ATOM 5285 C C . VAL B 1 356 ? -7.035 -31.094 -14.734 1 98.5 356 VAL B C 1
ATOM 5287 O O . VAL B 1 356 ? -8.047 -31.719 -15.07 1 98.5 356 VAL B O 1
ATOM 5290 N N . LEU B 1 357 ? -5.883 -31.25 -15.289 1 98.69 357 LEU B N 1
ATOM 5291 C CA . LEU B 1 357 ? -5.645 -32.281 -16.281 1 98.69 357 LEU B CA 1
ATOM 5292 C C . LEU B 1 357 ? -5.102 -33.562 -15.625 1 98.69 357 LEU B C 1
ATOM 5294 O O . LEU B 1 357 ? -4.176 -33.469 -14.812 1 98.69 357 LEU B O 1
ATOM 5298 N N . GLN B 1 358 ? -5.684 -34.656 -15.914 1 98.5 358 GLN B N 1
ATOM 5299 C CA . GLN B 1 358 ? -5.109 -35.938 -15.523 1 98.5 358 GLN B CA 1
ATOM 5300 C C . GLN B 1 358 ? -4.004 -36.375 -16.484 1 98.5 358 GLN B C 1
ATOM 5302 O O . GLN B 1 358 ? -4.281 -36.719 -17.641 1 98.5 358 GLN B O 1
ATOM 5307 N N . VAL B 1 359 ? -2.834 -36.344 -16.062 1 97.81 359 VAL B N 1
ATOM 5308 C CA . VAL B 1 359 ? -1.678 -36.562 -16.938 1 97.81 359 VAL B CA 1
ATOM 5309 C C . VAL B 1 359 ? -1.339 -38.031 -17.016 1 97.81 359 VAL B C 1
ATOM 5311 O O . VAL B 1 359 ? -1.153 -38.594 -18.094 1 97.81 359 VAL B O 1
ATOM 5314 N N . ALA B 1 360 ? -1.208 -38.625 -15.859 1 89.31 360 ALA B N 1
ATOM 5315 C CA . ALA B 1 360 ? -0.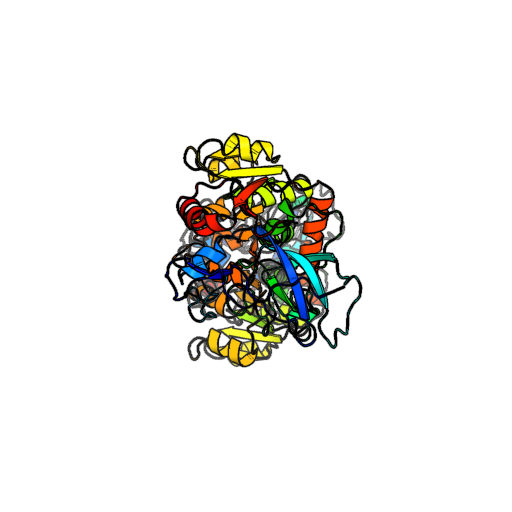906 -40.031 -15.789 1 89.31 360 ALA B CA 1
ATOM 5316 C C . ALA B 1 360 ? -1.746 -40.719 -14.719 1 89.31 360 ALA B C 1
ATOM 5318 O O . ALA B 1 360 ? -2.33 -40.062 -13.859 1 89.31 360 ALA B O 1
ATOM 5319 N N . SER B 1 361 ? -1.877 -42.031 -14.992 1 82.5 361 SER B N 1
ATOM 5320 C CA . SER B 1 361 ? -2.562 -42.812 -13.961 1 82.5 361 SER B CA 1
ATOM 5321 C C . SER B 1 361 ? -1.696 -42.969 -12.719 1 82.5 361 SER B C 1
ATOM 5323 O O . SER B 1 361 ? -0.473 -43.062 -12.82 1 82.5 361 SER B O 1
ATOM 5325 N N . ASP B 1 362 ? -2.404 -42.75 -11.594 1 75.06 362 ASP B N 1
ATOM 5326 C CA . ASP B 1 362 ? -1.665 -42.938 -10.352 1 75.06 362 ASP B CA 1
ATOM 5327 C C . ASP B 1 362 ? -1.236 -44.406 -10.188 1 75.06 362 ASP B C 1
ATOM 5329 O O . ASP B 1 362 ? -1.942 -45.312 -10.625 1 75.06 362 ASP B O 1
#

Nearest PDB structures (foldseek):
  5env-assembly1_A  TM=9.696E-01  e=1.832E-41  Saccharomyces cerevisiae S288C
  5yat-assembly1_B  TM=9.431E-01  e=5.860E-43  Komagataella phaffii GS115
  7kc2-assembly1_A  TM=9.701E-01  e=1.840E-39  Saccharomyces cerevisiae
  1f8f-assembly1_A  TM=8.765E-01  e=9.592E-30  Acinetobacter calcoaceticus
  5tnx-assembly1_A  TM=8.645E-01  e=1.568E-29  Burkholderia ambifaria MC40-6

Secondary structure (DSSP, 8-state):
------SEEEEEEBSSTT---EEEEEEEPPP--TTEEEEEEEEEE--HHHHHHHHT--B-TTSSB-----SSB----SEEEEEEEE-TT-S--TT--TT-EEEE-SEEE--S-SHHHHTT-GGG-TT-EETTTTS--SSBSEEEEEGGG-EEPPTTS-HHHHHHIIIIIHHHHHHHHHTT--TT-EEEEETTTSTTHHHHHHHHHHTT-EEEEEE-STTHHHHHHHTT-SEEEETTTS-HHHHHHHHHSS-EEEEEE----HHHHHTTGGGEEEEEEEEE----TT--B---BHHHHHHHT-EEEE-----HHHHHHHHHHHHTTSS---EEEEEGGGHHHHHHHHHHT--SSEEEEE-S--/------SEEEEEEBSSTT---EEEEEEEPPP--TTEEEEEEEEEE--HHHHHHHHT--B-TTSSB-----SSB----SEEEEEEEE-TT-S--TT--TT-EEEE-SEEE--S-SHHHHTT-GGG-TT-EETTTTS--SSBSEEEEEGGG-EE--TTS-HHHHHHIIIIIHHHHHHHHHTTPPTT-EEEEETTTSTTHHHHHHHHHHTT-EEEEEE-STTHHHHHHHTT-SEEEETTTS-HHHHHHHHHSS-EEEEEE----HHHHHTTGGGEEEEEEEEE----TT--B---BHHHHHHHT-EEEE-----HHHHHHHHHHHHTTSS---EEEEEGGGHHHHHHHHHHT--SSEEEEE-S--

pLDDT: mean 95.73, std 5.94, range [34.53, 98.94]

Foldseek 3Di:
DPLPPDQAWWFFWAAAAQGATDIDGGHGFDDAEAQKFKWFWFKFFDDVLLLCLSNQQPQDPVGHGDHQADPRAAATQLIKTFTRDGYPNNPDCVLPDGGFMWTRHFWQDAPCPDPCNVVQNRVVGPPIDGCRGYHPGSRIRMDMGRNVAILGADRPFDRQQRSLCRFLVLQLLVLLVVQVDAAAFEEEEEVLQDANNVNNLLSCVVRNHAYEYEEADPPSQVRNVVSPHPYYDDVVVDPPLVVLCVVRVQAGQEYEYQDQDPVSQQCRLSRHGQLHEYEYHHHHHPDDDHPDDPCSCVVSVYHYYYTDRGGSVSSVVSSVCVRVVSGPFDEAEDASVCVSVVSVCVVVVNDGHIYMHGDDDD/DPLPPDQAWWFFWAAAAQGATDIDGGHGFDDAEAQKFKWFWFKFFDDVLLLCLSNQQPQDPVGHGDHQFDPRAAATQLIKTFTRDDYPNNPDCVLPDGGFMWTRHFWQDAPCPDPCNVVQNRVVGPPIDGCRGYHPGSRIRMDMGRNVAILGADRPFDRQQRSLCRFLVLQLLVLLVVQVDAAAFEEEEEVLQDANNVNNLLSCVVRNHAYEYEEADPPSQVRNVVSPHPYYDDVVVDPPLVVLCVVRVQAGQEYEYQDQDPVSQQCRLSRHGQLHEYEYHHHHHPDDDHPDDPCSCVVSVYHYYYTHRGGSVSSVVSSVCVRVVSGPFDEAEDASVCVSVVSVCVVVVNDGHIYMHGDDDD

Solvent-accessible surface area (backbone atoms only — not comparable to full-atom values): 36006 Å² total; per-residue (Å²): 133,78,83,86,65,65,69,46,28,47,32,44,31,24,74,44,78,53,50,65,82,40,78,38,65,73,38,72,44,68,73,36,44,80,29,15,25,23,24,41,27,28,25,22,21,68,54,70,65,46,54,26,44,45,50,37,60,27,68,29,58,85,48,47,55,50,68,89,49,50,70,66,30,27,33,30,28,13,13,24,24,28,30,66,44,78,22,52,78,58,83,71,53,84,90,64,47,73,67,36,37,33,46,39,34,43,64,40,44,64,69,71,68,48,74,34,32,70,67,63,42,39,68,63,29,91,66,43,39,25,10,76,42,64,41,73,26,41,38,28,36,54,43,63,42,43,49,89,55,57,43,76,45,66,82,82,52,61,62,80,60,42,8,43,35,50,34,43,32,14,27,24,44,41,36,47,57,73,50,65,71,48,63,73,36,39,33,34,30,36,31,17,42,26,55,37,16,45,45,31,53,25,48,37,42,73,52,41,29,42,31,36,29,29,38,71,66,89,65,34,60,61,52,36,45,70,59,63,31,73,41,74,40,44,57,87,79,42,63,55,41,62,52,41,27,68,74,57,69,60,24,23,52,24,33,38,35,46,41,53,38,60,69,64,50,56,46,44,69,70,26,36,19,74,58,9,24,40,26,38,50,30,58,36,79,90,47,48,44,51,62,58,29,43,37,29,33,12,64,32,26,26,34,39,33,23,35,51,50,52,25,70,70,53,28,52,52,41,48,49,36,38,67,71,60,69,33,77,81,53,69,45,81,41,56,46,87,44,52,65,57,49,52,54,38,56,76,70,63,72,55,70,26,36,47,24,26,43,56,36,83,127,132,79,82,86,63,63,70,46,27,47,33,43,31,24,72,45,78,54,50,64,80,40,79,38,65,76,38,73,45,68,72,38,45,80,30,15,26,23,24,40,26,28,25,23,21,70,53,71,65,45,55,27,44,44,51,38,61,28,66,30,57,86,49,47,54,51,67,90,50,51,70,65,30,28,34,29,28,14,12,23,24,29,30,67,43,76,24,52,78,58,85,70,55,84,89,62,48,76,67,36,36,32,46,38,34,44,64,40,44,64,69,74,69,48,72,33,31,70,66,65,41,38,68,64,27,91,67,43,41,25,10,75,44,63,41,72,25,42,37,28,35,54,42,64,43,42,49,88,55,58,43,76,45,66,82,82,53,61,59,78,61,44,8,44,33,50,33,42,32,14,26,23,44,42,37,48,57,74,50,65,71,49,63,73,36,40,34,34,30,35,30,16,42,27,55,38,14,44,46,31,52,24,48,38,42,73,51,40,30,42,32,36,29,28,38,69,67,89,66,35,61,62,51,36,43,70,58,62,31,74,41,73,40,44,57,87,80,42,62,56,43,62,51,41,28,68,73,58,70,63,25,22,51,24,33,38,36,46,42,52,38,61,68,63,50,55,46,44,68,72,25,37,19,74,59,9,24,39,25,36,50,31,57,35,79,90,46,47,45,50,60,58,29,43,38,29,34,13,64,34,28,26,34,38,32,24,36,53,49,53,25,71,68,52,28,51,51,40,48,48,36,38,67,72,60,69,35,74,80,54,68,46,82,41,57,46,85,44,52,65,58,50,52,53,38,55,75,69,64,73,55,69,26,34,48,23,25,44,56,36,85,128

Sequence (724 aa):
MGSGIPQTQTVALVSSLGGTVEFKDDYPVPTAGRNEVLAKVLYTGVCQSDLHTKSGTAAGPDGTPITKIKLPHIGGHEGIGRILTLGPDITHSTGLKVGGLVGIRFASRICRRCEFCLAGTEQYCVRATNHLHHEDGSFQEYIALDADYLTVLPDDVDPVVMGPVLCAGLTAYKAVLNTKIQPGSWLVVVGAGGGLGHLAVQYARAQGSLVIGVDTGPGRREFVLGLGANEYIDFAREDPVQKVQAITGLGAHAVVVTAGSARAFANACDMLRVGGCLSCVGIPPGRPALETPICTIVIKGLRITGNLVGSLKECMDAVELVRRGVVKPVIKVRPFRDLPKVYEDMEKGDISGRVVLQVASDMGSGIPQTQTVALVSSLGGTVEFKDDYPVPTAGRNEVLAKVLYTGVCQSDLHTKSGTAAGPDGTPITKIKLPHIGGHEGIGRILTLGPDITHSTGLKVGGLVGIRFASRICRRCEFCLAGTEQYCVRATNHLHHEDGSFQEYIALDADYLTVLPDDVDPVVMGPVLCAGLTAYKAVLNTKIQPGSWLVVVGAGGGLGHLAVQYARAQGSLVIGVDTGPGRREFVLGLGANEYIDFAREDPVQKVQAITGLGAHAVVVTAGSARAFANACDMLRVGGCLSCVGIPPGRPALETPICTIVIKGLRITGNLVGSLKECMDAVELVRRGVVKPVIKVRPFRDLPKVYEDMEKGDISGRVVLQVASD